Protein 7RNU (pdb70)

Secondary structure (DSSP, 8-state):
---STT-TTB--S--HHHHHHHHTTPPTTEEEEEE-TT--TT-EEEEEEETTEEEEEEEEEETTEEESSSSP-BSSHHHHHHHHTSS-GGGT-TT------EE----/----/---PPPTTT-TTB--S--HHHHHHHHTT--TTEEEEEE-TT--TT-EEEEEEETTEEEEEEEEEETTEEESSSS--BSSHHHHHHHHHHS-GGGT-TT------EE----/------B-/--TTT-TTB--S--HHHHHHHHTTPPTTEEEEEE-TT--TT-EEEEEEETTEEEEEEEEEETTEEESSBSP-BSSHHHHHHHHHHS-GGGT-TT------EE----/-------/-PPPPTTT-TTEEES--HHHHHHHHTTPPTTEEEEEE-TT--TT-EEEEEEETTEEEEEEEEEETTEEESSSSP-BSSHHHHHHHHHHS-GGGT-TT--S---EE----/------

Organism: Homo sapiens (NCBI:txid9606)

Solvent-accessible surface area: 20769 Å² total

Radius of gyration: 23.4 Å; Cα contacts (8 Å, |Δi|>4): 965; chains: 8; bounding box: 62×49×69 Å

Sequence (457 aa):
PPSLQDAEWYWGDISREEVNEKLRDTPDGTFLVRDASSKIQGEYTLTLRKGGNNKLIKVFHRDGHYGFSEPLTFCSVVDLINHYRHESLAQYNAKLDTRLLYPVSKYDSVGGGSPPSLQDAEWYWGDISREEVNNEKLRDTPDGTFLVRDASSSKIQGEYTLTLRKGGNNKLIKVFHRDGHYGFSEPLTFCSVVDLINHYRHESLAQYNAKLDTRLLYYPVSKYKDSSVGDEAPSLQDAEWYWGDISREEVNEKLRDTPDGTFLVRDASSKIQGEYTLTLRKGGNNKLIKVFHRDGHYGFSEPLTFCCSVVDLINHYRHESSLLAQYNAKLDTRLLYPVSKYKDSVGDEGSPPSLQDAEWYWGDISREEVNEKLRDTPDGTFLLVRDASSKIQGEYTLTLRKGGNNKLIKVFHRDGHYGFSEPLTFCCSVVDLLINHYRHESLAQYNAKLDTRLLYPVSKYDSVGDE

InterPro domains:
  IPR000198 Rho GTPase-activating protein domain [PF00620] (125-258)
  IPR000198 Rho GTPase-activating protein domain [PS50238] (109-295)
  IPR000198 Rho GTPase-activating protein domain [SM00324] (122-292)
  IPR000980 SH2 domain [PF00017] (330-405)
  IPR000980 SH2 domain [PF00017] (622-696)
  IPR000980 SH2 domain [PS50001] (330-425)
  IPR000980 SH2 domain [PS50001] (622-716)
  IPR000980 SH2 domain [SM00252] (328-411)
  IPR000980 SH2 domain [SM00252] (620-702)
  IPR001452 SH3 domain [PS50002] (4-80)
  IPR001452 SH3 domain [SM00326] (7-79)
  IPR008936 Rho GTPase activation protein [G3DSA:1.10.555.10] (109-298)
  IPR008936 Rho GTPase activation protein [SSF48350] (113-261)
  IPR032498 PI3K regulatory subunit p85-related , inter-SH2 domain [PF16454] (428-596)
  IPR035020 PI3K p85 subunit, C-terminal SH2 domain [cd09930] (615-717)
  IPR035022 PI3K p85 subunit, N-terminal SH2 domain [cd09942] (322-432)
  IPR035586 Phosphatidylinositol 3-kinase regulatory subunit beta, SH3 domain [cd11909] (7-80)
  IPR036028 SH3-like domain superfamily [SSF50044] (5-82)
  IPR036860 SH2 domain superfamily [G3DSA:3.30.505.10] (321-428)
  IPR036860 SH2 domain superfamily [G3DSA:3.30.505.10] (615-726)

Nearest PDB structures (foldseek):
  7rnu-assembly4_G  TM=9.767E-01  e=5.695E-21  Homo sapiens
  2iuh-assembly1_A  TM=9.715E-01  e=4.457E-18  Homo sapiens
  8ts7-assembly1_B  TM=9.833E-01  e=7.978E-18  Homo sapiens
  8tu6-assembly1_B  TM=9.807E-01  e=1.033E-17  Homo sapiens
  8ilv-assembly1_B  TM=9.701E-01  e=1.973E-17  Homo sapiens

GO terms:
  GO:0043491 phosphatidylinositol 3-kinase/protein kinase B signal transduction (P, IDA)
  GO:0010506 regulation of autophagy (P, IMP)
  GO:0005515 protein binding (F, IPI)
  GO:0019903 protein phosphatase binding (F, IPI)
  GO:0005829 cytosol (C, TAS)
  GO:0043409 negative regulation of MAPK cascade (P, IMP)
  GO:0001784 phosphotyrosine residue binding (F, IPI)
  GO:0030971 receptor tyrosine kinase binding (F, IPI)

Foldseek 3Di:
DDDLVPDFQEDEDDDPVVVCVLCQPHDWLEKHKYADPVPDPPWIWIWTDAPRDTDIATWDADPQFTDRDPPGDHNHPVRHLVVQQPPFCCVVPVRRGDGNPHGSGPD/DPPD/DDDDDALVPPFQEDEPDDPVVVVVLCPPPDFLEKGKYDDPVPDPPKIWIWTDDPNDIDIAIWDDDDCFIDRDPPRDHNHPRRHLVVQQVAACCVVPVSGGDGNDHRDGPD/DDDDDDDD/DALVPPQQEDEDDDPVVVCVLCQPHDFLEKHKYDDPVPDPPKIWIWTADPRDIDIAIWDDDPQFIDSDPPRDHNHPVVRLVVQQPPFCCVVPVVRGGGNDHGDGPD/DDDDDDD/DDDDDLVPDFQEDEDDDVVVVCVLCQPNDWLEWGKYDDPVPDPPKIWIWTDAPNDIDIAIWDDDPQFIDRDPPGDHNHVVVVLVVQQPPFCCVVPVRRGHGNPHGDGPD/DADDDD

B-factor: mean 23.19, std 12.15, range [6.65, 85.08]

Structure (mmCIF, N/CA/C/O backbone):
data_7RNU
#
_entry.id   7RNU
#
_cell.length_a   188.083
_cell.length_b   41.432
_cell.length_c   65.875
_cell.angle_alpha   90.000
_cell.angle_beta   100.294
_cell.angle_gamma   90.000
#
_symmetry.space_group_name_H-M   'C 1 2 1'
#
loop_
_entity.id
_entity.type
_entity.pdbx_description
1 polymer 'Phosphatidylinositol 3-kinase regulatory subunit beta'
2 polymer 'Actin, alpha skeletal muscle'
3 non-polymer 1,2-ETHANEDIOL
4 water water
#
loop_
_atom_site.group_PDB
_atom_site.id
_atom_site.type_symbol
_atom_site.label_atom_id
_atom_site.label_alt_id
_atom_site.label_comp_id
_atom_site.label_asym_id
_atom_site.label_entity_id
_atom_site.label_seq_id
_atom_site.pdbx_PDB_ins_code
_atom_site.Cartn_x
_atom_site.Cartn_y
_atom_site.Cartn_z
_atom_site.occupancy
_atom_site.B_iso_or_equiv
_atom_site.auth_seq_id
_atom_site.auth_comp_id
_atom_site.auth_asym_id
_atom_site.auth_atom_id
_atom_site.pdbx_PDB_model_num
ATOM 1 N N . PRO A 1 8 ? -7.75867 -13.91733 -3.33469 1.000 57.39160 325 PRO A N 1
ATOM 2 C CA . PRO A 1 8 ? -9.07166 -13.44790 -2.88387 1.000 60.11024 325 PRO A CA 1
ATOM 3 C C . PRO A 1 8 ? -9.01283 -12.67921 -1.56131 1.000 48.15197 325 PRO A C 1
ATOM 4 O O . PRO A 1 8 ? -8.35437 -13.12637 -0.62123 1.000 45.47588 325 PRO A O 1
ATOM 8 N N . PRO A 1 9 ? -9.68901 -11.53290 -1.50205 1.000 41.42637 326 PRO A N 1
ATOM 9 C CA . PRO A 1 9 ? -9.69222 -10.73354 -0.26790 1.000 35.76949 326 PRO A CA 1
ATOM 10 C C . PRO A 1 9 ? -10.30621 -11.49804 0.89995 1.000 44.99966 326 PRO A C 1
ATOM 11 O O . PRO A 1 9 ? -11.36862 -12.11188 0.77595 1.000 35.15344 326 PRO A O 1
ATOM 15 N N . SER A 1 10 ? -9.62953 -11.44624 2.04548 1.000 33.08077 327 SER A N 1
ATOM 16 C CA . SER A 1 10 ? -10.04969 -12.17277 3.23469 1.000 21.57712 327 SER A CA 1
ATOM 17 C C . SER A 1 10 ? -11.03887 -11.35403 4.06112 1.000 21.93712 327 SER A C 1
ATOM 18 O O . SER A 1 10 ? -11.13438 -10.13143 3.94234 1.000 21.93943 327 SER A O 1
ATOM 21 N N . LEU A 1 11 ? -11.76484 -12.05466 4.93073 1.000 17.16419 328 LEU A N 1
ATOM 22 C CA . LEU A 1 11 ? -12.71310 -11.37458 5.80294 1.000 17.60124 328 LEU A CA 1
ATOM 23 C C . LEU A 1 11 ? -11.99519 -10.45738 6.78524 1.000 17.59839 328 LEU A C 1
ATOM 24 O O . LEU A 1 11 ? -12.45751 -9.34104 7.05719 1.000 13.46865 328 LEU A O 1
ATOM 29 N N . GLN A 1 12 ? -10.85762 -10.90940 7.32436 1.000 17.17202 329 GLN A N 1
ATOM 30 C CA . GLN A 1 12 ? -10.09090 -10.08026 8.24574 1.000 18.30086 329 GLN A CA 1
ATOM 31 C C . GLN A 1 12 ? -9.73369 -8.73016 7.64032 1.000 16.13903 329 GLN A C 1
ATOM 32 O O . GLN A 1 12 ? -9.63018 -7.73505 8.36559 1.000 17.82558 329 GLN A O 1
ATOM 38 N N . ASP A 1 13 ? -9.52025 -8.67554 6.33046 1.000 15.60829 330 ASP A N 1
ATOM 39 C CA . ASP A 1 13 ? -9.10561 -7.45082 5.66136 1.000 16.68248 330 ASP A CA 1
ATOM 40 C C . ASP A 1 13 ? -10.27266 -6.60295 5.16736 1.000 12.62132 330 ASP A C 1
ATOM 41 O O . ASP A 1 13 ? -10.03927 -5.53172 4.59222 1.000 15.31453 330 ASP A O 1
ATOM 46 N N . ALA A 1 14 ? -11.51150 -7.05410 5.34649 1.000 13.22837 331 ALA A N 1
ATOM 47 C CA . ALA A 1 14 ? -12.65064 -6.27661 4.87589 1.000 13.81768 331 ALA A CA 1
ATOM 48 C C . ALA A 1 14 ? -12.89638 -5.08595 5.79673 1.000 10.44570 331 ALA A C 1
ATOM 49 O O . ALA A 1 14 ? -12.86894 -5.21266 7.03011 1.000 10.27932 331 ALA A O 1
ATOM 51 N N . GLU A 1 15 ? -13.14491 -3.91948 5.19041 1.000 12.23565 332 GLU A N 1
ATOM 52 C CA . GLU A 1 15 ? -13.24209 -2.69201 5.97739 1.000 10.79953 332 GLU A CA 1
ATOM 53 C C . GLU A 1 15 ? -14.44304 -2.71887 6.90601 1.000 11.57180 332 GLU A C 1
ATOM 54 O O . GLU A 1 15 ? -14.42408 -2.07037 7.96053 1.000 10.56333 332 GLU A O 1
ATOM 60 N N . TRP A 1 16 ? -15.46760 -3.47800 6.54976 1.000 10.42328 333 TRP A N 1
ATOM 61 C CA . TRP A 1 16 ? -16.72090 -3.52886 7.29283 1.000 9.89820 333 TRP A CA 1
ATOM 62 C C . TRP A 1 16 ? -16.76816 -4.66263 8.30993 1.000 8.08340 333 TRP A C 1
ATOM 63 O O . TRP A 1 16 ? -17.80239 -4.83447 8.96161 1.000 10.39290 333 TRP A O 1
ATOM 74 N N . TYR A 1 17 ? -15.69541 -5.44404 8.46021 1.000 9.74446 334 TYR A N 1
ATOM 75 C CA . TYR A 1 17 ? -15.66572 -6.54697 9.41329 1.000 9.86482 334 TYR A CA 1
ATOM 76 C C . TYR A 1 17 ? -14.94655 -6.10189 10.68505 1.000 11.90923 334 TYR A C 1
ATOM 77 O O . TYR A 1 17 ? -13.74632 -5.80190 10.65486 1.000 11.82483 334 TYR A O 1
ATOM 86 N N . TRP A 1 18 ? -15.66882 -6.09437 11.80923 1.000 11.50392 335 TRP A N 1
ATOM 87 C CA . TRP A 1 18 ? -15.17115 -5.52625 13.05619 1.000 12.78557 335 TRP A CA 1
ATOM 88 C C . TRP A 1 18 ? -14.83752 -6.57150 14.10990 1.000 15.24078 335 TRP A C 1
ATOM 89 O O . TRP A 1 18 ? -14.37554 -6.20676 15.20153 1.000 18.28232 335 TRP A O 1
ATOM 100 N N . GLY A 1 19 ? -15.05120 -7.84894 13.82221 1.000 14.85964 336 GLY A N 1
ATOM 101 C CA . GLY A 1 19 ? -14.66317 -8.88043 14.77798 1.000 16.93694 336 GLY A CA 1
ATOM 102 C C . GLY A 1 19 ? -15.48326 -8.82026 16.05476 1.000 16.34324 336 GLY A C 1
ATOM 103 O O . GLY A 1 19 ? -16.71765 -8.78259 16.03270 1.000 17.84502 336 GLY A O 1
ATOM 104 N N . ASP A 1 20 ? -14.78451 -8.81327 17.19321 1.000 15.00219 337 ASP A N 1
ATOM 105 C CA . ASP A 1 20 ? -15.43165 -8.93482 18.50072 1.000 20.26680 337 ASP A CA 1
ATOM 106 C C . ASP A 1 20 ? -15.73060 -7.54007 19.03852 1.000 21.47579 337 ASP A C 1
ATOM 107 O O . ASP A 1 20 ? -14.96127 -6.95155 19.79904 1.000 29.47494 337 ASP A O 1
ATOM 112 N N . ILE A 1 21 ? -16.87357 -7.00097 18.62403 1.000 19.33489 338 ILE A N 1
ATOM 113 C CA . ILE A 1 21 ? -17.40627 -5.75821 19.17269 1.000 21.13791 338 ILE A CA 1
ATOM 114 C C . ILE A 1 21 ? -18.81591 -6.00613 19.68961 1.000 17.83947 338 ILE A C 1
ATOM 115 O O . ILE A 1 21 ? -19.52384 -6.89823 19.21351 1.000 19.46021 338 ILE A O 1
ATOM 120 N N . SER A 1 22 ? -19.22325 -5.21366 20.67556 1.000 16.45558 339 SER A N 1
ATOM 121 C CA . SER A 1 22 ? -20.51363 -5.41929 21.31663 1.000 18.56791 339 SER A CA 1
ATOM 122 C C . SER A 1 22 ? -21.63265 -4.71092 20.55703 1.000 15.97792 339 SER A C 1
ATOM 123 O O . SER A 1 22 ? -21.39168 -3.84412 19.71436 1.000 15.99896 339 SER A O 1
ATOM 126 N N . ARG A 1 23 ? -22.87802 -5.07787 20.88631 1.000 15.80103 340 ARG A N 1
ATOM 127 C CA . ARG A 1 23 ? -24.02428 -4.37838 20.30975 1.000 16.45175 340 ARG A CA 1
ATOM 128 C C . ARG A 1 23 ? -23.99924 -2.90017 20.67430 1.000 17.42249 340 ARG A C 1
ATOM 129 O O . ARG A 1 23 ? -24.37248 -2.04960 19.86486 1.000 15.75285 340 ARG A O 1
ATOM 137 N N . GLU A 1 24 ? -23.59486 -2.57730 21.90561 1.000 14.97623 341 GLU A N 1
ATOM 138 C CA . GLU A 1 24 ? -23.49069 -1.17720 22.30373 1.000 14.77149 341 GLU A CA 1
ATOM 139 C C . GLU A 1 24 ? -22.55168 -0.41076 21.37620 1.000 16.70115 341 GLU A C 1
ATOM 140 O O . GLU A 1 24 ? -22.86136 0.71418 20.95867 1.000 14.29814 341 GLU A O 1
ATOM 146 N N . GLU A 1 25 ? -21.39920 -1.00901 21.04591 1.000 16.11159 342 GLU A N 1
ATOM 147 C CA . GLU A 1 25 ? -20.45043 -0.39193 20.11866 1.000 11.92375 342 GLU A CA 1
ATOM 148 C C . GLU A 1 25 ? -21.03314 -0.26486 18.71344 1.000 12.54559 342 GLU A C 1
ATOM 149 O O . GLU A 1 25 ? -20.88254 0.78130 18.07479 1.000 13.70338 342 GLU A O 1
ATOM 155 N N . VAL A 1 26 ? -21.69977 -1.31393 18.22653 1.000 14.10794 343 VAL A N 1
ATOM 156 C CA . VAL A 1 26 ? -22.38065 -1.23974 16.93237 1.000 10.31057 343 VAL A CA 1
ATOM 157 C C . VAL A 1 26 ? -23.40030 -0.10691 16.93498 1.000 15.53949 343 VAL A C 1
ATOM 158 O O . VAL A 1 26 ? -23.47910 0.68552 15.98777 1.000 13.22527 343 VAL A O 1
ATOM 162 N N . ASN A 1 27 ? -24.20978 -0.01908 17.99875 1.000 14.12125 344 ASN A N 1
ATOM 163 C CA . ASN A 1 27 ? -25.26729 0.98912 18.01101 1.000 11.43743 344 ASN A CA 1
ATOM 164 C C . ASN A 1 27 ? -24.68322 2.39945 17.98558 1.000 12.95657 344 ASN A C 1
ATOM 165 O O . ASN A 1 27 ? -25.25402 3.31132 17.37693 1.000 14.51233 344 ASN A O 1
ATOM 170 N N . GLU A 1 28 ? -23.54007 2.59977 18.63440 1.000 15.52002 345 GLU A N 1
ATOM 171 C CA . GLU A 1 28 ? -22.87401 3.89329 18.55470 1.000 17.16701 345 GLU A CA 1
ATOM 172 C C . GLU A 1 28 ? -22.45426 4.21320 17.12360 1.000 17.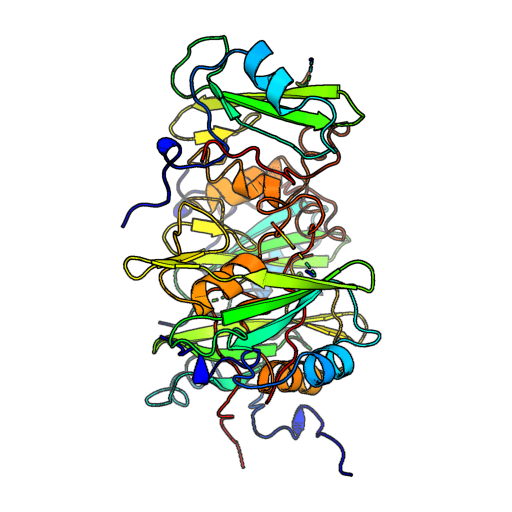36960 345 GLU A C 1
ATOM 173 O O . GLU A 1 28 ? -22.65194 5.33617 16.64731 1.000 17.83176 345 GLU A O 1
ATOM 179 N N . LYS A 1 29 ? -21.90037 3.22890 16.40944 1.000 15.08024 346 LYS A N 1
ATOM 180 C CA . LYS A 1 29 ? -21.45361 3.47166 15.04033 1.000 14.97481 346 LYS A CA 1
ATOM 181 C C . LYS A 1 29 ? -22.61767 3.69625 14.08203 1.000 17.18133 346 LYS A C 1
ATOM 182 O O . LYS A 1 29 ? -22.45503 4.40070 13.07537 1.000 18.99381 346 LYS A O 1
ATOM 188 N N . LEU A 1 30 ? -23.78304 3.10071 14.35419 1.000 13.41637 347 LEU A N 1
ATOM 189 C CA . LEU A 1 30 ? -24.92985 3.24331 13.46187 1.000 12.36060 347 LEU A CA 1
ATOM 190 C C . LEU A 1 30 ? -25.87509 4.37209 13.85258 1.000 14.62057 347 LEU A C 1
ATOM 191 O O . LEU A 1 30 ? -26.84361 4.62653 13.12555 1.000 14.58074 347 LEU A O 1
ATOM 196 N N . ARG A 1 31 ? -25.65011 5.02491 14.99545 1.000 13.49961 348 ARG A N 1
ATOM 197 C CA . ARG A 1 31 ? -26.54399 6.09657 15.41178 1.000 15.89495 348 ARG A CA 1
ATOM 198 C C . ARG A 1 31 ? -26.60160 7.19505 14.35479 1.000 16.04049 348 ARG A C 1
ATOM 199 O O . ARG A 1 31 ? -25.56907 7.67164 13.87749 1.000 17.33898 348 ARG A O 1
ATOM 207 N N . ASP A 1 32 ? -27.81911 7.58256 13.98507 1.000 21.67838 349 ASP A N 1
ATOM 208 C CA . ASP A 1 32 ? -28.07572 8.67652 13.05349 1.000 27.25807 349 ASP A CA 1
ATOM 209 C C . ASP A 1 32 ? -27.58934 8.40626 11.63083 1.000 27.43039 349 ASP A C 1
ATOM 210 O O . ASP A 1 32 ? -27.49146 9.34154 10.83552 1.000 23.97576 349 ASP A O 1
ATOM 215 N N . THR A 1 33 ? -27.29897 7.14069 11.27112 1.000 19.68172 350 THR A N 1
ATOM 216 C CA . THR A 1 33 ? -26.80678 6.84743 9.92770 1.000 19.96479 350 THR A CA 1
ATOM 217 C C . THR A 1 33 ? -27.95351 6.53032 8.97046 1.000 20.17406 350 THR A C 1
ATOM 218 O O . THR A 1 33 ? -29.02932 6.08912 9.38451 1.000 18.42799 350 THR A O 1
ATOM 222 N N . PRO A 1 34 ? -27.74547 6.72830 7.66705 1.000 17.31362 351 PRO A N 1
ATOM 223 C CA . PRO A 1 34 ? -28.80425 6.45284 6.69248 1.000 17.59856 351 PRO A CA 1
ATOM 224 C C . PRO A 1 34 ? -29.00152 4.96502 6.44324 1.000 14.82697 351 PRO A C 1
ATOM 225 O O . PRO A 1 34 ? -28.13166 4.12942 6.71900 1.000 14.59954 351 PRO A O 1
ATOM 229 N N . ASP A 1 35 ? -30.17497 4.65356 5.88553 1.000 16.74497 352 ASP A N 1
ATOM 230 C CA . ASP A 1 35 ? -30.48902 3.29113 5.48613 1.000 15.00018 352 ASP A CA 1
ATOM 231 C C . ASP A 1 35 ? -29.39552 2.75339 4.56792 1.000 14.23692 352 ASP A C 1
ATOM 232 O O . ASP A 1 35 ? -28.89093 3.46227 3.68737 1.000 16.84355 352 ASP A O 1
ATOM 237 N N . GLY A 1 36 ? -29.02226 1.49308 4.78075 1.000 13.97513 353 GLY A N 1
ATOM 238 C CA . GLY A 1 36 ? -27.97640 0.87268 3.99665 1.000 10.97700 353 GLY A CA 1
ATOM 239 C C . GLY A 1 36 ? -26.60007 0.93405 4.62303 1.000 12.53387 353 GLY A C 1
ATOM 240 O O . GLY A 1 36 ? -25.67280 0.31052 4.09692 1.000 11.41805 353 GLY A O 1
ATOM 241 N N . THR A 1 37 ? -26.44147 1.66341 5.72843 1.000 12.30591 354 THR A N 1
ATOM 242 C CA . THR A 1 37 ? -25.21793 1.58121 6.51755 1.000 10.92022 354 THR A CA 1
ATOM 243 C C . THR A 1 37 ? -25.11879 0.19500 7.15146 1.000 10.17569 354 THR A C 1
ATOM 244 O O . THR A 1 37 ? -26.12256 -0.37418 7.58872 1.000 12.31343 354 THR A O 1
ATOM 248 N N . PHE A 1 38 ? -23.91007 -0.37456 7.18696 1.000 8.87543 355 PHE A N 1
ATOM 249 C CA . PHE A 1 38 ? -23.80640 -1.76626 7.60494 1.000 9.50168 355 PHE A CA 1
ATOM 250 C C . PHE A 1 38 ? -22.40629 -2.08695 8.12214 1.000 10.59798 355 PHE A C 1
ATOM 251 O O . PHE A 1 38 ? -21.41099 -1.43627 7.76834 1.000 10.13697 355 PHE A O 1
ATOM 259 N N . LEU A 1 39 ? -22.35185 -3.14255 8.93016 1.000 10.97432 356 LEU A N 1
ATOM 260 C CA . LEU A 1 39 ? -21.09838 -3.76915 9.32615 1.000 11.24594 356 LEU A CA 1
ATOM 261 C C . LEU A 1 39 ? -21.36969 -5.22682 9.67774 1.000 13.71840 356 LEU A C 1
ATOM 262 O O . LEU A 1 39 ? -22.51563 -5.63792 9.87913 1.000 12.25673 356 LEU A O 1
ATOM 267 N N . VAL A 1 40 ? -20.29959 -6.00356 9.76226 1.000 11.07416 357 VAL A N 1
ATOM 268 C CA . VAL A 1 40 ? -20.35388 -7.39923 10.17765 1.000 10.27728 357 VAL A CA 1
ATOM 269 C C . VAL A 1 40 ? -19.47747 -7.56681 11.41094 1.000 12.14222 357 VAL A C 1
ATOM 270 O O . VAL A 1 40 ? -18.36722 -7.02852 11.47753 1.000 11.78458 357 VAL A O 1
ATOM 274 N N . ARG A 1 41 ? -19.99051 -8.28816 12.40407 1.000 12.18204 358 ARG A N 1
ATOM 275 C CA . ARG A 1 41 ? -19.22545 -8.61250 13.59243 1.000 14.58931 358 ARG A CA 1
ATOM 276 C C . ARG A 1 41 ? -19.32164 -10.11399 13.84081 1.000 12.84582 358 ARG A C 1
ATOM 277 O O . ARG A 1 41 ? -20.12937 -10.81431 13.22630 1.000 14.47928 358 ARG A O 1
ATOM 285 N N . ASP A 1 42 ? -18.49821 -10.59979 14.76881 1.000 15.29129 359 ASP A N 1
ATOM 286 C CA . ASP A 1 42 ? -18.61791 -11.98546 15.20199 1.000 17.63243 359 ASP A CA 1
ATOM 287 C C . ASP A 1 42 ? -19.95714 -12.19996 15.89695 1.000 18.07307 359 ASP A C 1
ATOM 288 O O . ASP A 1 42 ? -20.45851 -11.31855 16.60065 1.000 18.53226 359 ASP A O 1
ATOM 293 N N . ALA A 1 43 ? -20.53678 -13.37847 15.68848 1.000 19.03914 360 ALA A N 1
ATOM 294 C CA . ALA A 1 43 ? -21.80129 -13.71610 16.32919 1.000 20.95701 360 ALA A CA 1
ATOM 295 C C . ALA A 1 43 ? -21.60077 -13.91065 17.82739 1.000 26.34739 360 ALA A C 1
ATOM 296 O O . ALA A 1 43 ? -20.53091 -14.31936 18.28635 1.000 27.19276 360 ALA A O 1
ATOM 298 N N . SER A 1 44 ? -22.66149 -13.63795 18.59149 1.000 25.03540 361 SER A N 1
ATOM 299 C CA . SER A 1 44 ? -22.56914 -13.71992 20.04914 1.000 32.03918 361 SER A CA 1
ATOM 300 C C . SER A 1 44 ? -22.19660 -15.12210 20.52454 1.000 31.78444 361 SER A C 1
ATOM 301 O O . SER A 1 44 ? -21.60451 -15.27518 21.59895 1.000 33.28477 361 SER A O 1
ATOM 304 N N . SER A 1 45 ? -22.52413 -16.15355 19.74219 1.000 35.98743 362 SER A N 1
ATOM 305 C CA . SER A 1 45 ? -22.13027 -17.51472 20.09266 1.000 33.73740 362 SER A CA 1
ATOM 306 C C . SER A 1 45 ? -20.62559 -17.65371 20.29134 1.000 49.28666 362 SER A C 1
ATOM 307 O O . SER A 1 45 ? -20.18819 -18.54428 21.02943 1.000 42.31337 362 SER A O 1
ATOM 310 N N . LYS A 1 46 ? -19.82909 -16.79238 19.65616 1.000 42.71115 363 LYS A N 1
ATOM 311 C CA . LYS A 1 46 ? -18.36707 -16.85264 19.72327 1.000 39.45260 363 LYS A CA 1
ATOM 312 C C . LYS A 1 46 ? -17.81841 -18.16974 19.17902 1.000 40.95826 363 LYS A C 1
ATOM 313 O O . LYS A 1 46 ? -16.75379 -18.63630 19.59086 1.000 55.48835 363 LYS A O 1
ATOM 319 N N . ILE A 1 47 ? -18.54313 -18.76004 18.24367 1.000 37.48173 364 ILE A N 1
ATOM 320 C CA . ILE A 1 47 ? -18.12438 -19.96583 17.54418 1.000 42.90503 364 ILE A CA 1
ATOM 321 C C . ILE A 1 47 ? -17.44361 -19.54776 16.24967 1.000 50.17393 364 ILE A C 1
ATOM 322 O O . ILE A 1 47 ? -17.91725 -18.64410 15.55088 1.000 52.96913 364 ILE A O 1
ATOM 327 N N . GLN A 1 48 ? -16.32308 -20.19432 15.93161 1.000 41.17868 365 GLN A N 1
ATOM 328 C CA . GLN A 1 48 ? -15.57963 -19.85786 14.72325 1.000 48.08694 365 GLN A CA 1
ATOM 329 C C . GLN A 1 48 ? -16.46392 -20.02031 13.49318 1.000 45.81241 365 GLN A C 1
ATOM 330 O O . GLN A 1 48 ? -17.20148 -21.00260 13.36593 1.000 37.52102 365 GLN A O 1
ATOM 336 N N . GLY A 1 49 ? -16.39942 -19.04164 12.59258 1.000 36.76388 366 GLY A N 1
ATOM 337 C CA . GLY A 1 49 ? -17.19169 -19.07213 11.38277 1.000 29.80540 366 GLY A CA 1
ATOM 338 C C . GLY A 1 49 ? -18.60678 -18.55243 11.51340 1.000 23.64427 366 GLY A C 1
ATOM 339 O O . GLY A 1 49 ? -19.35669 -18.60865 10.52673 1.000 27.13845 366 GLY A O 1
ATOM 340 N N . GLU A 1 50 ? -18.99300 -18.03873 12.68201 1.000 25.28537 367 GLU A N 1
ATOM 341 C CA . GLU A 1 50 ? -20.33821 -17.53067 12.93797 1.000 33.34744 367 GLU A CA 1
ATOM 342 C C . GLU A 1 50 ? -20.29017 -16.00790 13.00769 1.000 18.90929 367 GLU A C 1
ATOM 343 O O . GLU A 1 50 ? -19.59374 -15.44260 13.85737 1.000 20.63129 367 GLU A O 1
ATOM 349 N N . TYR A 1 51 ? -21.04069 -15.35297 12.12582 1.000 21.24893 368 TYR A N 1
ATOM 350 C CA . TYR A 1 51 ? -20.99184 -13.90669 11.99559 1.000 19.03739 368 TYR A CA 1
ATOM 351 C C . TYR A 1 51 ? -22.40308 -13.34823 11.94536 1.000 16.36741 368 TYR A C 1
ATOM 352 O O . TYR A 1 51 ? -23.36076 -14.05177 11.61087 1.000 20.79698 368 TYR A O 1
ATOM 361 N N . THR A 1 52 ? -22.50840 -12.05221 12.24064 1.000 15.43488 369 THR A N 1
ATOM 362 C CA . THR A 1 52 ? -23.78246 -11.34731 12.27798 1.000 13.42380 369 THR A CA 1
ATOM 363 C C . THR A 1 52 ? -23.65359 -10.05875 11.48435 1.000 13.99525 369 THR A C 1
ATOM 364 O O . THR A 1 52 ? -22.76559 -9.24561 11.76024 1.000 14.20846 369 THR A O 1
ATOM 368 N N . LEU A 1 53 ? -24.52489 -9.88399 10.49497 1.000 13.57108 370 LEU A N 1
ATOM 369 C CA . LEU A 1 53 ? -24.62139 -8.63065 9.77161 1.000 11.15453 370 LEU A CA 1
ATOM 370 C C . LEU A 1 53 ? -25.56998 -7.70202 10.51927 1.000 10.65714 370 LEU A C 1
ATOM 371 O O . LEU A 1 53 ? -26.66065 -8.11632 10.92951 1.000 15.67069 370 LEU A O 1
ATOM 376 N N . THR A 1 54 ? -25.15775 -6.45504 10.70280 1.000 11.45097 371 THR A N 1
ATOM 377 C CA . THR A 1 54 ? -26.04346 -5.41925 11.23020 1.000 11.03903 371 THR A CA 1
ATOM 378 C C . THR A 1 54 ? -26.27310 -4.39943 10.12569 1.000 13.61973 371 THR A C 1
ATOM 379 O O . THR A 1 54 ? -25.30868 -3.84928 9.58031 1.000 13.39503 371 THR A O 1
ATOM 383 N N . LEU A 1 55 ? -27.54422 -4.16330 9.79296 1.000 12.40327 372 LEU A N 1
ATOM 384 C CA . LEU A 1 55 ? -27.94278 -3.29937 8.68897 1.000 13.82144 372 LEU A CA 1
ATOM 385 C C . LEU A 1 55 ? -28.86738 -2.20723 9.20546 1.000 12.56402 372 LEU A C 1
ATOM 386 O O . LEU A 1 55 ? -29.85081 -2.49180 9.89823 1.000 15.32620 372 LEU A O 1
ATOM 391 N N . ARG A 1 56 ? -28.55307 -0.96943 8.86083 1.000 11.73935 373 ARG A N 1
ATOM 392 C CA . ARG A 1 56 ? -29.40827 0.16099 9.18328 1.000 14.05936 373 ARG A CA 1
ATOM 393 C C . ARG A 1 56 ? -30.60324 0.20881 8.23414 1.000 16.20652 373 ARG A C 1
ATOM 394 O O . ARG A 1 56 ? -30.43588 0.21475 7.00854 1.000 14.72124 373 ARG A O 1
ATOM 402 N N . LYS A 1 57 ? -31.80969 0.24017 8.79994 1.000 14.07724 374 LYS A N 1
ATOM 403 C CA . LYS A 1 57 ? -33.02783 0.34161 7.99708 1.000 17.13070 374 LYS A CA 1
ATOM 404 C C . LYS A 1 57 ? -34.10774 0.99230 8.84986 1.000 20.87567 374 LYS A C 1
ATOM 405 O O . LYS A 1 57 ? -34.39098 0.52329 9.95793 1.000 20.23178 374 LYS A O 1
ATOM 411 N N . GLY A 1 58 ? -34.68424 2.08438 8.34843 1.000 20.38544 375 GLY A N 1
ATOM 412 C CA . GLY A 1 58 ? -35.77099 2.75705 9.05109 1.000 21.81112 375 GLY A CA 1
ATOM 413 C C . GLY A 1 58 ? -35.40880 3.30616 10.41197 1.000 29.74089 375 GLY A C 1
ATOM 414 O O . GLY A 1 58 ? -36.27201 3.37036 11.29199 1.000 30.26414 375 GLY A O 1
ATOM 415 N N . GLY A 1 59 ? -34.15668 3.71242 10.61178 1.000 25.80649 376 GLY A N 1
ATOM 416 C CA . GLY A 1 59 ? -33.70977 4.17186 11.90897 1.000 24.68263 376 GLY A CA 1
ATOM 417 C C . GLY A 1 59 ? -33.47296 3.07745 12.92108 1.000 25.63934 376 GLY A C 1
ATOM 418 O O . GLY A 1 59 ? -33.26054 3.37798 14.10094 1.000 25.42213 376 GLY A O 1
ATOM 419 N N . ASN A 1 60 ? -33.52182 1.81870 12.50546 1.000 22.45423 377 ASN A N 1
ATOM 420 C CA . ASN A 1 60 ? -33.27110 0.68520 13.37676 1.000 25.09412 377 ASN A CA 1
ATOM 421 C C . ASN A 1 60 ? -32.06985 -0.09383 12.86369 1.000 17.99379 377 ASN A C 1
ATOM 422 O O . ASN A 1 60 ? -31.67587 0.02548 11.69938 1.000 16.11752 377 ASN A O 1
ATOM 427 N N . ASN A 1 61 ? -31.49482 -0.90102 13.74819 1.000 14.63012 378 ASN A N 1
ATOM 428 C CA . ASN A 1 61 ? -30.33298 -1.73029 13.44119 1.000 13.18271 378 ASN A CA 1
ATOM 429 C C . ASN A 1 61 ? -30.79976 -3.17983 13.36916 1.000 17.77088 378 ASN A C 1
ATOM 430 O O . ASN A 1 61 ? -31.01013 -3.82685 14.39915 1.000 24.26017 378 ASN A O 1
ATOM 435 N N . LYS A 1 62 ? -30.96824 -3.68140 12.14954 1.000 16.58824 379 LYS A N 1
ATOM 436 C CA . LYS A 1 62 ? -31.48049 -5.02546 11.91982 1.000 16.68960 379 LYS A CA 1
ATOM 437 C C . LYS A 1 62 ? -30.34013 -6.02841 11.97892 1.000 19.68308 379 LYS A C 1
ATOM 438 O O . LYS A 1 62 ? -29.30011 -5.83379 11.34146 1.000 17.55471 379 LYS A O 1
ATOM 444 N N . LEU A 1 63 ? -30.55340 -7.11619 12.70587 1.000 14.39204 380 LEU A N 1
ATOM 445 C CA . LEU A 1 63 ? -29.55331 -8.15934 12.87235 1.000 17.00236 380 LEU A CA 1
ATOM 446 C C . LEU A 1 63 ? -29.90311 -9.32868 11.96431 1.000 21.49442 380 LEU A C 1
ATOM 447 O O . LEU A 1 63 ? -31.03675 -9.82347 11.98633 1.000 18.45922 380 LEU A O 1
ATOM 452 N N . ILE A 1 64 ? -28.93170 -9.76590 11.16978 1.000 16.16126 381 ILE A N 1
ATOM 453 C CA . ILE A 1 64 ? -29.12679 -10.84411 10.21148 1.000 15.38249 381 ILE A CA 1
ATOM 454 C C . ILE A 1 64 ? -28.03206 -11.87149 10.43564 1.000 18.08875 381 ILE A C 1
ATOM 455 O O . ILE A 1 64 ? -26.84510 -11.56482 10.27134 1.000 17.41009 381 ILE A O 1
ATOM 460 N N . LYS A 1 65 ? -28.42727 -13.08499 10.80869 1.000 17.87574 382 LYS A N 1
ATOM 461 C CA . LYS A 1 65 ? -27.46842 -14.15614 11.02274 1.000 15.23157 382 LYS A CA 1
ATOM 462 C C . LYS A 1 65 ? -26.90113 -14.62284 9.68741 1.000 18.16864 382 LYS A C 1
ATOM 463 O O . LYS A 1 65 ? -27.64281 -14.82721 8.72347 1.000 19.69298 382 LYS A O 1
ATOM 469 N N . VAL A 1 66 ? -25.58736 -14.79038 9.63034 1.000 18.07557 383 VAL A N 1
ATOM 470 C CA . VAL A 1 66 ? -24.93694 -15.39716 8.47320 1.000 17.19622 383 VAL A CA 1
ATOM 471 C C . VAL A 1 66 ? -24.76349 -16.87687 8.78656 1.000 18.95753 383 VAL A C 1
ATOM 472 O O . VAL A 1 66 ? -23.97901 -17.25242 9.66584 1.000 22.35735 383 VAL A O 1
ATOM 476 N N . PHE A 1 67 ? -25.52747 -17.71138 8.08768 1.000 23.05827 384 PHE A N 1
ATOM 477 C CA . PHE A 1 67 ? -25.41492 -19.15087 8.24354 1.000 25.85125 384 PHE A CA 1
ATOM 478 C C . PHE A 1 67 ? -24.20247 -19.67153 7.48304 1.000 28.23844 384 PHE A C 1
ATOM 479 O O . PHE A 1 67 ? -23.78794 -19.10772 6.46643 1.000 26.07586 384 PHE A O 1
ATOM 487 N N . HIS A 1 68 ? -23.63366 -20.75920 7.99249 1.000 24.96226 385 HIS A N 1
ATOM 488 C CA . HIS A 1 68 ? -22.42079 -21.35303 7.43793 1.000 34.72981 385 HIS A CA 1
ATOM 489 C C . HIS A 1 68 ? -22.56197 -22.86627 7.53285 1.000 42.40085 385 HIS A C 1
ATOM 490 O O . HIS A 1 68 ? -22.62518 -23.41807 8.63536 1.000 39.46050 385 HIS A O 1
ATOM 497 N N . ARG A 1 69 ? -22.62358 -23.53224 6.38202 1.000 30.22439 386 ARG A N 1
ATOM 498 C CA . ARG A 1 69 ? -22.73636 -24.98192 6.34123 1.000 43.06251 386 ARG A CA 1
ATOM 499 C C . ARG A 1 69 ? -22.15953 -25.47856 5.02358 1.000 36.00824 386 ARG A C 1
ATOM 500 O O . ARG A 1 69 ? -22.42228 -24.89663 3.96812 1.000 33.38538 386 ARG A O 1
ATOM 508 N N . ASP A 1 70 ? -21.37066 -26.55012 5.09989 1.000 39.19009 387 ASP A N 1
ATOM 509 C CA . ASP A 1 70 ? -20.83310 -27.22036 3.91425 1.000 46.22862 387 ASP A CA 1
ATOM 510 C C . ASP A 1 70 ?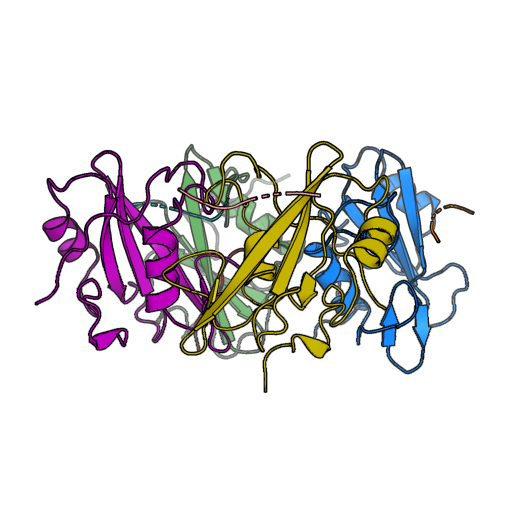 -19.96691 -26.28165 3.07742 1.000 44.63843 387 ASP A C 1
ATOM 511 O O . ASP A 1 70 ? -20.00430 -26.30593 1.84550 1.000 38.13970 387 ASP A O 1
ATOM 513 N N . GLY A 1 71 ? -19.18476 -25.44290 3.75601 1.000 32.35802 388 GLY A N 1
ATOM 514 C CA . GLY A 1 71 ? -18.31798 -24.49545 3.08422 1.000 35.66667 388 GLY A CA 1
ATOM 515 C C . GLY A 1 71 ? -19.02017 -23.34587 2.39966 1.000 36.28219 388 GLY A C 1
ATOM 516 O O . GLY A 1 71 ? -18.37480 -22.61001 1.64633 1.000 31.44346 388 GLY A O 1
ATOM 517 N N . HIS A 1 72 ? -20.32095 -23.16463 2.63116 1.000 26.23803 389 HIS A N 1
ATOM 518 C CA . HIS A 1 72 ? -21.08258 -22.08653 2.02340 1.000 23.30328 389 HIS A CA 1
ATOM 519 C C . HIS A 1 72 ? -21.69558 -21.19231 3.09238 1.000 28.78782 389 HIS A C 1
ATOM 520 O O . HIS A 1 72 ? -21.83071 -21.58005 4.25728 1.000 30.24573 389 HIS A O 1
ATOM 527 N N . TYR A 1 73 ? -22.07242 -19.98777 2.66808 1.000 25.10919 390 TYR A N 1
ATOM 528 C CA . TYR A 1 73 ? -22.63637 -18.97438 3.54625 1.000 24.76155 390 TYR A CA 1
ATOM 529 C C . TYR A 1 73 ? -23.89417 -18.38952 2.91986 1.000 23.33959 390 TYR A C 1
ATOM 530 O O . TYR A 1 73 ? -24.06854 -18.39112 1.69891 1.000 20.88809 390 TYR A O 1
ATOM 539 N N . GLY A 1 74 ? -24.76381 -17.85830 3.77084 1.000 20.40657 391 GLY A N 1
ATOM 540 C CA . GLY A 1 74 ? -25.96096 -17.19490 3.29505 1.000 18.76193 391 GLY A CA 1
ATOM 541 C C . GLY A 1 74 ? -26.84502 -16.80719 4.45849 1.000 19.10611 391 GLY A C 1
ATOM 542 O O . GLY A 1 74 ? -26.57883 -17.14115 5.61483 1.000 23.61070 391 GLY A O 1
ATOM 543 N N . PHE A 1 75 ? -27.90805 -16.07715 4.12397 1.000 21.89447 392 PHE A N 1
ATOM 544 C CA . PHE A 1 75 ? -28.90161 -15.65364 5.10343 1.000 23.92141 392 PHE A CA 1
ATOM 545 C C . PHE A 1 75 ? -29.98810 -16.69745 5.33087 1.000 39.00047 392 PHE A C 1
ATOM 546 O O . PHE A 1 75 ? -30.63440 -16.68437 6.38700 1.000 29.57705 392 PHE A O 1
ATOM 554 N N . SER A 1 76 ? -30.21356 -17.58448 4.36383 1.000 33.97632 393 SER A N 1
ATOM 555 C CA . SER A 1 76 ? -31.19292 -18.65361 4.50059 1.000 30.47316 393 SER A CA 1
ATOM 556 C C . SER A 1 76 ? -30.90482 -19.70319 3.43965 1.000 37.06553 393 SER A C 1
ATOM 557 O O . SER A 1 76 ? -30.20561 -19.44116 2.45732 1.000 32.78799 393 SER A O 1
ATOM 560 N N . GLU A 1 77 ? -31.45341 -20.89552 3.65775 1.000 43.41592 394 GLU A N 1
ATOM 561 C CA . GLU A 1 77 ? -31.28893 -21.98427 2.70683 1.000 35.73714 394 GLU A CA 1
ATOM 562 C C . GLU A 1 77 ? -31.99569 -21.64746 1.39581 1.000 38.82418 394 GLU A C 1
ATOM 563 O O . GLU A 1 77 ? -33.10357 -21.10255 1.40870 1.000 47.31500 394 GLU A O 1
ATOM 569 N N . PRO A 1 78 ? -31.38147 -21.95654 0.24350 1.000 41.79696 395 PRO A N 1
ATOM 570 C CA . PRO A 1 78 ? -30.06528 -22.59845 0.16432 1.000 49.13679 395 PRO A CA 1
ATOM 571 C C . PRO A 1 78 ? -28.92686 -21.59262 0.32730 1.000 30.97431 395 PRO A C 1
ATOM 572 O O . PRO A 1 78 ? -29.07321 -20.42978 -0.05697 1.000 28.93283 395 PRO A O 1
ATOM 576 N N . LEU A 1 79 ? -27.81536 -22.04518 0.90038 1.000 28.65455 396 LEU A N 1
ATOM 577 C CA . LEU A 1 79 ? -26.62819 -21.21907 1.07339 1.000 29.15420 396 LEU A CA 1
ATOM 578 C C . LEU A 1 79 ? -25.77720 -21.32826 -0.18478 1.000 33.93317 396 LEU A C 1
ATOM 579 O O . LEU A 1 79 ? -25.32895 -22.42346 -0.53921 1.000 35.79234 396 LEU A O 1
ATOM 584 N N . THR A 1 80 ? -25.54521 -20.19728 -0.85159 1.000 32.51705 397 THR A N 1
ATOM 585 C CA . THR A 1 80 ? -24.94755 -20.20968 -2.18115 1.000 34.70435 397 THR A CA 1
ATOM 586 C C . THR A 1 80 ? -23.61834 -19.47220 -2.29893 1.000 27.99516 397 THR A C 1
ATOM 587 O O . THR A 1 80 ? -23.01328 -19.50006 -3.37581 1.000 30.37516 397 THR A O 1
ATOM 591 N N . PHE A 1 81 ? -23.13877 -18.81945 -1.24796 1.000 23.17329 398 PHE A N 1
ATOM 592 C CA . PHE A 1 81 ? -21.93510 -18.00981 -1.35525 1.000 16.19063 398 PHE A CA 1
ATOM 593 C C . PHE A 1 81 ? -20.73148 -18.73818 -0.77593 1.000 18.71564 398 PHE A C 1
ATOM 594 O O . PHE A 1 81 ? -20.84442 -19.46531 0.21282 1.000 22.61638 398 PHE A O 1
ATOM 602 N N . CYS A 1 82 ? -19.57238 -18.52984 -1.39633 1.000 19.52594 399 CYS A N 1
ATOM 603 C CA . CYS A 1 82 ? -18.35949 -19.21837 -0.98734 1.000 18.45325 399 CYS A CA 1
ATOM 604 C C . CYS A 1 82 ? -17.61425 -18.51916 0.13836 1.000 18.35252 399 CYS A C 1
ATOM 605 O O . CYS A 1 82 ? -16.71099 -19.11861 0.72168 1.000 19.67090 399 CYS A O 1
ATOM 608 N N . SER A 1 83 ? -17.98063 -17.28316 0.46709 1.000 18.28657 400 SER A N 1
ATOM 609 C CA . SER A 1 83 ? -17.32214 -16.55222 1.54006 1.000 17.63532 400 SER A CA 1
ATOM 610 C C . SER A 1 83 ? -18.28271 -15.48702 2.04608 1.000 13.05848 400 SER A C 1
ATOM 611 O O . SER A 1 83 ? -19.22226 -15.09250 1.35744 1.000 15.97757 400 SER A O 1
ATOM 614 N N . VAL A 1 84 ? -18.00156 -15.00366 3.25668 1.000 16.99893 401 VAL A N 1
ATOM 615 C CA . VAL A 1 84 ? -18.73404 -13.86043 3.79010 1.000 16.52229 401 VAL A CA 1
ATOM 616 C C . VAL A 1 84 ? -18.52579 -12.63396 2.90747 1.000 12.62298 401 VAL A C 1
ATOM 617 O O . VAL A 1 84 ? -19.46285 -11.87474 2.65129 1.000 14.31557 401 VAL A O 1
ATOM 621 N N . VAL A 1 85 ? -17.28998 -12.42324 2.42777 1.000 14.97581 402 VAL A N 1
ATOM 622 C CA . VAL A 1 85 ? -17.00206 -11.29213 1.53996 1.000 11.86692 402 VAL A CA 1
ATOM 623 C C . VAL A 1 85 ? -17.85258 -11.34384 0.27379 1.000 11.67058 402 VAL A C 1
ATOM 624 O O . VAL A 1 85 ? -18.40009 -10.32588 -0.15494 1.000 13.91122 402 VAL A O 1
ATOM 628 N N . ASP A 1 86 ? -17.98013 -12.52752 -0.34207 1.000 15.74880 403 ASP A N 1
ATOM 629 C CA . ASP A 1 86 ? -18.79268 -12.65153 -1.55161 1.000 17.33200 403 ASP A CA 1
ATOM 630 C C . ASP A 1 86 ? -20.26099 -12.37237 -1.25694 1.000 11.71235 403 ASP A C 1
ATOM 631 O O . ASP A 1 86 ? -20.96203 -11.76423 -2.07889 1.000 15.73816 403 ASP A O 1
ATOM 636 N N . LEU A 1 87 ? -20.74245 -12.83192 -0.09465 1.000 14.22612 404 LEU A N 1
ATOM 637 C CA . LEU A 1 87 ? -22.12038 -12.57078 0.30821 1.000 18.61866 404 LEU A CA 1
ATOM 638 C C . LEU A 1 87 ? -22.36443 -11.07493 0.44528 1.000 14.76421 404 LEU A C 1
ATOM 639 O O . LEU A 1 87 ? -23.31954 -10.53252 -0.11396 1.000 14.01789 404 LEU A O 1
ATOM 644 N N . ILE A 1 88 ? -21.48590 -10.38277 1.17331 1.000 13.38545 405 ILE A N 1
ATOM 645 C CA . ILE A 1 88 ? -21.65438 -8.94250 1.35254 1.000 13.13493 405 ILE A CA 1
ATOM 646 C C . ILE A 1 88 ? -21.56831 -8.20956 0.01900 1.000 11.91880 405 ILE A C 1
ATOM 647 O O . ILE A 1 88 ? -22.37059 -7.31124 -0.26453 1.000 12.01098 405 ILE A O 1
ATOM 652 N N . ASN A 1 89 ? -20.58229 -8.55852 -0.81492 1.000 13.63103 406 ASN A N 1
ATOM 653 C CA . ASN A 1 89 ? -20.42842 -7.82008 -2.06730 1.000 15.52018 406 ASN A CA 1
ATOM 654 C C . ASN A 1 89 ? -21.62197 -8.02412 -2.98877 1.000 13.05453 406 ASN A C 1
ATOM 655 O O . ASN A 1 89 ? -21.97534 -7.11928 -3.75868 1.000 15.00183 406 ASN A O 1
ATOM 660 N N . HIS A 1 90 ? -22.24837 -9.19778 -2.92435 1.000 15.39087 407 HIS A N 1
ATOM 661 C CA . HIS A 1 90 ? -23.46663 -9.41540 -3.69306 1.000 14.34172 407 HIS A CA 1
ATOM 662 C C . HIS A 1 90 ? -24.55636 -8.43788 -3.27243 1.000 11.20006 407 HIS A C 1
ATOM 663 O O . HIS A 1 90 ? -25.20692 -7.81062 -4.11816 1.000 16.08277 407 HIS A O 1
ATOM 670 N N . TYR A 1 91 ? -24.77307 -8.29421 -1.95715 1.000 10.68506 408 TYR A N 1
ATOM 671 C CA . TYR A 1 91 ? -25.84596 -7.41963 -1.49422 1.000 14.65739 408 TYR A CA 1
ATOM 672 C C . TYR A 1 91 ? -25.47769 -5.93812 -1.48757 1.000 12.40868 408 TYR A C 1
ATOM 673 O O . TYR A 1 91 ? -26.34469 -5.10207 -1.20806 1.000 13.51799 408 TYR A O 1
ATOM 682 N N . ARG A 1 92 ? -24.23146 -5.57968 -1.81973 1.000 10.62815 409 ARG A N 1
ATOM 683 C CA . ARG A 1 92 ? -23.97335 -4.19897 -2.20139 1.000 10.61716 409 ARG A CA 1
ATOM 684 C C . ARG A 1 92 ? -24.75097 -3.81112 -3.45571 1.000 12.14921 409 ARG A C 1
ATOM 685 O O . ARG A 1 92 ? -24.94483 -2.61664 -3.71162 1.000 14.48111 409 ARG A O 1
ATOM 693 N N . HIS A 1 93 ? -25.19506 -4.79619 -4.24830 1.000 11.05005 410 HIS A N 1
ATOM 694 C CA . HIS A 1 93 ? -25.77429 -4.52812 -5.55777 1.000 15.07555 410 HIS A CA 1
ATOM 695 C C . HIS A 1 93 ? -27.12235 -5.19468 -5.75310 1.000 15.62599 410 HIS A C 1
ATOM 696 O O . HIS A 1 93 ? -27.63548 -5.21124 -6.87633 1.000 18.49433 410 HIS A O 1
ATOM 703 N N . GLU A 1 94 ? -27.70022 -5.74101 -4.69292 1.000 13.79098 411 GLU A N 1
ATOM 704 C CA . GLU A 1 94 ? -29.03961 -6.31047 -4.72450 1.000 12.39353 411 GLU A CA 1
ATOM 705 C C . GLU A 1 94 ? -29.66489 -6.04001 -3.36928 1.000 12.18799 411 GLU A C 1
ATOM 706 O O . GLU A 1 94 ? -28.99165 -6.14934 -2.34222 1.000 14.64357 411 GLU A O 1
ATOM 712 N N . SER A 1 95 ? -30.93753 -5.66306 -3.37737 1.000 12.24557 412 SER A N 1
ATOM 713 C CA . SER A 1 95 ? -31.65654 -5.43485 -2.13313 1.000 13.54976 412 SER A CA 1
ATOM 714 C C . SER A 1 95 ? -31.81279 -6.72545 -1.33113 1.000 14.80878 412 SER A C 1
ATOM 715 O O . SER A 1 95 ? -31.93582 -7.82468 -1.87716 1.000 15.86185 412 SER A O 1
ATOM 718 N N . LEU A 1 96 ? -31.83607 -6.57934 -0.00392 1.000 14.78053 413 LEU A N 1
ATOM 719 C CA . LEU A 1 96 ? -32.14490 -7.70973 0.85994 1.000 14.46620 413 LEU A CA 1
ATOM 720 C C . LEU A 1 96 ? -33.63700 -7.99565 0.94766 1.000 16.75947 413 LEU A C 1
ATOM 721 O O . LEU A 1 96 ? -34.02416 -8.88784 1.70447 1.000 18.31548 413 LEU A O 1
ATOM 726 N N . ALA A 1 97 ? -34.46689 -7.28741 0.17491 1.000 18.62703 414 ALA A N 1
ATOM 727 C CA . ALA A 1 97 ? -35.90813 -7.52585 0.20288 1.000 18.84977 414 ALA A CA 1
ATOM 728 C C . ALA A 1 97 ? -36.25805 -8.96313 -0.15950 1.000 23.41769 414 ALA A C 1
ATOM 729 O O . ALA A 1 97 ? -37.27397 -9.48914 0.30766 1.000 30.66026 414 ALA A O 1
ATOM 731 N N . GLN A 1 98 ? -35.43969 -9.60998 -0.98956 1.000 30.63479 415 GLN A N 1
ATOM 732 C CA . GLN A 1 98 ? -35.66704 -11.01688 -1.29445 1.000 39.53744 415 GLN A CA 1
ATOM 733 C C . GLN A 1 98 ? -35.60444 -11.86529 -0.03141 1.000 45.05929 415 GLN A C 1
ATOM 734 O O . GLN A 1 98 ? -36.40698 -12.78927 0.14549 1.000 46.61589 415 GLN A O 1
ATOM 736 N N . TYR A 1 99 ? -34.66596 -11.55632 0.86918 1.000 34.90837 416 TYR A N 1
ATOM 737 C CA . TYR A 1 99 ? -34.58772 -12.29437 2.12545 1.000 28.49713 416 TYR A CA 1
ATOM 738 C C . TYR A 1 99 ? -35.74437 -11.93988 3.05182 1.000 20.66737 416 TYR A C 1
ATOM 739 O O . TYR A 1 99 ? -36.30847 -12.82067 3.71135 1.000 28.52929 416 TYR A O 1
ATOM 748 N N . ASN A 1 100 ? -36.11399 -10.66061 3.11805 1.000 22.99200 417 ASN A N 1
ATOM 749 C CA . ASN A 1 100 ? -37.21021 -10.22653 3.97702 1.000 19.30203 417 ASN A CA 1
ATOM 750 C C . ASN A 1 100 ? -37.71839 -8.88443 3.47574 1.000 29.97871 417 ASN A C 1
ATOM 751 O O . ASN A 1 100 ? -36.92933 -7.95732 3.27332 1.000 23.40555 417 ASN A O 1
ATOM 756 N N . ALA A 1 101 ? -39.03781 -8.77925 3.29159 1.000 25.50365 418 ALA A N 1
ATOM 757 C CA . ALA A 1 101 ? -39.62238 -7.58523 2.69358 1.000 28.25666 418 ALA A CA 1
ATOM 758 C C . ALA A 1 101 ? -39.40929 -6.33616 3.53518 1.000 27.96203 418 ALA A C 1
ATOM 759 O O . ALA A 1 101 ? -39.54535 -5.22397 3.01331 1.000 32.29624 418 ALA A O 1
ATOM 761 N N . LYS A 1 102 ? -39.10153 -6.48829 4.82066 1.000 26.67209 419 LYS A N 1
ATOM 762 C CA . LYS A 1 102 ? -38.82514 -5.34795 5.68286 1.000 28.93449 419 LYS A CA 1
ATOM 763 C C . LYS A 1 102 ? -37.38306 -4.87213 5.57933 1.000 35.75107 419 LYS A C 1
ATOM 764 O O . LYS A 1 102 ? -37.01068 -3.91715 6.26865 1.000 39.66970 419 LYS A O 1
ATOM 766 N N . LEU A 1 103 ? -36.56954 -5.51329 4.74088 1.000 22.38606 420 LEU A N 1
ATOM 767 C CA . LEU A 1 103 ? -35.16551 -5.14598 4.58222 1.000 20.01304 420 LEU A CA 1
ATOM 768 C C . LEU A 1 103 ? -34.90408 -4.66482 3.16027 1.000 23.33354 420 LEU A C 1
ATOM 769 O O . LEU A 1 103 ? -33.93427 -5.09583 2.52170 1.000 20.48749 420 LEU A O 1
ATOM 774 N N . ASP A 1 104 ? -35.75251 -3.77199 2.65146 1.000 22.16251 421 ASP A N 1
ATOM 775 C CA . ASP A 1 104 ? -35.64244 -3.33166 1.26033 1.000 19.96404 421 ASP A CA 1
ATOM 776 C C . ASP A 1 104 ? -34.61706 -2.20804 1.15164 1.000 16.60579 421 ASP A C 1
ATOM 777 O O . ASP A 1 104 ? -34.94367 -1.02592 1.00662 1.000 21.11887 421 ASP A O 1
ATOM 782 N N . THR A 1 105 ? -33.34821 -2.60383 1.20965 1.000 18.72431 422 THR A N 1
ATOM 783 C CA . THR A 1 105 ? -32.22022 -1.73261 0.90249 1.000 19.68709 422 THR A CA 1
ATOM 784 C C . THR A 1 105 ? -31.04530 -2.61135 0.50399 1.000 12.51703 422 THR A C 1
ATOM 785 O O . THR A 1 105 ? -30.95146 -3.77432 0.91588 1.000 14.73712 422 THR A O 1
ATOM 789 N N . ARG A 1 106 ? -30.15422 -2.04100 -0.30366 1.000 16.04272 423 ARG A N 1
ATOM 790 C CA . ARG A 1 106 ? -28.85188 -2.63856 -0.54597 1.000 13.99971 423 ARG A CA 1
ATOM 791 C C . ARG A 1 106 ? -27.90391 -2.28894 0.59607 1.000 15.08518 423 ARG A C 1
ATOM 792 O O . ARG A 1 106 ? -28.18915 -1.43189 1.43873 1.000 15.50266 423 ARG A O 1
ATOM 800 N N . LEU A 1 107 ? -26.75894 -2.96624 0.61294 1.000 12.44875 424 LEU A N 1
ATOM 801 C CA . LEU A 1 107 ? -25.65671 -2.64414 1.51833 1.000 11.53361 424 LEU A CA 1
ATOM 802 C C . LEU A 1 107 ? -24.85448 -1.50988 0.89224 1.000 16.61768 424 LEU A C 1
ATOM 803 O O . LEU A 1 107 ? -23.99887 -1.73372 0.03357 1.000 23.52062 424 LEU A O 1
ATOM 808 N N . LEU A 1 108 ? -25.13403 -0.27919 1.30725 1.000 13.35197 425 LEU A N 1
ATOM 809 C CA . LEU A 1 108 ? -24.67394 0.91424 0.60284 1.000 10.73188 425 LEU A CA 1
ATOM 810 C C . LEU A 1 108 ? -23.45925 1.58054 1.22826 1.000 11.73820 425 LEU A C 1
ATOM 811 O O . LEU A 1 108 ? -22.62824 2.14003 0.50667 1.000 13.56946 425 LEU A O 1
ATOM 816 N N . TYR A 1 109 ? -23.36566 1.60566 2.55400 1.000 11.53814 426 TYR A N 1
ATOM 817 C CA . TYR A 1 109 ? -22.38073 2.44400 3.23653 1.000 13.47615 426 TYR A CA 1
ATOM 818 C C . TYR A 1 109 ? -21.70935 1.61708 4.31777 1.000 12.51583 426 TYR A C 1
ATOM 819 O O . TYR A 1 109 ? -22.20986 1.52964 5.45071 1.000 11.12105 426 TYR A O 1
ATOM 828 N N . PRO A 1 110 ? -20.57451 1.00453 4.01540 1.000 11.23187 427 PRO A N 1
ATOM 829 C CA . PRO A 1 110 ? -19.85970 0.25081 5.05088 1.000 11.83631 427 PRO A CA 1
ATOM 830 C C . PRO A 1 110 ? -19.38273 1.18775 6.14299 1.000 9.31275 427 PRO A C 1
ATOM 831 O O . PRO A 1 110 ? -18.93880 2.30572 5.87245 1.000 12.73362 427 PRO A O 1
ATOM 835 N N . VAL A 1 111 ? -19.47027 0.71478 7.38529 1.000 10.36833 428 VAL A N 1
ATOM 836 C CA . VAL A 1 111 ? -18.79887 1.36148 8.50831 1.000 11.82373 428 VAL A CA 1
ATOM 837 C C . VAL A 1 111 ? -17.36213 0.85647 8.49415 1.000 10.53425 428 VAL A C 1
ATOM 838 O O . VAL A 1 111 ? -17.10594 -0.31103 8.79308 1.000 10.87453 428 VAL A O 1
ATOM 842 N N . SER A 1 112 ? -16.42567 1.71452 8.08489 1.000 12.28096 429 SER A N 1
ATOM 843 C CA . SER A 1 112 ? -15.06342 1.26761 7.82059 1.000 10.39842 429 SER A CA 1
ATOM 844 C C . SER A 1 112 ? -14.16585 1.39217 9.04431 1.000 12.79231 429 SER A C 1
ATOM 845 O O . SER A 1 112 ? -14.15452 2.41925 9.72683 1.000 14.78436 429 SER A O 1
ATOM 848 N N . LYS A 1 113 ? -13.36169 0.35836 9.27404 1.000 9.82226 430 LYS A N 1
ATOM 849 C CA . LYS A 1 113 ? -12.31612 0.38028 10.29178 1.000 11.33475 430 LYS A CA 1
ATOM 850 C C . LYS A 1 113 ? -11.00012 0.96999 9.78678 1.000 14.37059 430 LYS A C 1
ATOM 851 O O . LYS A 1 113 ? -10.02820 1.04039 10.55356 1.000 17.49517 430 LYS A O 1
ATOM 857 N N . TYR A 1 114 ? -10.94262 1.38991 8.52650 1.000 15.87910 431 TYR A N 1
ATOM 858 C CA . TYR A 1 114 ? -9.72132 1.91970 7.92668 1.000 14.24740 431 TYR A CA 1
ATOM 859 C C . TYR A 1 114 ? -9.86671 3.39683 7.56419 1.000 17.75208 431 TYR A C 1
ATOM 860 O O . TYR A 1 114 ? -9.00542 3.96282 6.88414 1.000 25.29939 431 TYR A O 1
ATOM 870 N N . ASP B 2 2 ? -34.30531 -12.14841 19.12828 1.000 58.69230 51 ASP B N 1
ATOM 871 C CA . ASP B 2 2 ? -34.49448 -10.77286 19.57039 1.000 48.56470 51 ASP B CA 1
ATOM 872 C C . ASP B 2 2 ? -34.66859 -9.84501 18.37366 1.000 58.93508 51 ASP B C 1
ATOM 873 O O . ASP B 2 2 ? -35.65764 -9.94031 17.64457 1.000 66.54395 51 ASP B O 1
ATOM 878 N N . SER B 2 3 ? -33.70342 -8.94921 18.17502 1.000 46.84989 52 SER B N 1
ATOM 879 C CA . SER B 2 3 ? -33.72303 -8.03106 17.03898 1.000 51.55314 52 SER B CA 1
ATOM 880 C C . SER B 2 3 ? -33.20855 -8.69286 15.75987 1.000 23.21159 52 SER B C 1
ATOM 881 O O . SER B 2 3 ? -32.92429 -8.01027 14.76368 1.000 28.68218 52 SER B O 1
ATOM 900 N N . VAL B 2 5 ? -33.69267 -10.63165 12.34881 1.000 23.83466 54 VAL B N 1
ATOM 901 C CA . VAL B 2 5 ? -34.68890 -10.69497 11.28892 1.000 23.93761 54 VAL B CA 1
ATOM 902 C C . VAL B 2 5 ? -34.68728 -12.07049 10.62903 1.000 34.86035 54 VAL B C 1
ATOM 903 O O . VAL B 2 5 ? -33.65581 -12.53687 10.14942 1.000 32.20691 54 VAL B O 1
ATOM 907 N N . GLY B 2 6 ? -35.84763 -12.71452 10.59400 1.000 32.47301 55 GLY B N 1
ATOM 908 C CA . GLY B 2 6 ? -35.96538 -14.02117 9.97039 1.000 41.86653 55 GLY B CA 1
ATOM 909 C C . GLY B 2 6 ? -36.12894 -13.96897 8.46119 1.000 44.08805 55 GLY B C 1
ATOM 910 O O . GLY B 2 6 ? -36.68980 -13.01628 7.91448 1.000 41.83243 55 GLY B O 1
ATOM 911 N N . GLY C 1 5 ? -4.66212 20.67413 11.82559 1.000 39.90476 322 GLY C N 1
ATOM 912 C CA . GLY C 1 5 ? -5.02180 19.31303 11.46868 1.000 44.10974 322 GLY C CA 1
ATOM 913 C C . GLY C 1 5 ? -4.64851 18.91801 10.04876 1.000 49.61220 322 GLY C C 1
ATOM 914 O O . GLY C 1 5 ? -4.95139 17.80916 9.60528 1.000 49.04956 322 GLY C O 1
ATOM 915 N N . GLY C 1 6 ? -3.98622 19.82652 9.33534 1.000 30.22557 323 GLY C N 1
ATOM 916 C CA . GLY C 1 6 ? -3.59117 19.57542 7.96067 1.000 20.16409 323 GLY C CA 1
ATOM 917 C C . GLY C 1 6 ? -4.72038 19.75934 6.96585 1.000 19.81625 323 GLY C C 1
ATOM 918 O O . GLY C 1 6 ? -5.89485 19.57450 7.30537 1.000 23.05693 323 GLY C O 1
ATOM 919 N N . SER C 1 7 ? -4.37253 20.12833 5.73325 1.000 16.35008 324 SER C N 1
ATOM 920 C CA . SER C 1 7 ? -5.31629 20.23244 4.64089 1.000 19.72008 324 SER C CA 1
ATOM 921 C C . SER C 1 7 ? -4.86268 19.35911 3.47933 1.000 18.23522 324 SER C C 1
ATOM 922 O O . SER C 1 7 ? -3.66488 19.29473 3.18053 1.000 19.50625 324 SER C O 1
ATOM 925 N N . PRO C 1 8 ? -5.78716 18.68428 2.80638 1.000 18.79880 325 PRO C N 1
ATOM 926 C CA . PRO C 1 8 ? -5.40754 17.83214 1.67948 1.000 19.19443 325 PRO C CA 1
ATOM 927 C C . PRO C 1 8 ? -4.88368 18.66893 0.52851 1.000 15.81491 325 PRO C C 1
ATOM 928 O O . PRO C 1 8 ? -5.18088 19.86842 0.42702 1.000 17.48557 325 PRO C O 1
ATOM 932 N N . PRO C 1 9 ? -4.09926 18.06798 -0.35497 1.000 14.52929 326 PRO C N 1
ATOM 933 C CA . PRO C 1 9 ? -3.49007 18.81722 -1.45347 1.000 13.67090 326 PRO C CA 1
ATOM 934 C C . PRO C 1 9 ? -4.46549 19.08007 -2.58939 1.000 15.04705 326 PRO C C 1
ATOM 935 O O . PRO C 1 9 ? -5.51508 18.45218 -2.71746 1.000 16.73875 326 PRO C O 1
ATOM 939 N N . SER C 1 10 ? -4.08850 20.04500 -3.41439 1.000 15.69165 327 SER C N 1
ATOM 940 C CA . SER C 1 10 ? -4.71105 20.17061 -4.72154 1.000 13.68222 327 SER C CA 1
ATOM 941 C C . SER C 1 10 ? -4.36082 18.94729 -5.56460 1.000 16.20439 327 SER C C 1
ATOM 942 O O . SER C 1 10 ? -3.42513 18.20305 -5.26286 1.000 15.57508 327 SER C O 1
ATOM 945 N N . LEU C 1 11 ? -5.11740 18.74391 -6.64866 1.000 17.00887 328 LEU C N 1
ATOM 946 C CA . LEU C 1 11 ? -4.80855 17.62555 -7.53075 1.000 13.48826 328 LEU C CA 1
ATOM 947 C C . LEU C 1 11 ? -3.39204 17.73277 -8.07382 1.000 13.99299 328 LEU C C 1
ATOM 948 O O . LEU C 1 11 ? -2.65816 16.73509 -8.11213 1.000 13.40325 328 LEU C O 1
ATOM 953 N N . GLN C 1 12 ? -2.98720 18.93757 -8.49763 1.000 16.33317 329 GLN C N 1
ATOM 954 C CA . GLN C 1 12 ? -1.64171 19.12365 -9.03508 1.000 16.68943 329 GLN C CA 1
ATOM 955 C C . GLN C 1 12 ? -0.57345 18.68183 -8.04034 1.000 14.57510 329 GLN C C 1
ATOM 956 O O . GLN C 1 12 ? 0.45553 18.12359 -8.43356 1.000 16.77032 329 GLN C O 1
ATOM 962 N N . ASP C 1 13 ? -0.80555 18.90440 -6.75011 1.000 14.37015 330 ASP C N 1
ATOM 963 C CA . ASP C 1 13 ? 0.18066 18.54586 -5.73708 1.000 16.21748 330 ASP C CA 1
ATOM 964 C C . ASP C 1 13 ? 0.04131 17.11447 -5.22489 1.000 15.97601 330 ASP C C 1
ATOM 965 O O . ASP C 1 13 ? 0.97716 16.61124 -4.59293 1.000 15.14175 330 ASP C O 1
ATOM 970 N N . ALA C 1 14 ? -1.08933 16.45017 -5.46486 1.000 13.81496 331 ALA C N 1
ATOM 971 C CA . ALA C 1 14 ? -1.25857 15.06897 -5.01547 1.000 13.87308 331 ALA C CA 1
ATOM 972 C C . ALA C 1 14 ? -0.14147 14.18671 -5.57698 1.000 10.82310 331 ALA C C 1
ATOM 973 O O . ALA C 1 14 ? 0.17289 14.24731 -6.77287 1.000 12.88265 331 ALA C O 1
ATOM 975 N N . GLU C 1 15 ? 0.46861 13.36798 -4.70682 1.000 12.22705 332 GLU C N 1
ATOM 976 C CA . GLU C 1 15 ? 1.66971 12.61837 -5.09232 1.000 10.69163 332 GLU C CA 1
ATOM 977 C C . GLU C 1 15 ? 1.36892 11.59438 -6.17638 1.000 12.00362 332 GLU C C 1
ATOM 978 O O . GLU C 1 15 ? 2.26285 11.21735 -6.94422 1.000 11.87276 332 GLU C O 1
ATOM 984 N N . TRP C 1 16 ? 0.11899 11.13435 -6.24669 1.000 10.87621 333 TRP C N 1
ATOM 985 C CA . TRP C 1 16 ? -0.31517 10.08409 -7.15733 1.000 11.23013 333 TRP C CA 1
ATOM 986 C C . TRP C 1 16 ? -0.92286 10.61444 -8.45592 1.000 11.49533 333 TRP C C 1
ATOM 987 O O . TRP C 1 16 ? -1.40689 9.81824 -9.26650 1.000 10.99268 333 TRP C O 1
ATOM 998 N N . TYR C 1 17 ? -0.92103 11.93006 -8.66824 1.000 11.71002 334 TYR C N 1
ATOM 999 C CA . TYR C 1 17 ? -1.41641 12.51216 -9.90896 1.000 9.36663 334 TYR C CA 1
ATOM 1000 C C . TYR C 1 17 ? -0.22886 12.79514 -10.81570 1.000 11.07636 334 TYR C C 1
ATOM 1001 O O . TYR C 1 17 ? 0.64218 13.60648 -10.47663 1.000 12.95592 334 TYR C O 1
ATOM 1010 N N . TRP C 1 18 ? -0.19101 12.12217 -11.96148 1.000 12.11162 335 TRP C N 1
ATOM 1011 C CA . TRP C 1 18 ? 0.94712 12.17156 -12.86402 1.000 12.57383 335 TRP C CA 1
ATOM 1012 C C . TRP C 1 18 ? 0.67655 12.97828 -14.12746 1.000 15.20728 335 TRP C C 1
ATOM 1013 O O . TRP C 1 18 ? 1.55304 13.05018 -14.99181 1.000 17.71742 335 TRP C O 1
ATOM 1024 N N . GLY C 1 19 ? -0.50254 13.57626 -14.26087 1.000 15.72044 336 GLY C N 1
ATOM 1025 C CA . GLY C 1 19 ? -0.75908 14.45534 -15.40587 1.000 15.65310 336 GLY C CA 1
ATOM 1026 C C . GLY C 1 19 ? -0.75376 13.73575 -16.74258 1.000 14.96145 336 GLY C C 1
ATOM 1027 O O . GLY C 1 19 ? -1.39355 12.69631 -16.92381 1.000 17.45981 336 GLY C O 1
ATOM 1028 N N . ASP C 1 20 ? -0.01395 14.30303 -17.69783 1.000 16.17774 337 ASP C N 1
ATOM 1029 C CA . ASP C 1 20 ? -0.03008 13.85382 -19.08999 1.000 21.44629 337 ASP C CA 1
ATOM 1030 C C . ASP C 1 20 ? 1.04016 12.78490 -19.30191 1.000 26.28645 337 ASP C C 1
ATOM 1031 O O . ASP C 1 20 ? 2.06116 12.99256 -19.95786 1.000 36.53628 337 ASP C O 1
ATOM 1036 N N . ILE C 1 21 ? 0.79906 11.62452 -18.70485 1.000 16.12820 338 ILE C N 1
ATOM 1037 C CA . ILE C 1 21 ? 1.53219 10.41617 -19.04769 1.000 18.14903 338 ILE C CA 1
ATOM 1038 C C . ILE C 1 21 ? 0.58771 9.46223 -19.76643 1.000 17.56557 338 ILE C C 1
ATOM 1039 O O . ILE C 1 21 ? -0.63841 9.53748 -19.63677 1.000 16.57022 338 ILE C O 1
ATOM 1044 N N . SER C 1 22 ? 1.17143 8.56249 -20.54812 1.000 18.14636 339 SER C N 1
ATOM 1045 C CA . SER C 1 22 ? 0.37712 7.67872 -21.38620 1.000 18.35036 339 SER C CA 1
ATOM 1046 C C . SER C 1 22 ? -0.03326 6.42193 -20.62243 1.000 21.52796 339 SER C C 1
ATOM 1047 O O . SER C 1 22 ? 0.50555 6.10489 -19.55947 1.000 16.42968 339 SER C O 1
ATOM 1050 N N . ARG C 1 23 ? -1.01780 5.71217 -21.18385 1.000 18.64487 340 ARG C N 1
ATOM 1051 C CA . ARG C 1 23 ? -1.43325 4.43144 -20.61548 1.000 14.65203 340 ARG C CA 1
ATOM 1052 C C . ARG C 1 23 ? -0.26299 3.45800 -20.57945 1.000 20.04450 340 ARG C C 1
ATOM 1053 O O . ARG C 1 23 ? -0.08971 2.69696 -19.61440 1.000 18.26145 340 ARG C O 1
ATOM 1061 N N . GLU C 1 24 ? 0.57320 3.49414 -21.61453 1.000 22.31282 341 GLU C N 1
ATOM 1062 C CA . GLU C 1 24 ? 1.75520 2.64699 -21.65344 1.000 21.97996 341 GLU C CA 1
ATOM 1063 C C . GLU C 1 24 ? 2.73589 3.01846 -20.54418 1.000 23.45365 341 GLU C C 1
ATOM 1064 O O . GLU C 1 24 ? 3.32968 2.14002 -19.90423 1.000 21.00161 341 GLU C O 1
ATOM 1070 N N . GLU C 1 25 ? 2.91851 4.31882 -20.29831 1.000 19.62159 342 GLU C N 1
ATOM 1071 C CA . GLU C 1 25 ? 3.78160 4.74339 -19.19970 1.000 19.51410 342 GLU C CA 1
ATOM 1072 C C . GLU C 1 25 ? 3.21531 4.33521 -17.84160 1.000 19.53283 342 GLU C C 1
ATOM 1073 O O . GLU C 1 25 ? 3.98335 4.01139 -16.92496 1.000 20.19926 342 GLU C O 1
ATOM 1079 N N . VAL C 1 26 ? 1.88453 4.33402 -17.68823 1.000 15.38065 343 VAL C N 1
ATOM 1080 C CA . VAL C 1 26 ? 1.29495 3.85898 -16.43661 1.000 14.75814 343 VAL C CA 1
ATOM 1081 C C . VAL C 1 26 ? 1.59778 2.38364 -16.23141 1.000 17.58256 343 VAL C C 1
ATOM 1082 O O . VAL C 1 26 ? 1.91431 1.94821 -15.12041 1.000 16.45681 343 VAL C O 1
ATOM 1086 N N . ASN C 1 27 ? 1.49214 1.58622 -17.29510 1.000 16.95047 344 ASN C N 1
ATOM 1087 C CA A ASN C 1 27 ? 1.73376 0.15342 -17.15897 0.476 20.51610 344 ASN C CA 1
ATOM 1088 C CA B ASN C 1 27 ? 1.73082 0.15374 -17.15692 0.524 20.51111 344 ASN C CA 1
ATOM 1089 C C . ASN C 1 27 ? 3.15611 -0.14130 -16.70398 1.000 23.74929 344 ASN C C 1
ATOM 1090 O O . ASN C 1 27 ? 3.38170 -1.10564 -15.96498 1.000 21.37545 344 ASN C O 1
ATOM 1099 N N . GLU C 1 28 ? 4.12639 0.67686 -17.12271 1.000 18.14942 345 GLU C N 1
ATOM 1100 C CA . GLU C 1 28 ? 5.49288 0.49793 -16.64608 1.000 21.35449 345 GLU C CA 1
ATOM 1101 C C . GLU C 1 28 ? 5.57738 0.69654 -15.13879 1.000 26.05249 345 GLU C C 1
ATOM 1102 O O . GLU C 1 28 ? 6.31285 -0.01950 -14.45110 1.000 25.74044 345 GLU C O 1
ATOM 1108 N N . LYS C 1 29 ? 4.82345 1.65903 -14.60232 1.000 18.81094 346 LYS C N 1
ATOM 1109 C CA . LYS C 1 29 ? 4.87226 1.91134 -13.16707 1.000 18.29842 346 LYS C CA 1
ATOM 1110 C C . LYS C 1 29 ? 4.09521 0.87630 -12.36995 1.000 23.16275 346 LYS C C 1
ATOM 1111 O O . LYS C 1 29 ? 4.40212 0.65110 -11.18905 1.000 22.89056 346 LYS C O 1
ATOM 1117 N N . LEU C 1 30 ? 3.09316 0.24477 -12.97842 1.000 14.98358 347 LEU C N 1
ATOM 1118 C CA . LEU C 1 30 ? 2.27630 -0.70445 -12.24294 1.000 14.92614 347 LEU C CA 1
ATOM 1119 C C . LEU C 1 30 ? 2.76335 -2.13736 -12.36678 1.000 19.38854 347 LEU C C 1
ATOM 1120 O O . LEU C 1 30 ? 2.24598 -3.00910 -11.66429 1.000 19.20929 347 LEU C O 1
ATOM 1125 N N . ARG C 1 31 ? 3.72919 -2.40251 -13.24543 1.000 19.59601 348 ARG C N 1
ATOM 1126 C CA . ARG C 1 31 ? 4.36533 -3.71060 -13.27031 1.000 19.81671 348 ARG C CA 1
ATOM 1127 C C . ARG C 1 31 ? 4.96997 -4.02090 -11.90475 1.000 20.23750 348 ARG C C 1
ATOM 1128 O O . ARG C 1 31 ? 5.58877 -3.16069 -11.26432 1.000 26.40164 348 ARG C O 1
ATOM 1136 N N . ASP C 1 32 ? 4.77626 -5.25438 -11.45195 1.000 23.10932 349 ASP C N 1
ATOM 1137 C CA . ASP C 1 32 ? 5.38922 -5.73733 -10.20941 1.000 26.42788 349 ASP C CA 1
ATOM 1138 C C . ASP C 1 32 ? 4.87324 -5.00107 -8.97572 1.000 24.02790 349 ASP C C 1
ATOM 1139 O O . ASP C 1 32 ? 5.58595 -4.89049 -7.96741 1.000 21.63877 349 ASP C O 1
ATOM 1144 N N . THR C 1 33 ? 3.62562 -4.49063 -9.03847 1.000 21.43652 350 THR C N 1
ATOM 1145 C CA . THR C 1 33 ? 3.03248 -3.86325 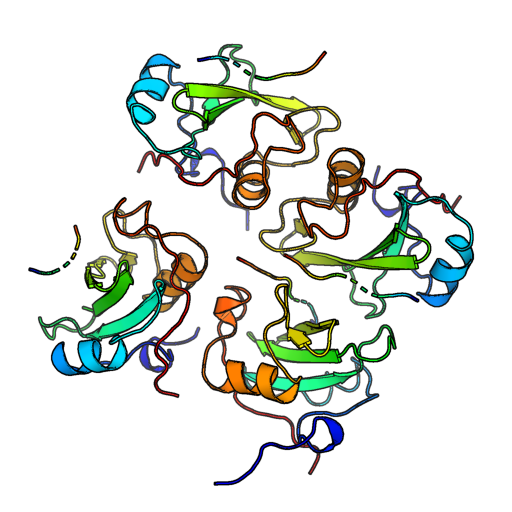-7.86517 1.000 21.22052 350 THR C CA 1
ATOM 1146 C C . THR C 1 33 ? 1.83953 -4.68223 -7.36326 1.000 20.26212 350 THR C C 1
ATOM 1147 O O . THR C 1 33 ? 1.20364 -5.40358 -8.13271 1.000 22.04272 350 THR C O 1
ATOM 1151 N N . PRO C 1 34 ? 1.51888 -4.60843 -6.07748 1.000 19.74530 351 PRO C N 1
ATOM 1152 C CA . PRO C 1 34 ? 0.43411 -5.43032 -5.53674 1.000 20.02721 351 PRO C CA 1
ATOM 1153 C C . PRO C 1 34 ? -0.94078 -4.84563 -5.84320 1.000 18.88251 351 PRO C C 1
ATOM 1154 O O . PRO C 1 34 ? -1.08884 -3.69742 -6.26320 1.000 14.89852 351 PRO C O 1
ATOM 1158 N N . ASP C 1 35 ? -1.95749 -5.67871 -5.63971 1.000 17.07851 352 ASP C N 1
ATOM 1159 C CA . ASP C 1 35 ? -3.33338 -5.21806 -5.77120 1.000 17.62639 352 ASP C CA 1
ATOM 1160 C C . ASP C 1 35 ? -3.57722 -4.01337 -4.86589 1.000 13.41480 352 ASP C C 1
ATOM 1161 O O . ASP C 1 35 ? -3.09201 -3.95258 -3.73006 1.000 17.99565 352 ASP C O 1
ATOM 1166 N N . GLY C 1 36 ? -4.31182 -3.02792 -5.38053 1.000 15.43295 353 GLY C N 1
ATOM 1167 C CA . GLY C 1 36 ? -4.52303 -1.79768 -4.64444 1.000 13.56420 353 GLY C CA 1
ATOM 1168 C C . GLY C 1 36 ? -3.52104 -0.69757 -4.92824 1.000 10.52868 353 GLY C C 1
ATOM 1169 O O . GLY C 1 36 ? -3.67042 0.41168 -4.39595 1.000 11.71404 353 GLY C O 1
ATOM 1170 N N . THR C 1 37 ? -2.50245 -0.96660 -5.73902 1.000 10.13743 354 THR C N 1
ATOM 1171 C CA . THR C 1 37 ? -1.60816 0.08162 -6.19510 1.000 9.21772 354 THR C CA 1
ATOM 1172 C C . THR C 1 37 ? -2.34043 0.92759 -7.22384 1.000 8.43464 354 THR C C 1
ATOM 1173 O O . THR C 1 37 ? -3.09850 0.39856 -8.04270 1.000 10.70155 354 THR C O 1
ATOM 1177 N N . PHE C 1 38 ? -2.11923 2.24170 -7.19004 1.000 8.86809 355 PHE C N 1
ATOM 1178 C CA . PHE C 1 38 ? -2.92320 3.10996 -8.05302 1.000 11.37424 355 PHE C CA 1
ATOM 1179 C C . PHE C 1 38 ? -2.21305 4.42787 -8.35864 1.000 9.48658 355 PHE C C 1
ATOM 1180 O O . PHE C 1 38 ? -1.29172 4.85217 -7.64633 1.000 10.17792 355 PHE C O 1
ATOM 1188 N N . LEU C 1 39 ? -2.65799 5.07074 -9.43985 1.000 11.43563 356 LEU C N 1
ATOM 1189 C CA . LEU C 1 39 ? -2.30295 6.45893 -9.71492 1.000 8.59174 356 LEU C CA 1
ATOM 1190 C C . LEU C 1 39 ? -3.38296 7.05155 -10.60800 1.000 10.34633 356 LEU C C 1
ATOM 1191 O O . LEU C 1 39 ? -4.20598 6.33013 -11.16766 1.000 11.32544 356 LEU C O 1
ATOM 1196 N N . VAL C 1 40 ? -3.36939 8.37307 -10.73824 1.000 9.44042 357 VAL C N 1
ATOM 1197 C CA . VAL C 1 40 ? -4.30155 9.09111 -11.60876 1.000 10.20613 357 VAL C CA 1
ATOM 1198 C C . VAL C 1 40 ? -3.51277 9.82172 -12.68609 1.000 11.74458 357 VAL C C 1
ATOM 1199 O O . VAL C 1 40 ? -2.44651 10.38103 -12.41720 1.000 12.26407 357 VAL C O 1
ATOM 1203 N N . ARG C 1 41 ? -4.04539 9.81800 -13.91022 1.000 10.56747 358 ARG C N 1
ATOM 1204 C CA . ARG C 1 41 ? -3.45714 10.56024 -15.01659 1.000 12.07215 358 ARG C CA 1
ATOM 1205 C C . ARG C 1 41 ? -4.56919 11.28062 -15.76771 1.000 10.57639 358 ARG C C 1
ATOM 1206 O O . ARG C 1 41 ? -5.75864 11.06414 -15.52561 1.000 13.03585 358 ARG C O 1
ATOM 1214 N N . ASP C 1 42 ? -4.16882 12.13782 -16.70102 1.000 11.47846 359 ASP C N 1
ATOM 1215 C CA . ASP C 1 42 ? -5.14602 12.75658 -17.58796 1.000 15.77447 359 ASP C CA 1
ATOM 1216 C C . ASP C 1 42 ? -5.75343 11.69716 -18.51067 1.000 13.08947 359 ASP C C 1
ATOM 1217 O O . ASP C 1 42 ? -5.09379 10.72925 -18.90212 1.000 13.61152 359 ASP C O 1
ATOM 1222 N N . ALA C 1 43 ? -7.01911 11.89634 -18.87719 1.000 14.87053 360 ALA C N 1
ATOM 1223 C CA . ALA C 1 43 ? -7.69137 10.94366 -19.75960 1.000 15.38599 360 ALA C CA 1
ATOM 1224 C C . ALA C 1 43 ? -7.06841 10.93115 -21.15856 1.000 14.63514 360 ALA C C 1
ATOM 1225 O O . ALA C 1 43 ? -6.55657 11.94422 -21.65276 1.000 14.04502 360 ALA C O 1
ATOM 1227 N N . SER C 1 44 ? -7.13385 9.75998 -21.81160 1.000 13.54914 361 SER C N 1
ATOM 1228 C CA A SER C 1 44 ? -6.58483 9.60434 -23.16072 0.572 11.67013 361 SER C CA 1
ATOM 1229 C CA B SER C 1 44 ? -6.54847 9.65765 -23.14551 0.428 11.81001 361 SER C CA 1
ATOM 1230 C C . SER C 1 44 ? -7.30270 10.49261 -24.16960 1.000 14.48764 361 SER C C 1
ATOM 1231 O O . SER C 1 44 ? -6.72165 10.84934 -25.20031 1.000 19.19939 361 SER C O 1
ATOM 1236 N N . SER C 1 45 ? -8.56358 10.82937 -23.89947 1.000 14.40784 362 SER C N 1
ATOM 1237 C CA . SER C 1 45 ? -9.33296 11.69853 -24.78868 1.000 13.23018 362 SER C CA 1
ATOM 1238 C C . SER C 1 45 ? -8.76150 13.10364 -24.85228 1.000 19.66731 362 SER C C 1
ATOM 1239 O O . SER C 1 45 ? -9.08311 13.84745 -25.78570 1.000 18.21561 362 SER C O 1
ATOM 1242 N N . LYS C 1 46 ? -7.95181 13.49633 -23.86625 1.000 16.03891 363 LYS C N 1
ATOM 1243 C CA . LYS C 1 46 ? -7.43401 14.86007 -23.75406 1.000 22.47066 363 LYS C CA 1
ATOM 1244 C C . LYS C 1 46 ? -8.53971 15.90775 -23.58583 1.000 21.59354 363 LYS C C 1
ATOM 1245 O O . LYS C 1 46 ? -8.33985 17.08247 -23.91473 1.000 29.29862 363 LYS C O 1
ATOM 1251 N N . ILE C 1 47 ? -9.71313 15.50596 -23.09874 1.000 20.41482 364 ILE C N 1
ATOM 1252 C CA . ILE C 1 47 ? -10.76788 16.45133 -22.74741 1.000 22.66417 364 ILE C CA 1
ATOM 1253 C C . ILE C 1 47 ? -10.41752 17.09185 -21.41200 1.000 30.25112 364 ILE C C 1
ATOM 1254 O O . ILE C 1 47 ? -10.12781 16.39519 -20.42994 1.000 21.82336 364 ILE C O 1
ATOM 1259 N N . GLN C 1 48 ? -10.45290 18.42079 -21.37325 1.000 24.51700 365 GLN C N 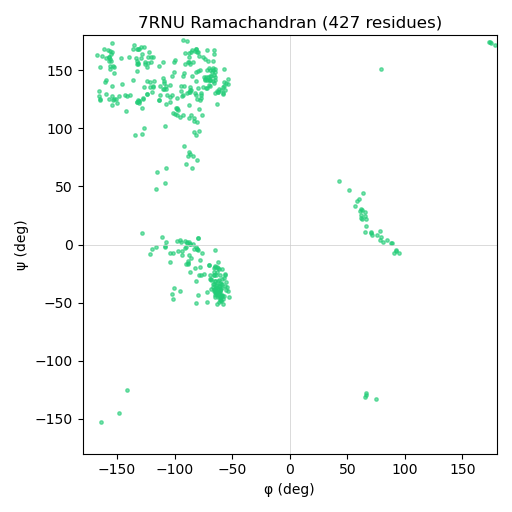1
ATOM 1260 C CA . GLN C 1 48 ? -10.07402 19.15240 -20.17389 1.000 24.91475 365 GLN C CA 1
ATOM 1261 C C . GLN C 1 48 ? -10.99862 18.80057 -19.01868 1.000 20.62605 365 GLN C C 1
ATOM 1262 O O . GLN C 1 48 ? -12.22470 18.81550 -19.15745 1.000 23.92914 365 GLN C O 1
ATOM 1264 N N . GLY C 1 49 ? -10.40271 18.48477 -17.86288 1.000 26.17785 366 GLY C N 1
ATOM 1265 C CA . GLY C 1 49 ? -11.16303 18.18730 -16.66703 1.000 23.07846 366 GLY C CA 1
ATOM 1266 C C . GLY C 1 49 ? -11.57180 16.74015 -16.49167 1.000 24.10194 366 GLY C C 1
ATOM 1267 O O . GLY C 1 49 ? -12.27101 16.42227 -15.51963 1.000 26.18968 366 GLY C O 1
ATOM 1268 N N . GLU C 1 50 ? -11.19584 15.85927 -17.41353 1.000 23.12991 367 GLU C N 1
ATOM 1269 C CA . GLU C 1 50 ? -11.47228 14.43630 -17.29572 1.000 19.45317 367 GLU C CA 1
ATOM 1270 C C . GLU C 1 50 ? -10.17195 13.70443 -16.98256 1.000 15.24962 367 GLU C C 1
ATOM 1271 O O . GLU C 1 50 ? -9.11815 13.99667 -17.55255 1.000 15.95303 367 GLU C O 1
ATOM 1277 N N . TYR C 1 51 ? -10.24875 12.77482 -16.04620 1.000 13.85622 368 TYR C N 1
ATOM 1278 C CA . TYR C 1 51 ? -9.07733 12.06661 -15.55457 1.000 13.27070 368 TYR C CA 1
ATOM 1279 C C . TYR C 1 51 ? -9.37704 10.57800 -15.53721 1.000 11.25496 368 TYR C C 1
ATOM 1280 O O . TYR C 1 51 ? -10.52462 10.14979 -15.67161 1.000 12.81471 368 TYR C O 1
ATOM 1289 N N . THR C 1 52 ? -8.32450 9.78235 -15.34044 1.000 11.25694 369 THR C N 1
ATOM 1290 C CA . THR C 1 52 ? -8.43659 8.33011 -15.34246 1.000 9.23461 369 THR C CA 1
ATOM 1291 C C . THR C 1 52 ? -7.69652 7.79496 -14.12538 1.000 9.58765 369 THR C C 1
ATOM 1292 O O . THR C 1 52 ? -6.50774 8.08775 -13.94471 1.000 10.09267 369 THR C O 1
ATOM 1296 N N . LEU C 1 53 ? -8.41321 7.04789 -13.28398 1.000 8.99615 370 LEU C N 1
ATOM 1297 C CA . LEU C 1 53 ? -7.79630 6.28049 -12.20191 1.000 9.61311 370 LEU C CA 1
ATOM 1298 C C . LEU C 1 53 ? -7.40082 4.91067 -12.74073 1.000 10.92751 370 LEU C C 1
ATOM 1299 O O . LEU C 1 53 ? -8.20557 4.23873 -13.38842 1.000 10.58364 370 LEU C O 1
ATOM 1304 N N . THR C 1 54 ? -6.16636 4.49458 -12.48023 1.000 8.81846 371 THR C N 1
ATOM 1305 C CA . THR C 1 54 ? -5.71152 3.15410 -12.82822 1.000 7.85461 371 THR C CA 1
ATOM 1306 C C . THR C 1 54 ? -5.29276 2.45766 -11.54941 1.000 9.93488 371 THR C C 1
ATOM 1307 O O . THR C 1 54 ? -4.55141 3.03578 -10.74943 1.000 11.25502 371 THR C O 1
ATOM 1311 N N . LEU C 1 55 ? -5.76726 1.23259 -11.35387 1.000 9.63900 372 LEU C N 1
ATOM 1312 C CA . LEU C 1 55 ? -5.39677 0.47299 -10.16083 1.000 9.10266 372 LEU C CA 1
ATOM 1313 C C . LEU C 1 55 ? -5.14678 -0.98487 -10.52051 1.000 13.01668 372 LEU C C 1
ATOM 1314 O O . LEU C 1 55 ? -5.57987 -1.47489 -11.56475 1.000 13.19925 372 LEU C O 1
ATOM 1319 N N . ARG C 1 56 ? -4.44663 -1.68258 -9.63260 1.000 12.24010 373 ARG C N 1
ATOM 1320 C CA . ARG C 1 56 ? -4.13577 -3.09513 -9.81341 1.000 11.80819 373 ARG C CA 1
ATOM 1321 C C . ARG C 1 56 ? -5.17498 -3.94340 -9.10560 1.000 16.00126 373 ARG C C 1
ATOM 1322 O O . ARG C 1 56 ? -5.48092 -3.71044 -7.93193 1.000 16.33409 373 ARG C O 1
ATOM 1330 N N . LYS C 1 57 ? -5.69396 -4.94511 -9.80399 1.000 15.49818 374 LYS C N 1
ATOM 1331 C CA . LYS C 1 57 ? -6.60818 -5.90727 -9.20321 1.000 17.35360 374 LYS C CA 1
ATOM 1332 C C . LYS C 1 57 ? -6.46441 -7.20385 -9.97790 1.000 23.93736 374 LYS C C 1
ATOM 1333 O O . LYS C 1 57 ? -6.59453 -7.20730 -11.20588 1.000 18.75121 374 LYS C O 1
ATOM 1339 N N . GLY C 1 58 ? -6.17964 -8.28876 -9.26297 1.000 23.46628 375 GLY C N 1
ATOM 1340 C CA . GLY C 1 58 ? -5.99876 -9.57597 -9.90321 1.000 21.74299 375 GLY C CA 1
ATOM 1341 C C . GLY C 1 58 ? -4.79968 -9.64531 -10.82015 1.000 20.84982 375 GLY C C 1
ATOM 1342 O O . GLY C 1 58 ? -4.79109 -10.45197 -11.75716 1.000 28.11377 375 GLY C O 1
ATOM 1343 N N . GLY C 1 59 ? -3.79158 -8.80576 -10.59110 1.000 21.37416 376 GLY C N 1
ATOM 1344 C CA . GLY C 1 59 ? -2.61327 -8.78887 -11.43055 1.000 23.80573 376 GLY C CA 1
ATOM 1345 C C . GLY C 1 59 ? -2.78941 -8.07336 -12.74838 1.000 24.61374 376 GLY C C 1
ATOM 1346 O O . GLY C 1 59 ? -1.92535 -8.18923 -13.62184 1.000 26.18015 376 GLY C O 1
ATOM 1347 N N . ASN C 1 60 ? -3.87956 -7.33760 -12.91685 1.000 16.65579 377 ASN C N 1
ATOM 1348 C CA . ASN C 1 60 ? -4.17036 -6.61810 -14.14737 1.000 18.00425 377 ASN C CA 1
ATOM 1349 C C . ASN C 1 60 ? -4.49006 -5.17323 -13.79209 1.000 16.31339 377 ASN C C 1
ATOM 1350 O O . ASN C 1 60 ? -4.82007 -4.85555 -12.64909 1.000 16.52127 377 ASN C O 1
ATOM 1355 N N . ASN C 1 61 ? -4.39186 -4.29000 -14.77766 1.000 13.72023 378 ASN C N 1
ATOM 1356 C CA . ASN C 1 61 ? -4.68888 -2.88231 -14.56147 1.000 9.97122 378 ASN C CA 1
ATOM 1357 C C . ASN C 1 61 ? -6.15039 -2.59996 -14.88736 1.000 10.41491 378 ASN C C 1
ATOM 1358 O O . ASN C 1 61 ? -6.64230 -2.97408 -15.96021 1.000 11.74675 378 ASN C O 1
ATOM 1363 N N . LYS C 1 62 ? -6.84051 -1.95781 -13.95227 1.000 9.89663 379 LYS C N 1
ATOM 1364 C CA . LYS C 1 62 ? -8.24076 -1.58530 -14.09733 1.000 9.09103 379 LYS C CA 1
ATOM 1365 C C . LYS C 1 62 ? -8.32202 -0.07250 -14.16693 1.000 9.16679 379 LYS C C 1
ATOM 1366 O O . LYS C 1 62 ? -7.73903 0.62259 -13.32559 1.000 11.82100 379 LYS C O 1
ATOM 1372 N N . LEU C 1 63 ? -9.00909 0.43609 -15.18246 1.000 10.48757 380 LEU C N 1
ATOM 1373 C CA . LEU C 1 63 ? -9.07241 1.86383 -15.45929 1.000 9.36340 380 LEU C CA 1
ATOM 1374 C C . LEU C 1 63 ? -10.48852 2.35873 -15.21488 1.000 9.57066 380 LEU C C 1
ATOM 1375 O O . LEU C 1 63 ? -11.46110 1.69023 -15.58372 1.000 9.69274 380 LEU C O 1
ATOM 1380 N N . ILE C 1 64 ? -10.61018 3.50950 -14.55858 1.000 10.04184 381 ILE C N 1
ATOM 1381 C CA . ILE C 1 64 ? -11.91228 4.09419 -14.24029 1.000 8.92184 381 ILE C CA 1
ATOM 1382 C C . ILE C 1 64 ? -11.91394 5.56288 -14.64901 1.000 8.91099 381 ILE C C 1
ATOM 1383 O O . ILE C 1 64 ? -11.07136 6.34176 -14.18227 1.000 10.38036 381 ILE C O 1
ATOM 1388 N N . LYS C 1 65 ? -12.86658 5.94772 -15.50336 1.000 10.64049 382 LYS C N 1
ATOM 1389 C CA . LYS C 1 65 ? -12.99822 7.34271 -15.89219 1.000 12.13116 382 LYS C CA 1
ATOM 1390 C C . LYS C 1 65 ? -13.57751 8.16908 -14.74721 1.000 11.05619 382 LYS C C 1
ATOM 1391 O O . LYS C 1 65 ? -14.52872 7.75330 -14.08353 1.000 13.23923 382 LYS C O 1
ATOM 1397 N N . VAL C 1 66 ? -12.97678 9.33164 -14.50489 1.000 12.40893 383 VAL C N 1
ATOM 1398 C CA . VAL C 1 66 ? -13.50445 10.31000 -13.56097 1.000 11.64188 383 VAL C CA 1
ATOM 1399 C C . VAL C 1 66 ? -14.28991 11.33500 -14.36632 1.000 15.08878 383 VAL C C 1
ATOM 1400 O O . VAL C 1 66 ? -13.72438 12.03846 -15.21593 1.000 15.75453 383 VAL C O 1
ATOM 1404 N N . PHE C 1 67 ? -15.59196 11.39605 -14.12280 1.000 14.51282 384 PHE C N 1
ATOM 1405 C CA . PHE C 1 67 ? -16.45828 12.35223 -14.80371 1.000 19.81513 384 PHE C CA 1
ATOM 1406 C C . PHE C 1 67 ? -16.48772 13.66192 -14.03002 1.000 19.38096 384 PHE C C 1
ATOM 1407 O O . PHE C 1 67 ? -16.23031 13.70484 -12.82588 1.000 19.28544 384 PHE C O 1
ATOM 1415 N N . HIS C 1 68 ? -16.81825 14.74027 -14.73696 1.000 19.52373 385 HIS C N 1
ATOM 1416 C CA . HIS C 1 68 ? -16.75692 16.06752 -14.14502 1.000 18.86228 385 HIS C CA 1
ATOM 1417 C C . HIS C 1 68 ? -17.90673 16.91448 -14.66724 1.000 20.46795 385 HIS C C 1
ATOM 1418 O O . HIS C 1 68 ? -18.11538 16.99625 -15.88293 1.000 23.65966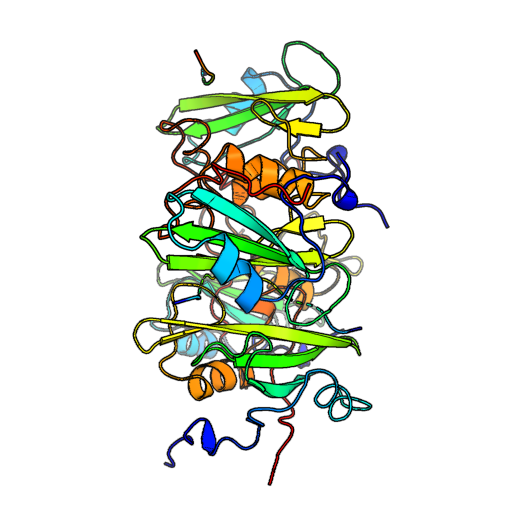 385 HIS C O 1
ATOM 1425 N N . ARG C 1 69 ? -18.65550 17.52555 -13.74338 1.000 22.67683 386 ARG C N 1
ATOM 1426 C CA . ARG C 1 69 ? -19.72860 18.45509 -14.08953 1.000 29.13296 386 ARG C CA 1
ATOM 1427 C C . ARG C 1 69 ? -20.16842 19.26388 -12.87363 1.000 35.96232 386 ARG C C 1
ATOM 1428 O O . ARG C 1 69 ? -20.39601 18.70304 -11.79560 1.000 32.48236 386 ARG C O 1
ATOM 1430 N N . ASP C 1 70 ? -20.28547 20.58237 -13.04329 1.000 37.63662 387 ASP C N 1
ATOM 1431 C CA . ASP C 1 70 ? -20.80557 21.47958 -12.00623 1.000 46.25730 387 ASP C CA 1
ATOM 1432 C C . ASP C 1 70 ? -19.91578 21.50234 -10.76397 1.000 41.52978 387 ASP C C 1
ATOM 1433 O O . ASP C 1 70 ? -20.39937 21.45777 -9.63001 1.000 43.73895 387 ASP C O 1
ATOM 1435 N N . GLY C 1 71 ? -18.60421 21.58239 -10.97935 1.000 38.46731 388 GLY C N 1
ATOM 1436 C CA . GLY C 1 71 ? -17.65883 21.57995 -9.88206 1.000 42.65004 388 GLY C CA 1
ATOM 1437 C C . GLY C 1 71 ? -17.60298 20.30046 -9.07979 1.000 34.32464 388 GLY C C 1
ATOM 1438 O O . GLY C 1 71 ? -16.98593 20.28287 -8.00933 1.000 31.31365 388 GLY C O 1
ATOM 1439 N N . HIS C 1 72 ? -18.22827 19.22810 -9.55461 1.000 29.79497 389 HIS C N 1
ATOM 1440 C CA . HIS C 1 72 ? -18.21846 17.95222 -8.86055 1.000 21.97164 389 HIS C CA 1
ATOM 1441 C C . HIS C 1 72 ? -17.60066 16.87548 -9.74146 1.000 19.82530 389 HIS C C 1
ATOM 1442 O O . HIS C 1 72 ? -17.55074 16.99074 -10.97140 1.000 20.21765 389 HIS C O 1
ATOM 1449 N N . TYR C 1 73 ? -17.11665 15.82580 -9.07924 1.000 17.83433 390 TYR C N 1
ATOM 1450 C CA . TYR C 1 73 ? -16.46111 14.70731 -9.73206 1.000 14.87095 390 TYR C CA 1
ATOM 1451 C C . TYR C 1 73 ? -17.02975 13.41053 -9.18830 1.000 17.39042 390 TYR C C 1
ATOM 1452 O O . TYR C 1 73 ? -17.57190 13.35550 -8.08473 1.000 15.48779 390 TYR C O 1
ATOM 1461 N N . GLY C 1 74 ? -16.87311 12.35773 -9.97409 1.000 16.40282 391 GLY C N 1
ATOM 1462 C CA . GLY C 1 74 ? -17.28288 11.04125 -9.53920 1.000 15.13324 391 GLY C CA 1
ATOM 1463 C C . GLY C 1 74 ? -17.10952 10.05689 -10.66685 1.000 11.94600 391 GLY C C 1
ATOM 1464 O O . GLY C 1 74 ? -16.76571 10.41693 -11.79543 1.000 14.48566 391 GLY C O 1
ATOM 1465 N N . PHE C 1 75 ? -17.32660 8.79264 -10.32650 1.000 13.99384 392 PHE C N 1
ATOM 1466 C CA . PHE C 1 75 ? -17.29797 7.71443 -11.30202 1.000 16.14644 392 PHE C CA 1
ATOM 1467 C C . PHE C 1 75 ? -18.65178 7.48960 -11.95320 1.000 17.88873 392 PHE C C 1
ATOM 1468 O O . PHE C 1 75 ? -18.71688 6.81830 -12.99009 1.000 16.53832 392 PHE C O 1
ATOM 1476 N N . SER C 1 76 ? -19.72716 8.00901 -11.35686 1.000 14.55719 393 SER C N 1
ATOM 1477 C CA . SER C 1 76 ? -21.07249 7.91885 -11.91132 1.000 17.15676 393 SER C CA 1
ATOM 1478 C C . SER C 1 76 ? -21.90767 9.03377 -11.29559 1.000 19.04304 393 SER C C 1
ATOM 1479 O O . SER C 1 76 ? -21.50149 9.66997 -10.31737 1.000 20.85263 393 SER C O 1
ATOM 1482 N N . GLU C 1 77 ? -23.11525 9.26496 -11.88948 1.000 18.15993 394 GLU C N 1
ATOM 1483 C CA . GLU C 1 77 ? -23.96805 10.33883 -11.40214 1.000 16.67267 394 GLU C CA 1
ATOM 1484 C C . GLU C 1 77 ? -24.94988 9.81343 -10.35957 1.000 27.00733 394 GLU C C 1
ATOM 1485 O O . GLU C 1 77 ? -25.41061 8.67152 -10.44910 1.000 26.01757 394 GLU C O 1
ATOM 1491 N N . PRO C 1 78 ? -25.28238 10.62131 -9.34054 1.000 27.71905 395 PRO C N 1
ATOM 1492 C CA . PRO C 1 78 ? -24.83511 12.00931 -9.17676 1.000 25.71243 395 PRO C CA 1
ATOM 1493 C C . PRO C 1 78 ? -23.36835 12.12958 -8.76245 1.000 16.05293 395 PRO C C 1
ATOM 1494 O O . PRO C 1 78 ? -22.87089 11.31003 -7.98216 1.000 22.47743 395 PRO C O 1
ATOM 1498 N N . LEU C 1 79 ? -22.69125 13.13664 -9.30355 1.000 20.80962 396 LEU C N 1
ATOM 1499 C CA . LEU C 1 79 ? -21.30426 13.41328 -8.94228 1.000 19.66386 396 LEU C CA 1
ATOM 1500 C C . LEU C 1 79 ? -21.29224 14.08538 -7.57610 1.000 21.79984 396 LEU C C 1
ATOM 1501 O O . LEU C 1 79 ? -21.74278 15.22690 -7.43718 1.000 28.42314 396 LEU C O 1
ATOM 1506 N N . THR C 1 80 ? -20.78756 13.38206 -6.56401 1.000 20.01583 397 THR C N 1
ATOM 1507 C CA . THR C 1 80 ? -20.92782 13.82777 -5.18345 1.000 22.29537 397 THR C CA 1
ATOM 1508 C C . THR C 1 80 ? -19.63565 14.32849 -4.55970 1.000 20.36098 397 THR C C 1
ATOM 1509 O O . THR C 1 80 ? -19.66375 14.77516 -3.41220 1.000 21.37973 397 THR C O 1
ATOM 1513 N N . PHE C 1 81 ? -18.51349 14.28400 -5.26790 1.000 15.65616 398 PHE C N 1
ATOM 1514 C CA . PHE C 1 81 ? -17.24607 14.69954 -4.68458 1.000 16.39287 398 PHE C CA 1
ATOM 1515 C C . PHE C 1 81 ? -16.82070 16.07043 -5.18178 1.000 15.74927 398 PHE C C 1
ATOM 1516 O O . PHE C 1 81 ? -16.90903 16.37006 -6.37308 1.000 19.62233 398 PHE C O 1
ATOM 1524 N N . CYS C 1 82 ? -16.32169 16.89015 -4.25150 1.000 19.26261 399 CYS C N 1
ATOM 1525 C CA . CYS C 1 82 ? -15.92144 18.25547 -4.56332 1.000 18.93644 399 CYS C CA 1
ATOM 1526 C C . CYS C 1 82 ? -14.57574 18.34047 -5.26448 1.000 24.70121 399 CYS C C 1
ATOM 1527 O O . CYS C 1 82 ? -14.24284 19.40403 -5.80307 1.000 22.33758 399 CYS C O 1
ATOM 1530 N N . SER C 1 83 ? -13.79776 17.25945 -5.27151 1.000 18.36813 400 SER C N 1
ATOM 1531 C CA . SER C 1 83 ? -12.49920 17.26267 -5.92453 1.000 17.39053 400 SER C CA 1
ATOM 1532 C C . SER C 1 83 ? -12.12290 15.82865 -6.26496 1.000 12.06566 400 SER C C 1
ATOM 1533 O O . SER C 1 83 ? -12.66283 14.87059 -5.69894 1.000 14.66271 400 SER C O 1
ATOM 1536 N N . VAL C 1 84 ? -11.17848 15.70582 -7.19761 1.000 13.01165 401 VAL C N 1
ATOM 1537 C CA . VAL C 1 84 ? -10.59380 14.40507 -7.50960 1.000 13.34070 401 VAL C CA 1
ATOM 1538 C C . VAL C 1 84 ? -9.92298 13.81815 -6.27619 1.000 11.83993 401 VAL C C 1
ATOM 1539 O O . VAL C 1 84 ? -10.02118 12.61772 -6.01460 1.000 12.85134 401 VAL C O 1
ATOM 1543 N N . VAL C 1 85 ? -9.23243 14.66188 -5.49842 1.000 13.07583 402 VAL C N 1
ATOM 1544 C CA . VAL C 1 85 ? -8.57572 14.20961 -4.27144 1.000 13.05584 402 VAL C CA 1
ATOM 1545 C C . VAL C 1 85 ? -9.58466 13.61225 -3.29145 1.000 12.22315 402 VAL C C 1
ATOM 1546 O O . VAL C 1 85 ? -9.33335 12.56158 -2.68706 1.000 13.29094 402 VAL C O 1
ATOM 1550 N N . ASP C 1 86 ? -10.73869 14.26821 -3.11475 1.000 13.44610 403 ASP C N 1
ATOM 1551 C CA . ASP C 1 86 ? -11.75001 13.73836 -2.19899 1.000 11.34317 403 ASP C CA 1
ATOM 1552 C C . ASP C 1 86 ? -12.27911 12.39893 -2.69089 1.000 10.33722 403 ASP C C 1
ATOM 1553 O O . ASP C 1 86 ? -12.56812 11.50564 -1.88790 1.000 13.95443 403 ASP C O 1
ATOM 1558 N N . LEU C 1 87 ? -12.43898 12.25962 -4.01113 1.000 12.02086 404 LEU C N 1
ATOM 1559 C CA . LEU C 1 87 ? -12.92299 11.01467 -4.60026 1.000 13.53068 404 LEU C CA 1
ATOM 1560 C C . LEU C 1 87 ? -11.94806 9.87682 -4.33944 1.000 11.44375 404 LEU C C 1
ATOM 1561 O O . LEU C 1 87 ? -12.33585 8.80094 -3.86830 1.000 12.00723 404 LEU C O 1
ATOM 1566 N N . ILE C 1 88 ? -10.67073 10.10434 -4.64873 1.000 10.15001 405 ILE C N 1
ATOM 1567 C CA . ILE C 1 88 ? -9.64020 9.10437 -4.39589 1.000 11.25676 405 ILE C CA 1
ATOM 1568 C C . ILE C 1 88 ? -9.56190 8.77576 -2.91261 1.000 12.72293 405 ILE C C 1
ATOM 1569 O O . ILE C 1 88 ? -9.51732 7.60219 -2.52061 1.000 12.77426 405 ILE C O 1
ATOM 1574 N N . ASN C 1 89 ? -9.58402 9.79946 -2.05930 1.000 12.43628 406 ASN C N 1
ATOM 1575 C CA . ASN C 1 89 ? -9.42201 9.53566 -0.63037 1.000 14.97729 406 ASN C CA 1
ATOM 1576 C C . ASN C 1 89 ? -10.56496 8.69069 -0.08350 1.000 14.49128 406 ASN C C 1
ATOM 1577 O O . ASN C 1 89 ? -10.34703 7.83463 0.78919 1.000 13.05591 406 ASN C O 1
ATOM 1582 N N . HIS C 1 90 ? -11.77795 8.88754 -0.61325 1.000 12.46223 407 HIS C N 1
ATOM 1583 C CA . HIS C 1 90 ? -12.91500 8.07011 -0.21094 1.000 13.08554 407 HIS C CA 1
ATOM 1584 C C . HIS C 1 90 ? -12.60051 6.58299 -0.34581 1.000 11.32135 407 HIS C C 1
ATOM 1585 O O . HIS C 1 90 ? -12.86497 5.78752 0.56771 1.000 14.13693 407 HIS C O 1
ATOM 1592 N N . TYR C 1 91 ? -11.99443 6.19420 -1.46602 1.000 11.22248 408 TYR C N 1
ATOM 1593 C CA . TYR C 1 91 ? -11.72450 4.78722 -1.72297 1.000 10.20054 408 TYR C CA 1
ATOM 1594 C C . TYR C 1 91 ? -10.38787 4.31818 -1.14911 1.000 11.60917 408 TYR C C 1
ATOM 1595 O O . TYR C 1 91 ? -10.03446 3.13940 -1.30763 1.000 14.50486 408 TYR C O 1
ATOM 1604 N N . ARG C 1 92 ? -9.66111 5.20044 -0.45617 1.000 11.11324 409 ARG C N 1
ATOM 1605 C CA . ARG C 1 92 ? -8.58088 4.73754 0.41512 1.000 10.40771 409 ARG C CA 1
ATOM 1606 C C . ARG C 1 92 ? -9.13716 3.98766 1.61169 1.000 12.72638 409 ARG C C 1
ATOM 1607 O O . ARG C 1 92 ? -8.46637 3.09755 2.14508 1.000 13.52658 409 ARG C O 1
ATOM 1615 N N . HIS C 1 93 ? -10.34409 4.34928 2.06069 1.000 12.36911 410 HIS C N 1
ATOM 1616 C CA . HIS C 1 93 ? -10.90345 3.82136 3.29877 1.000 11.37611 410 HIS C CA 1
ATOM 1617 C C . HIS C 1 93 ? -11.98219 2.77496 3.08584 1.000 12.52248 410 HIS C C 1
ATOM 1618 O O . HIS C 1 93 ? -12.33456 2.06923 4.04005 1.000 15.13028 410 HIS C O 1
ATOM 1625 N N . GLU C 1 94 ? -12.52221 2.65633 1.87777 1.000 12.88332 411 GLU C N 1
ATOM 1626 C CA . GLU C 1 94 ? -13.53317 1.63484 1.64688 1.000 14.43686 411 GLU C CA 1
ATOM 1627 C C . GLU C 1 94 ? -13.41976 1.11671 0.22435 1.000 10.76289 411 GLU C C 1
ATOM 1628 O O . GLU C 1 94 ? -12.82882 1.75593 -0.65153 1.000 13.66636 411 GLU C O 1
ATOM 1634 N N . SER C 1 95 ? -13.98814 -0.06347 0.01665 1.000 11.14147 412 SER C N 1
ATOM 1635 C CA . SER C 1 95 ? -13.71115 -0.81637 -1.19973 1.000 11.90769 412 SER C CA 1
ATOM 1636 C C . SER C 1 95 ? -14.39021 -0.20718 -2.42434 1.000 11.15003 412 SER C C 1
ATOM 1637 O O . SER C 1 95 ? -15.51993 0.27979 -2.36184 1.000 11.59228 412 SER C O 1
ATOM 1640 N N . LEU C 1 96 ? -13.69778 -0.27736 -3.56079 1.000 8.77506 413 LEU C N 1
ATOM 1641 C CA . LEU C 1 96 ? -14.32481 -0.01458 -4.84998 1.000 9.25756 413 LEU C CA 1
ATOM 1642 C C . LEU C 1 96 ? -15.40307 -1.03787 -5.21322 1.000 12.54596 413 LEU C C 1
ATOM 1643 O O . LEU C 1 96 ? -16.05225 -0.87093 -6.25511 1.000 10.28837 413 LEU C O 1
ATOM 1648 N N . ALA C 1 97 ? -15.60277 -2.08436 -4.40491 1.000 11.14297 414 ALA C N 1
ATOM 1649 C CA . ALA C 1 97 ? -16.71520 -3.00243 -4.63396 1.000 10.31811 414 ALA C CA 1
ATOM 1650 C C . ALA C 1 97 ? -18.05358 -2.27394 -4.65725 1.000 12.02218 414 ALA C C 1
ATOM 1651 O O . ALA C 1 97 ? -19.01309 -2.75085 -5.28138 1.000 13.06401 414 ALA C O 1
ATOM 1653 N N . GLN C 1 98 ? -18.14562 -1.12013 -3.98599 1.000 13.07157 415 GLN C N 1
ATOM 1654 C CA . GLN C 1 98 ? -19.39070 -0.35634 -4.03972 1.000 14.23729 415 GLN C CA 1
ATOM 1655 C C . GLN C 1 98 ? -19.64368 0.21930 -5.42960 1.000 14.70447 415 GLN C C 1
ATOM 1656 O O . GLN C 1 98 ? -20.80626 0.37602 -5.83309 1.000 14.97456 415 GLN C O 1
ATOM 1662 N N . TYR C 1 99 ? -18.57415 0.51342 -6.17867 1.000 10.90321 416 TYR C N 1
ATOM 1663 C CA . TYR C 1 99 ? -18.68743 0.95464 -7.56318 1.000 13.27989 416 TYR C CA 1
ATOM 1664 C C . TYR C 1 99 ? -18.91995 -0.22016 -8.51300 1.000 13.51748 416 TYR C C 1
ATOM 1665 O O . TYR C 1 99 ? -19.75758 -0.13495 -9.42160 1.000 12.67632 416 TYR C O 1
ATOM 1674 N N . ASN C 1 100 ? -18.19532 -1.32021 -8.32301 1.000 11.60623 417 ASN C N 1
ATOM 1675 C CA . ASN C 1 100 ? -18.33077 -2.49416 -9.18108 1.000 11.48408 417 ASN C CA 1
ATOM 1676 C C . ASN C 1 100 ? -17.84609 -3.69360 -8.38410 1.000 14.22394 417 ASN C C 1
ATOM 1677 O O . ASN C 1 100 ? -16.72468 -3.68041 -7.87186 1.000 12.22132 417 ASN C O 1
ATOM 1682 N N . ALA C 1 101 ? -18.69534 -4.71831 -8.27009 1.000 15.57225 418 ALA C N 1
ATOM 1683 C CA . ALA C 1 101 ? -18.38797 -5.86387 -7.41397 1.000 21.14075 418 ALA C CA 1
ATOM 1684 C C . ALA C 1 101 ? -17.12440 -6.61833 -7.83012 1.000 22.37528 418 ALA C C 1
ATOM 1685 O O . ALA C 1 101 ? -16.55898 -7.34489 -7.00866 1.000 22.50515 418 ALA C O 1
ATOM 1687 N N . LYS C 1 102 ? -16.67446 -6.48332 -9.07758 1.000 15.57831 419 LYS C N 1
ATOM 1688 C CA . LYS C 1 102 ? -15.43944 -7.11481 -9.52805 1.000 17.86758 419 LYS C CA 1
ATOM 1689 C C . LYS C 1 102 ? -14.18725 -6.33742 -9.14139 1.000 24.39774 419 LYS C C 1
ATOM 1690 O O . LYS C 1 102 ? -13.07279 -6.79001 -9.43587 1.000 26.05768 419 LYS C O 1
ATOM 1696 N N . LEU C 1 103 ? -14.33695 -5.18245 -8.50324 1.000 11.71972 420 LEU C N 1
ATOM 1697 C CA . LEU C 1 103 ? -13.18778 -4.41210 -8.04213 1.000 13.31159 420 LEU C CA 1
ATOM 1698 C C . LEU C 1 103 ? -13.17689 -4.34575 -6.52495 1.000 17.43967 420 LEU C C 1
ATOM 1699 O O . LEU C 1 103 ? -13.27117 -3.25685 -5.95076 1.000 17.38875 420 LEU C O 1
ATOM 1704 N N . ASP C 1 104 ? -13.06011 -5.48881 -5.85831 1.000 13.86458 421 ASP C N 1
ATOM 1705 C CA . ASP C 1 104 ? -13.08448 -5.49783 -4.39478 1.000 16.06726 421 ASP C CA 1
ATOM 1706 C C . ASP C 1 104 ? -11.67273 -5.26193 -3.85949 1.000 15.16821 421 ASP C C 1
ATOM 1707 O O . ASP C 1 104 ? -10.95645 -6.17634 -3.44601 1.000 18.05951 421 ASP C O 1
ATOM 1712 N N . THR C 1 105 ? -11.26978 -3.99794 -3.89152 1.000 14.26023 422 THR C N 1
ATOM 1713 C CA . THR C 1 105 ? -10.03238 -3.55601 -3.26608 1.000 12.81055 422 THR C CA 1
ATOM 1714 C C . THR C 1 105 ? -10.19705 -2.09578 -2.88122 1.000 13.01177 422 THR C C 1
ATOM 1715 O O . THR C 1 105 ? -10.91680 -1.34030 -3.54255 1.000 11.78142 422 THR C O 1
ATOM 1719 N N . ARG C 1 106 ? -9.54561 -1.71479 -1.79630 1.000 13.96263 423 ARG C N 1
ATOM 1720 C CA . ARG C 1 106 ? -9.32961 -0.30853 -1.52208 1.000 12.59842 423 ARG C CA 1
ATOM 1721 C C . ARG C 1 106 ? -8.14940 0.19280 -2.34179 1.000 13.30409 423 ARG C C 1
ATOM 1722 O O . ARG C 1 106 ? -7.38024 -0.58379 -2.91272 1.000 14.24008 423 ARG C O 1
ATOM 1730 N N . LEU C 1 107 ? -8.03777 1.51258 -2.41509 1.000 11.54209 424 LEU C N 1
ATOM 1731 C CA . LEU C 1 107 ? -6.85028 2.15210 -2.96074 1.000 11.60057 424 LEU C CA 1
ATOM 1732 C C . LEU C 1 107 ? -5.82522 2.21463 -1.83526 1.000 12.67378 424 LEU C C 1
ATOM 1733 O O . LEU C 1 107 ? -5.99186 2.98337 -0.88859 1.000 15.90479 424 LEU C O 1
ATOM 1738 N N . LEU C 1 108 ? -4.76466 1.41149 -1.93487 1.000 11.21528 425 LEU C N 1
ATOM 1739 C CA . LEU C 1 108 ? -3.85735 1.17239 -0.81132 1.000 12.24627 425 LEU C CA 1
ATOM 1740 C C . LEU C 1 108 ? -2.47679 1.77901 -0.98762 1.000 12.83751 425 LEU C C 1
ATOM 1741 O O . LEU C 1 108 ? -1.91551 2.34059 -0.03054 1.000 13.33197 425 LEU C O 1
ATOM 1746 N N A TYR C 1 109 ? -1.91184 1.67780 -2.18776 0.442 13.28431 426 TYR C N 1
ATOM 1747 N N B TYR C 1 109 ? -1.88578 1.62707 -2.16971 0.558 13.31448 426 TYR C N 1
ATOM 1748 C CA A TYR C 1 109 ? -0.49918 1.95660 -2.43563 0.442 12.73544 426 TYR C CA 1
ATOM 1749 C CA B TYR C 1 109 ? -0.48521 1.97210 -2.43152 0.558 12.77291 426 TYR C CA 1
ATOM 1750 C C A TYR C 1 109 ? -0.39238 3.01436 -3.52852 0.442 11.09448 426 TYR C C 1
ATOM 1751 C C B TYR C 1 109 ? -0.48511 3.02754 -3.52521 0.558 11.23688 426 TYR C C 1
ATOM 1752 O O A TYR C 1 109 ? -0.34498 2.67734 -4.72541 0.442 10.81795 426 TYR C O 1
ATOM 1753 O O B TYR C 1 109 ? -0.61809 2.69569 -4.71975 0.558 10.01848 426 TYR C O 1
ATOM 1770 N N . PRO C 1 110 ? -0.36499 4.30522 -3.17597 1.000 11.14161 427 PRO C N 1
ATOM 1771 C CA . PRO C 1 110 ? -0.24201 5.34504 -4.20492 1.000 13.12196 427 PRO C CA 1
ATOM 1772 C C . PRO C 1 110 ? 1.14917 5.31028 -4.81231 1.000 15.14002 427 PRO C C 1
ATOM 1773 O O . PRO C 1 110 ? 2.14047 5.10735 -4.10684 1.000 15.37178 427 PRO C O 1
ATOM 1777 N N . VAL C 1 111 ? 1.22423 5.49757 -6.12677 1.000 12.07915 428 VAL C N 1
ATOM 1778 C CA . VAL C 1 111 ? 2.50972 5.58694 -6.81416 1.000 11.17776 428 VAL C CA 1
ATOM 1779 C C . VAL C 1 111 ? 2.94455 7.04466 -6.75819 1.000 12.25499 428 VAL C C 1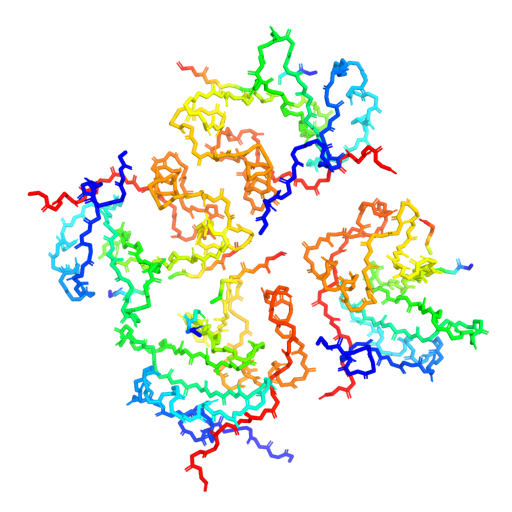
ATOM 1780 O O . VAL C 1 111 ? 2.35350 7.90575 -7.41601 1.000 12.64934 428 VAL C O 1
ATOM 1784 N N . SER C 1 112 ? 3.96998 7.32706 -5.95748 1.000 12.75235 429 SER C N 1
ATOM 1785 C CA . SER C 1 112 ? 4.34132 8.69777 -5.63818 1.000 11.93759 429 SER C CA 1
ATOM 1786 C C . SER C 1 112 ? 5.34560 9.25236 -6.64290 1.000 13.26924 429 SER C C 1
ATOM 1787 O O . SER C 1 112 ? 6.37307 8.62453 -6.92168 1.000 15.62121 429 SER C O 1
ATOM 1790 N N . LYS C 1 113 ? 5.05682 10.44879 -7.15438 1.000 12.55118 430 LYS C N 1
ATOM 1791 C CA . LYS C 1 113 ? 6.00602 11.19256 -7.97365 1.000 13.24434 430 LYS C CA 1
ATOM 1792 C C . LYS C 1 113 ? 7.06305 11.93503 -7.15856 1.000 14.49944 430 LYS C C 1
ATOM 1793 O O . LYS C 1 113 ? 7.96817 12.53125 -7.75251 1.000 17.65636 430 LYS C O 1
ATOM 1799 N N . TYR C 1 114 ? 6.98269 11.91719 -5.82879 1.000 13.70217 431 TYR C N 1
ATOM 1800 C CA . TYR C 1 114 ? 7.98658 12.56143 -4.97533 1.000 14.07067 431 TYR C CA 1
ATOM 1801 C C . TYR C 1 114 ? 8.86686 11.51484 -4.31376 1.000 20.97224 431 TYR C C 1
ATOM 1802 O O . TYR C 1 114 ? 10.03062 11.77362 -4.00798 1.000 22.14192 431 TYR C O 1
ATOM 1812 N N . LYS D 2 1 ? -3.71671 -7.44940 -18.79015 1.000 29.61040 50 LYS D N 1
ATOM 1813 C CA . LYS D 2 1 ? -4.31866 -6.67015 -19.86767 1.000 29.67258 50 LYS D CA 1
ATOM 1814 C C . LYS D 2 1 ? -5.18920 -5.54961 -19.30367 1.000 28.99830 50 LYS D C 1
ATOM 1815 O O . LYS D 2 1 ? -6.04223 -5.80012 -18.45369 1.000 36.12091 50 LYS D O 1
ATOM 1817 N N . ASP D 2 2 ? -4.96793 -4.32093 -19.77396 1.000 16.76069 51 ASP D N 1
ATOM 1818 C CA . ASP D 2 2 ? -5.71137 -3.17496 -19.26139 1.000 13.14266 51 ASP D CA 1
ATOM 1819 C C . ASP D 2 2 ? -7.16624 -3.25164 -19.70430 1.000 12.56969 51 ASP D C 1
ATOM 1820 O O . ASP D 2 2 ? -7.47653 -3.67975 -20.81951 1.000 15.47114 51 ASP D O 1
ATOM 1825 N N . SER D 2 3 ? -8.05738 -2.80046 -18.83110 1.000 12.11494 52 SER D N 1
ATOM 1826 C CA A SER D 2 3 ? -9.48894 -2.77792 -19.11810 0.410 11.25517 52 SER D CA 1
ATOM 1827 C CA B SER D 2 3 ? -9.47960 -2.74190 -19.15281 0.590 11.23154 52 SER D CA 1
ATOM 1828 C C . SER D 2 3 ? -10.19141 -1.66615 -18.33627 1.000 9.96921 52 SER D C 1
ATOM 1829 O O . SER D 2 3 ? -9.89047 -1.45107 -17.15360 1.000 12.12764 52 SER D O 1
ATOM 1850 N N . VAL D 2 5 ? -13.50687 -0.21034 -16.39496 1.000 10.06690 54 VAL D N 1
ATOM 1851 C CA . VAL D 2 5 ? -14.52931 -0.85291 -15.58832 1.000 12.14589 54 VAL D CA 1
ATOM 1852 C C . VAL D 2 5 ? -15.69679 0.10646 -15.42781 1.000 13.14490 54 VAL D C 1
ATOM 1853 O O . VAL D 2 5 ? -15.50153 1.25939 -15.05049 1.000 12.43246 54 VAL D O 1
ATOM 1857 N N . GLY D 2 6 ? -16.90646 -0.36550 -15.73466 1.000 11.87557 55 GLY D N 1
ATOM 1858 C CA . GLY D 2 6 ? -18.08678 0.47557 -15.70267 1.000 13.23735 55 GLY D CA 1
ATOM 1859 C C . GLY D 2 6 ? -18.82585 0.43799 -14.36932 1.000 14.40571 55 GLY D C 1
ATOM 1860 O O . GLY D 2 6 ? -18.50186 -0.32255 -13.45989 1.000 14.96818 55 GLY D O 1
ATOM 1861 N N . ASP D 2 7 ? -19.86665 1.26696 -14.28229 1.000 10.91989 56 ASP D N 1
ATOM 1862 C CA . ASP D 2 7 ? -20.60246 1.46111 -13.03339 1.000 13.40571 56 ASP D CA 1
ATOM 1863 C C . ASP D 2 7 ? -21.61792 0.34797 -12.80232 1.000 17.31519 56 ASP D C 1
ATOM 1864 O O . ASP D 2 7 ? -22.30034 -0.09113 -13.73249 1.000 16.59402 56 ASP D O 1
ATOM 1869 N N . GLU D 2 8 ? -21.74369 -0.08076 -11.54614 1.000 14.73974 57 GLU D N 1
ATOM 1870 C CA . GLU D 2 8 ? -22.74579 -1.06340 -11.13515 1.000 17.60989 57 GLU D CA 1
ATOM 1871 C C . GLU D 2 8 ? -23.55057 -0.52177 -9.95921 1.000 20.13780 57 GLU D C 1
ATOM 1872 O O . GLU D 2 8 ? -22.97632 -0.14832 -8.93193 1.000 25.57093 57 GLU D O 1
ATOM 1878 N N . ALA D 2 9 ? -24.87006 -0.50545 -10.09206 1.000 31.77938 58 ALA D N 1
ATOM 1879 C CA . ALA D 2 9 ? -25.72416 -0.02347 -9.00275 1.000 36.76024 58 ALA D CA 1
ATOM 1880 C C . ALA D 2 9 ? -26.54025 -1.15105 -8.37355 1.000 32.35013 58 ALA D C 1
ATOM 1881 O O . ALA D 2 9 ? -26.01474 -2.22958 -8.09077 1.000 24.79968 58 ALA D O 1
ATOM 1883 N N . PRO E 1 9 ? -25.82886 -7.05394 -38.79346 1.000 36.97686 326 PRO E N 1
ATOM 1884 C CA . PRO E 1 9 ? -24.50828 -7.31844 -39.37228 1.000 45.93683 326 PRO E CA 1
ATOM 1885 C C . PRO E 1 9 ? -23.44625 -7.47788 -38.29422 1.000 35.66660 326 PRO E C 1
ATOM 1886 O O . PRO E 1 9 ? -23.73348 -7.23351 -37.12651 1.000 33.82349 326 PRO E O 1
ATOM 1890 N N . SER E 1 10 ? -22.23747 -7.87771 -38.68574 1.000 30.91986 327 SER E N 1
ATOM 1891 C CA . SER E 1 10 ? -21.09405 -7.80411 -37.79182 1.000 23.26097 327 SER E CA 1
ATOM 1892 C C . SER E 1 10 ? -20.78122 -6.34047 -37.49736 1.000 18.64595 327 SER E C 1
ATOM 1893 O O . SER E 1 10 ? -21.29071 -5.42734 -38.15503 1.000 19.69094 327 SER E O 1
ATOM 1896 N N . LEU E 1 11 ? -19.93567 -6.11044 -36.48751 1.000 14.01382 328 LEU E N 1
ATOM 1897 C CA . LEU E 1 11 ? -19.52388 -4.73843 -36.19819 1.000 13.61101 328 LEU E CA 1
ATOM 1898 C C . LEU E 1 11 ? -18.73752 -4.14471 -37.35955 1.000 15.19737 328 LEU E C 1
ATOM 1899 O O . LEU E 1 11 ? -18.93465 -2.97911 -37.71709 1.000 13.18261 328 LEU E O 1
ATOM 1904 N N . GLN E 1 12 ? -17.84824 -4.94416 -37.96110 1.000 16.48545 329 GLN E N 1
ATOM 1905 C CA . GLN E 1 12 ? -17.01237 -4.48430 -39.06790 1.000 24.18904 329 GLN E CA 1
ATOM 1906 C C . GLN E 1 12 ? -17.85498 -3.90585 -40.19325 1.000 18.18547 329 GLN E C 1
ATOM 1907 O O . GLN E 1 12 ? -17.46361 -2.92526 -40.83922 1.000 20.32375 329 GLN E O 1
ATOM 1913 N N . ASP E 1 13 ? -19.01341 -4.50113 -40.44016 1.000 15.90511 330 ASP E N 1
ATOM 1914 C CA . ASP E 1 13 ? -19.87595 -4.08693 -41.53070 1.000 19.93265 330 ASP E CA 1
ATOM 1915 C C . ASP E 1 13 ? -20.88393 -3.01664 -41.13805 1.000 15.97453 330 ASP E C 1
ATOM 1916 O O . ASP E 1 13 ? -21.44073 -2.36876 -42.02777 1.000 19.43464 330 ASP E O 1
ATOM 1921 N N . ALA E 1 14 ? -21.12928 -2.80348 -39.84413 1.000 14.63349 331 ALA E N 1
ATOM 1922 C CA . ALA E 1 14 ? -22.12726 -1.81508 -39.44614 1.000 11.62785 331 ALA E CA 1
ATOM 1923 C C . ALA E 1 14 ? -21.76148 -0.44580 -40.01227 1.000 11.86857 331 ALA E C 1
ATOM 1924 O O . ALA E 1 14 ? -20.62684 0.02124 -39.86596 1.000 11.77593 331 ALA E O 1
ATOM 1926 N N . GLU E 1 15 ? -22.72306 0.20417 -40.68041 1.000 12.42822 332 GLU E N 1
ATOM 1927 C CA . GLU E 1 15 ? -22.39673 1.44169 -41.38838 1.000 11.86096 332 GLU E CA 1
ATOM 1928 C C . GLU E 1 15 ? -21.95206 2.54617 -40.44095 1.000 10.14582 332 GLU E C 1
ATOM 1929 O O . GLU E 1 15 ? -21.16535 3.42351 -40.82571 1.000 12.57503 332 GLU E O 1
ATOM 1935 N N . TRP E 1 16 ? -22.39691 2.49743 -39.19034 1.000 9.91141 333 TRP E N 1
ATOM 1936 C CA . TRP E 1 16 ? -22.07903 3.54017 -38.22710 1.000 9.41756 333 TRP E CA 1
ATOM 1937 C C . TRP E 1 16 ? -20.78704 3.27996 -37.45648 1.000 11.80286 333 TRP E C 1
ATOM 1938 O O . TRP E 1 16 ? -20.41424 4.10573 -36.61921 1.000 10.62681 333 TRP E O 1
ATOM 1949 N N . TYR E 1 17 ? -20.08133 2.18131 -37.74065 1.000 9.37969 334 TYR E N 1
ATOM 1950 C CA . TYR E 1 17 ? -18.82501 1.86190 -37.06779 1.000 10.91897 334 TYR E CA 1
ATOM 1951 C C . TYR E 1 17 ? -17.64807 2.30153 -37.93977 1.000 12.02719 334 TYR E C 1
ATOM 1952 O O . TYR E 1 17 ? -17.48335 1.82101 -39.07267 1.000 14.38616 334 TYR E O 1
ATOM 1961 N N . TRP E 1 18 ? -16.85111 3.23000 -37.42425 1.000 9.35987 335 TRP E N 1
ATOM 1962 C CA . TRP E 1 18 ? -15.74841 3.82462 -38.16464 1.000 11.44000 335 TRP E CA 1
ATOM 1963 C C . TRP E 1 18 ? -14.37803 3.30642 -37.74108 1.000 12.12064 335 TRP E C 1
ATOM 1964 O O . TRP E 1 18 ? -13.37541 3.67092 -38.36615 1.000 14.16580 335 TRP E O 1
ATOM 1975 N N . GLY E 1 19 ? -14.29740 2.50511 -36.68638 1.000 12.56849 336 GLY E N 1
ATOM 1976 C CA . GLY E 1 19 ? -12.99982 1.94283 -36.31323 1.000 11.46453 336 GLY E CA 1
ATOM 1977 C C . GLY E 1 19 ? -12.00871 2.99713 -35.84148 1.000 13.35754 336 GLY E C 1
ATOM 1978 O O . GLY E 1 19 ? -12.29841 3.81234 -34.96058 1.000 13.26111 336 GLY E O 1
ATOM 1979 N N . ASP E 1 20 ? -10.81366 2.99641 -36.43842 1.000 12.99447 337 ASP E N 1
ATOM 1980 C CA . ASP E 1 20 ? -9.68324 3.76576 -35.91084 1.000 15.45297 337 ASP E CA 1
ATOM 1981 C C . ASP E 1 20 ? -9.67923 5.18167 -36.48441 1.000 21.63381 337 ASP E C 1
ATOM 1982 O O . ASP E 1 20 ? -8.88322 5.53831 -37.35713 1.000 23.46553 337 ASP E O 1
ATOM 1987 N N . ILE E 1 21 ? -10.58430 6.00909 -35.96117 1.000 14.61875 338 ILE E N 1
ATOM 1988 C CA . ILE E 1 21 ? -10.59273 7.44233 -36.20445 1.000 15.82271 338 ILE E CA 1
ATOM 1989 C C . ILE E 1 21 ? -10.57947 8.15610 -34.85675 1.000 18.04681 338 ILE E C 1
ATOM 1990 O O . ILE E 1 21 ? -10.97626 7.60321 -33.83024 1.000 18.18364 338 ILE E O 1
ATOM 1995 N N . SER E 1 22 ? -10.11619 9.39775 -34.86790 1.000 14.09752 339 SER E N 1
ATOM 1996 C CA . SER E 1 22 ? -9.87826 10.11296 -33.62324 1.000 19.77139 339 SER E CA 1
ATOM 1997 C C . SER E 1 22 ? -11.11327 10.89549 -33.20198 1.000 18.98596 339 SER E C 1
ATOM 1998 O O . SER E 1 22 ? -12.04234 11.11239 -33.98469 1.000 17.10120 339 SER E O 1
ATOM 2001 N N . ARG E 1 23 ? -11.10414 11.32104 -31.93679 1.000 19.67754 340 ARG E N 1
ATOM 2002 C CA . ARG E 1 23 ? -12.14899 12.20298 -31.42743 1.000 16.18747 340 ARG E CA 1
ATOM 2003 C C . ARG E 1 23 ? -12.26686 13.45795 -32.28179 1.000 18.26754 340 ARG E C 1
ATOM 2004 O O . ARG E 1 23 ? -13.37462 13.92797 -32.56703 1.000 18.62398 340 ARG E O 1
ATOM 2012 N N . GLU E 1 24 ? -11.12985 13.99630 -32.72738 1.000 22.77322 341 GLU E N 1
ATOM 2013 C CA . GLU E 1 24 ? -11.13745 15.20712 -33.54184 1.000 23.08535 341 GLU E CA 1
ATOM 2014 C C . GLU E 1 24 ? -11.80094 14.96925 -34.89427 1.000 26.22738 341 GLU E C 1
ATOM 2015 O O . GLU E 1 24 ? -12.52773 15.83679 -35.39640 1.000 25.72788 341 GLU E O 1
ATOM 2021 N N . GLU E 1 25 ? -11.57467 13.79600 -35.49540 1.000 20.89984 342 GLU E N 1
ATOM 2022 C CA . GLU E 1 25 ? -12.20142 13.47375 -36.77723 1.000 24.60091 342 GLU E CA 1
ATOM 2023 C C . GLU E 1 25 ? -13.71056 13.28333 -36.63537 1.000 25.39244 342 GLU E C 1
ATOM 2024 O O . GLU E 1 25 ? -14.48149 13.68000 -37.51970 1.000 22.82915 342 GLU E O 1
ATOM 2030 N N . VAL E 1 26 ? -14.14946 12.67311 -35.53544 1.000 18.32242 343 VAL E N 1
ATOM 2031 C CA . VAL E 1 26 ? -15.57964 12.53152 -35.27141 1.000 16.85540 343 VAL E CA 1
ATOM 2032 C C . VAL E 1 26 ? -16.23968 13.89552 -35.18012 1.000 19.74357 343 VAL E C 1
ATOM 2033 O O . VAL E 1 26 ? -17.31191 14.12304 -35.75604 1.000 21.32072 343 VAL E O 1
ATOM 2037 N N . ASN E 1 27 ? -15.60501 14.82193 -34.45924 1.000 21.53136 344 ASN E N 1
ATOM 2038 C CA . ASN E 1 27 ? -16.11384 16.18314 -34.33833 1.000 32.27921 344 ASN E CA 1
ATOM 2039 C C . ASN E 1 27 ? -16.36862 16.80172 -35.70846 1.000 27.24482 344 ASN E C 1
ATOM 2040 O O . ASN E 1 27 ? -17.37860 17.48587 -35.91576 1.000 31.06999 344 ASN E O 1
ATOM 2045 N N . GLU E 1 28 ? -15.47573 16.55169 -36.66733 1.000 30.11616 345 GLU E N 1
ATOM 2046 C CA . GLU E 1 28 ? -15.65697 17.11167 -38.00223 1.000 30.37232 345 GLU E CA 1
ATO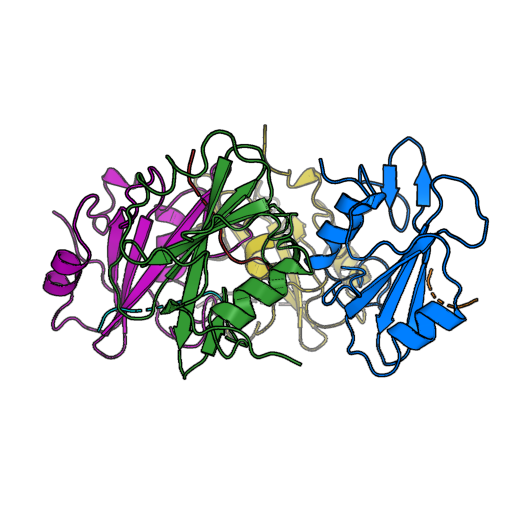M 2047 C C . GLU E 1 28 ? -16.87209 16.51025 -38.69939 1.000 37.09998 345 GLU E C 1
ATOM 2048 O O . GLU E 1 28 ? -17.59108 17.21402 -39.41773 1.000 36.62300 345 GLU E O 1
ATOM 2050 N N . LYS E 1 29 ? -17.12737 15.21561 -38.49417 1.000 24.34731 346 LYS E N 1
ATOM 2051 C CA . LYS E 1 29 ? -18.27573 14.57740 -39.12410 1.000 25.93743 346 LYS E CA 1
ATOM 2052 C C . LYS E 1 29 ? -19.60162 14.95918 -38.48237 1.000 25.57612 346 LYS E C 1
ATOM 2053 O O . LYS E 1 29 ? -20.63591 14.89872 -39.15629 1.000 28.84223 346 LYS E O 1
ATOM 2059 N N . LEU E 1 30 ? -19.60427 15.35616 -37.21174 1.000 22.51504 347 LEU E N 1
ATOM 2060 C CA . LEU E 1 30 ? -20.84397 15.66725 -36.51809 1.000 18.26353 347 LEU E CA 1
ATOM 2061 C C . LEU E 1 30 ? -21.17694 17.15274 -36.50731 1.000 25.12060 347 LEU E C 1
ATOM 2062 O O . LEU E 1 30 ? -22.25148 17.52418 -36.02471 1.000 25.36653 347 LEU E O 1
ATOM 2067 N N . ARG E 1 31 ? -20.28927 18.00575 -37.01567 1.000 25.13185 348 ARG E N 1
ATOM 2068 C CA . ARG E 1 31 ? -20.57886 19.43124 -37.07715 1.000 29.78981 348 ARG E CA 1
ATOM 2069 C C . ARG E 1 31 ? -21.82218 19.65554 -37.92788 1.000 28.45333 348 ARG E C 1
ATOM 2070 O O . ARG E 1 31 ? -21.96141 19.06880 -39.00422 1.000 26.70783 348 ARG E O 1
ATOM 2072 N N . ASP E 1 32 ? -22.74591 20.46956 -37.41373 1.000 36.01940 349 ASP E N 1
ATOM 2073 C CA . ASP E 1 32 ? -23.97326 20.86093 -38.10580 1.000 37.19067 349 ASP E CA 1
ATOM 2074 C C . ASP E 1 32 ? -24.94820 19.70861 -38.32614 1.000 42.12511 349 ASP E C 1
ATOM 2075 O O . ASP E 1 32 ? -25.80030 19.78352 -39.21544 1.000 37.54885 349 ASP E O 1
ATOM 2080 N N . THR E 1 33 ? -24.86239 18.64512 -37.54588 1.000 25.46646 350 THR E N 1
ATOM 2081 C CA . THR E 1 33 ? -25.80370 17.56024 -37.76364 1.000 24.15876 350 THR E CA 1
ATOM 2082 C C . THR E 1 33 ? -26.93340 17.63179 -36.74782 1.000 19.50803 350 THR E C 1
ATOM 2083 O O . THR E 1 33 ? -26.78072 18.20958 -35.66741 1.000 22.86942 350 THR E O 1
ATOM 2087 N N . PRO E 1 34 ? -28.08731 17.04714 -37.05671 1.000 22.39574 351 PRO E N 1
ATOM 2088 C CA . PRO E 1 34 ? -29.21468 17.10729 -36.11813 1.000 22.05662 351 PRO E CA 1
ATOM 2089 C C . PRO E 1 34 ? -28.97498 16.25334 -34.88331 1.000 20.43641 351 PRO E C 1
ATOM 2090 O O . PRO E 1 34 ? -28.16804 15.31833 -34.88053 1.000 23.09641 351 PRO E O 1
ATOM 2094 N N . ASP E 1 35 ? -29.69843 16.59219 -33.81792 1.000 19.21421 352 ASP E N 1
ATOM 2095 C CA . ASP E 1 35 ? -29.65705 15.78508 -32.60842 1.000 16.60333 352 ASP E CA 1
ATOM 2096 C C . ASP E 1 35 ? -30.05059 14.34854 -32.93278 1.000 20.14102 352 ASP E C 1
ATOM 2097 O O . ASP E 1 35 ? -30.96075 14.09315 -33.73327 1.000 20.91366 352 ASP E O 1
ATOM 2102 N N . GLY E 1 36 ? -29.35027 13.40478 -32.31612 1.000 18.24461 353 GLY E N 1
ATOM 2103 C CA . GLY E 1 36 ? -29.56508 12.00690 -32.60209 1.000 16.83209 353 GLY E CA 1
ATOM 2104 C C . GLY E 1 36 ? -28.66660 11.43480 -33.67777 1.000 14.73584 353 GLY E C 1
ATOM 2105 O O . GLY E 1 36 ? -28.72941 10.23007 -33.93028 1.000 13.21401 353 GLY E O 1
ATOM 2106 N N . THR E 1 37 ? -27.85825 12.25958 -34.33087 1.000 13.12827 354 THR E N 1
ATOM 2107 C CA . THR E 1 37 ? -26.85229 11.74894 -35.25541 1.000 11.78289 354 THR E CA 1
ATOM 2108 C C . THR E 1 37 ? -25.77185 11.05121 -34.42828 1.000 9.94560 354 THR E C 1
ATOM 2109 O O . THR E 1 37 ? -25.43978 11.49799 -33.32885 1.000 13.74093 354 THR E O 1
ATOM 2113 N N . PHE E 1 38 ? -25.24608 9.93004 -34.92984 1.000 12.55736 355 PHE E N 1
ATOM 2114 C CA . PHE E 1 38 ? -24.34808 9.13639 -34.08962 1.000 10.98865 355 PHE E CA 1
ATOM 2115 C C . PHE E 1 38 ? -23.39583 8.30078 -34.93888 1.000 9.73942 355 PHE E C 1
ATOM 2116 O O . PHE E 1 38 ? -23.66417 8.00354 -36.10953 1.000 10.20910 355 PHE E O 1
ATOM 2124 N N . LEU E 1 39 ? -22.27187 7.92249 -34.32114 1.000 11.53292 356 LEU E N 1
ATOM 2125 C CA . LEU E 1 39 ? -21.35810 6.92516 -34.86658 1.000 9.64093 356 LEU E CA 1
ATOM 2126 C C . LEU E 1 39 ? -20.57409 6.29289 -33.71814 1.000 9.94907 356 LEU E C 1
ATOM 2127 O O . LEU E 1 39 ? -20.54217 6.81190 -32.59798 1.000 10.95929 356 LEU E O 1
ATOM 2132 N N . VAL E 1 40 ? -19.94806 5.15625 -34.01030 1.000 9.04676 357 VAL E N 1
ATOM 2133 C CA . VAL E 1 40 ? -19.11138 4.45200 -33.04838 1.000 6.65407 357 VAL E CA 1
ATOM 2134 C C . VAL E 1 40 ? -17.70315 4.38379 -33.60938 1.000 9.92420 357 VAL E C 1
ATOM 2135 O O . VAL E 1 40 ? -17.51271 4.10803 -34.79862 1.000 10.66436 357 VAL E O 1
ATOM 2139 N N . ARG E 1 41 ? -16.72399 4.63630 -32.75590 1.000 9.21997 358 ARG E N 1
ATOM 2140 C CA . ARG E 1 41 ? -15.32157 4.51518 -33.11775 1.000 10.10097 358 ARG E CA 1
ATOM 2141 C C . ARG E 1 41 ? -14.62480 3.69476 -32.04380 1.000 12.59364 358 ARG E C 1
ATOM 2142 O O . ARG E 1 41 ? -15.17179 3.45015 -30.97004 1.000 9.94211 358 ARG E O 1
ATOM 2150 N N . ASP E 1 42 ? -13.39868 3.27847 -32.33523 1.000 11.27350 359 ASP E N 1
ATOM 2151 C CA . ASP E 1 42 ? -12.57278 2.65837 -31.30785 1.000 9.83340 359 ASP E CA 1
ATOM 2152 C C . ASP E 1 42 ? -12.25398 3.67873 -30.21829 1.000 9.85075 359 ASP E C 1
ATOM 2153 O O . ASP E 1 42 ? -12.16932 4.88391 -30.46054 1.000 12.94420 359 ASP E O 1
ATOM 2158 N N . ALA E 1 43 ? -12.06594 3.18879 -28.99933 1.000 12.64342 360 ALA E N 1
ATOM 2159 C CA . ALA E 1 43 ? -11.80633 4.08381 -27.87570 1.000 11.83164 360 ALA E CA 1
ATOM 2160 C C . ALA E 1 43 ? -10.42451 4.73605 -27.97859 1.000 12.66506 360 ALA E C 1
ATOM 2161 O O . ALA E 1 43 ? -9.47602 4.15159 -28.51188 1.000 13.91969 360 ALA E O 1
ATOM 2163 N N . SER E 1 44 ? -10.31529 5.96132 -27.43127 1.000 12.27108 361 SER E N 1
ATOM 2164 C CA . SER E 1 44 ? -9.04527 6.69292 -27.42241 1.000 12.43938 361 SER E CA 1
ATOM 2165 C C . SER E 1 44 ? -7.93700 5.90452 -26.73186 1.000 15.46337 361 SER E C 1
ATOM 2166 O O . SER E 1 44 ? -6.75549 6.07745 -27.05280 1.000 16.61295 361 SER E O 1
ATOM 2169 N N . SER E 1 45 ? -8.29579 5.04741 -25.77867 1.000 12.09664 362 SER E N 1
ATOM 2170 C CA . SER E 1 45 ? -7.30487 4.24337 -25.07138 1.000 16.43458 362 SER E CA 1
ATOM 2171 C C . SER E 1 45 ? -6.61719 3.23263 -25.97612 1.000 16.37238 362 SER E C 1
ATOM 2172 O O . SER E 1 45 ? -5.54601 2.73384 -25.61746 1.000 15.13195 362 SER E O 1
ATOM 2175 N N . LYS E 1 46 ? -7.22870 2.89030 -27.11370 1.000 15.32864 363 LYS E N 1
ATOM 2176 C CA . LYS E 1 46 ? -6.72404 1.84538 -28.01159 1.000 14.75672 363 LYS E CA 1
ATOM 2177 C C . LYS E 1 46 ? -6.68432 0.46688 -27.35172 1.000 19.24157 363 LYS E C 1
ATOM 2178 O O . LYS E 1 46 ? -5.90495 -0.40373 -27.74264 1.000 22.08688 363 LYS E O 1
ATOM 2184 N N . ILE E 1 47 ? -7.52588 0.25423 -26.34764 1.000 14.22758 364 ILE E N 1
ATOM 2185 C CA . ILE E 1 47 ? -7.71624 -1.07120 -25.77542 1.000 15.29330 364 ILE E CA 1
ATOM 2186 C C . ILE E 1 47 ? -8.61842 -1.87107 -26.70786 1.000 15.26551 364 ILE E C 1
ATOM 2187 O O . ILE E 1 47 ? -9.73410 -1.44583 -27.03637 1.000 13.06626 364 ILE E O 1
ATOM 2192 N N . GLN E 1 48 ? -8.13840 -3.03677 -27.13381 1.000 15.20626 365 GLN E N 1
ATOM 2193 C CA . GLN E 1 48 ? -8.88339 -3.85590 -28.07920 1.000 17.12501 365 GLN E CA 1
ATOM 2194 C C . GLN E 1 48 ? -10.20741 -4.29387 -27.47625 1.000 14.80102 365 GLN E C 1
ATOM 2195 O O . GLN E 1 48 ? -10.26262 -4.76651 -26.34091 1.000 17.99773 365 GLN E O 1
ATOM 2201 N N . GLY E 1 49 ? -11.28485 -4.11114 -28.23602 1.000 14.45216 366 GLY E N 1
ATOM 2202 C CA . GLY E 1 49 ? -12.59319 -4.51481 -27.78111 1.000 16.29213 366 GLY E CA 1
ATOM 2203 C C . GLY E 1 49 ? -13.35598 -3.46714 -26.99971 1.000 13.22658 366 GLY E C 1
ATOM 2204 O O . GLY E 1 49 ? -14.47435 -3.74286 -26.56167 1.000 15.07442 366 GLY E O 1
ATOM 2205 N N . GLU E 1 50 ? -12.79201 -2.27774 -26.81324 1.000 11.89369 367 GLU E N 1
ATOM 2206 C CA . GLU E 1 50 ? -13.51541 -1.18199 -26.19132 1.000 12.15779 367 GLU E CA 1
ATOM 2207 C C . GLU E 1 50 ? -13.79888 -0.11242 -27.23810 1.000 11.89463 367 GLU E C 1
ATOM 2208 O O . GLU E 1 50 ? -12.97274 0.14788 -28.11972 1.000 13.66926 367 GLU E O 1
ATOM 2214 N N . TYR E 1 51 ? -14.96911 0.49777 -27.13304 1.000 11.38708 368 TYR E N 1
ATOM 2215 C CA . TYR E 1 51 ? -15.45204 1.40681 -28.15899 1.000 10.26735 368 TYR E CA 1
ATOM 2216 C C . TYR E 1 51 ? -16.04723 2.64037 -27.50384 1.000 8.95124 368 TYR E C 1
ATOM 2217 O O . TYR E 1 51 ? -16.31569 2.67267 -26.29558 1.000 10.50956 368 TYR E O 1
ATOM 2226 N N . THR E 1 52 ? -16.29344 3.65527 -28.32815 1.000 12.68930 369 THR E N 1
ATOM 2227 C CA . THR E 1 52 ? -16.89853 4.89585 -27.86978 1.000 10.64562 369 THR E CA 1
ATOM 2228 C C . THR E 1 52 ? -18.01440 5.27187 -28.82628 1.000 9.01290 369 THR E C 1
ATOM 2229 O O . THR E 1 52 ? -17.78291 5.39727 -30.03621 1.000 10.36895 369 THR E O 1
ATOM 2233 N N . LEU E 1 53 ? -19.22069 5.41028 -28.29266 1.000 8.47738 370 LEU E N 1
ATOM 2234 C CA . LEU E 1 53 ? -20.35410 5.94195 -29.03836 1.000 9.95673 370 LEU E CA 1
ATOM 2235 C C . LEU E 1 53 ? -20.33150 7.46070 -28.92281 1.000 8.68972 370 LEU E C 1
ATOM 2236 O O . LEU E 1 53 ? -20.14891 8.00397 -27.82311 1.000 10.49642 370 LEU E O 1
ATOM 2241 N N . THR E 1 54 ? -20.54511 8.15656 -30.03411 1.000 11.31190 371 THR E N 1
ATOM 2242 C CA . THR E 1 54 ? -20.64346 9.61164 -29.99742 1.000 10.09190 371 THR E CA 1
ATOM 2243 C C . THR E 1 54 ? -21.97453 10.00608 -30.60572 1.000 10.25645 371 THR E C 1
ATOM 2244 O O . THR E 1 54 ? -22.31237 9.54798 -31.69780 1.000 11.63649 371 THR E O 1
ATOM 2248 N N . LEU E 1 55 ? -22.73409 10.83553 -29.90045 1.000 12.46119 372 LEU E N 1
ATOM 2249 C CA . LEU E 1 55 ? -24.00195 11.29849 -30.43729 1.000 13.52872 372 LEU E CA 1
ATOM 2250 C C . LEU E 1 55 ? -24.13879 12.80395 -30.28109 1.000 17.35056 372 LEU E C 1
ATOM 2251 O O . LEU E 1 55 ? -23.59511 13.41099 -29.35539 1.000 17.03549 372 LEU E O 1
ATOM 2256 N N . ARG E 1 56 ? -24.86327 13.39828 -31.21624 1.000 14.96973 373 ARG E N 1
ATOM 2257 C CA . ARG E 1 56 ? -25.12162 14.82795 -31.21956 1.000 20.59925 373 ARG E CA 1
ATOM 2258 C C . ARG E 1 56 ? -26.35814 15.10027 -30.37294 1.000 21.35482 373 ARG E C 1
ATOM 2259 O O . ARG E 1 56 ? -27.39083 14.44034 -30.53360 1.000 18.58539 373 ARG E O 1
ATOM 2267 N N . LYS E 1 57 ? -26.24808 16.06247 -29.46546 1.000 18.04663 374 LYS E N 1
ATOM 2268 C CA . LYS E 1 57 ? -27.34886 16.40608 -28.57402 1.000 19.13419 374 LYS E CA 1
ATOM 2269 C C . LYS E 1 57 ? -27.15902 17.85732 -28.17193 1.000 29.45122 374 LYS E C 1
ATOM 2270 O O . LYS E 1 57 ? -26.11970 18.20691 -27.60691 1.000 23.57403 374 LYS E O 1
ATOM 2276 N N . GLY E 1 58 ? -28.14130 18.69888 -28.48764 1.000 30.05224 375 GLY E N 1
ATOM 2277 C CA . GLY E 1 58 ? -28.04875 20.11033 -28.14525 1.000 28.91228 375 GLY E CA 1
ATOM 2278 C C . GLY E 1 58 ? -26.90955 20.84207 -28.81821 1.000 26.72917 375 GLY E C 1
ATOM 2279 O O . GLY E 1 58 ? -26.38048 21.80575 -28.25260 1.000 29.35825 375 GLY E O 1
ATOM 2280 N N . GLY E 1 59 ? -26.51306 20.41010 -30.01345 1.000 28.94544 376 GLY E N 1
ATOM 2281 C CA . GLY E 1 59 ? -25.43205 21.05591 -30.72723 1.000 24.76012 376 GLY E CA 1
ATOM 2282 C C . GLY E 1 59 ? -24.04417 20.68538 -30.25965 1.000 29.56724 376 GLY E C 1
ATOM 2283 O O . GLY E 1 59 ? -23.06732 21.27949 -30.72937 1.000 34.66973 376 GLY E O 1
ATOM 2284 N N . ASN E 1 60 ? -23.92554 19.72799 -29.34554 1.000 27.65775 377 ASN E N 1
ATOM 2285 C CA . ASN E 1 60 ? -22.64592 19.29068 -28.81794 1.000 21.73031 377 ASN E CA 1
ATOM 2286 C C . ASN E 1 60 ? -22.55628 17.77879 -28.94767 1.000 19.85133 377 ASN E C 1
ATOM 2287 O O . ASN E 1 60 ? -23.56576 17.09455 -29.13836 1.000 19.77452 377 ASN E O 1
ATOM 2292 N N . ASN E 1 61 ? -21.33634 17.25998 -28.82912 1.000 20.25428 378 ASN E N 1
ATOM 2293 C CA . ASN E 1 61 ? -21.09076 15.82617 -28.93619 1.000 16.61957 378 ASN E CA 1
ATOM 2294 C C . ASN E 1 61 ? -21.00194 15.20988 -27.54802 1.000 15.96205 378 ASN E C 1
ATOM 2295 O O . ASN E 1 61 ? -20.23974 15.68863 -26.69485 1.000 16.75102 378 ASN E O 1
ATOM 2300 N N . LYS E 1 62 ? -21.80738 14.17581 -27.32266 1.000 14.12140 379 LYS E N 1
ATOM 2301 C CA . LYS E 1 62 ? -21.81978 13.40951 -26.08251 1.000 12.49001 379 LYS E CA 1
ATOM 2302 C C . LYS E 1 62 ? -21.16848 12.06074 -26.34277 1.000 13.73496 379 LYS E C 1
ATOM 2303 O O . LYS E 1 62 ? -21.53681 11.36384 -27.29564 1.000 13.71242 379 LYS E O 1
ATOM 2309 N N . LEU E 1 63 ? -20.19478 11.70386 -25.51005 1.000 13.07152 380 LEU E N 1
ATOM 2310 C CA . LEU E 1 63 ? -19.38704 10.50863 -25.70464 1.000 10.69544 380 LEU E CA 1
ATOM 2311 C C . LEU E 1 63 ? -19.76194 9.50141 -24.62900 1.000 13.54230 380 LEU E C 1
ATOM 2312 O O . LEU E 1 63 ? -19.88087 9.86032 -23.44966 1.000 11.86658 380 LEU E O 1
ATOM 2317 N N . ILE E 1 64 ? -19.95878 8.24824 -25.02899 1.000 10.85031 381 ILE E N 1
ATOM 2318 C CA . ILE E 1 64 ? -20.36349 7.19213 -24.10546 1.000 10.99847 381 ILE E CA 1
ATOM 2319 C C . ILE E 1 64 ? -19.45699 5.98670 -24.30086 1.000 10.54546 381 ILE E C 1
ATOM 2320 O O . ILE E 1 64 ? -19.38256 5.43403 -25.40427 1.000 10.50868 381 ILE E O 1
ATOM 2325 N N . LYS E 1 65 ? -18.77456 5.57360 -23.23576 1.000 11.31471 382 LYS E N 1
ATOM 2326 C CA . LYS E 1 65 ? -17.91406 4.40036 -23.30484 1.000 9.71697 382 LYS E CA 1
ATOM 2327 C C . LYS E 1 65 ? -18.73461 3.12406 -23.42747 1.000 10.37577 382 LYS E C 1
ATOM 2328 O O . LYS E 1 65 ? -19.74458 2.93775 -22.73461 1.000 12.33697 382 LYS E O 1
ATOM 2334 N N . VAL E 1 66 ? -18.27787 2.22722 -24.29548 1.000 10.65821 383 VAL E N 1
ATOM 2335 C CA . VAL E 1 66 ? -18.80851 0.87735 -24.39370 1.000 9.31021 383 VAL E CA 1
ATOM 2336 C C . VAL E 1 66 ? -17.83293 -0.04718 -23.67749 1.000 11.36050 383 VAL E C 1
ATOM 2337 O O . VAL E 1 66 ? -16.69102 -0.21756 -24.11763 1.000 12.81329 383 VAL E O 1
ATOM 2341 N N . PHE E 1 67 ? -18.28060 -0.62771 -22.57384 1.000 11.45077 384 PHE E N 1
ATOM 2342 C CA . PHE E 1 67 ? -17.49357 -1.57684 -21.80028 1.000 10.17737 384 PHE E CA 1
ATOM 2343 C C . PHE E 1 67 ? -17.66776 -2.98442 -22.34873 1.000 13.94321 384 PHE E C 1
ATOM 2344 O O . PHE E 1 67 ? -18.67728 -3.30472 -22.98563 1.000 12.56010 384 PHE E O 1
ATOM 2352 N N . HIS E 1 68 ? -16.66686 -3.83363 -22.08961 1.000 13.21338 385 HIS E N 1
ATOM 2353 C CA . HIS E 1 68 ? -16.64879 -5.19749 -22.59954 1.000 13.14202 385 HIS E CA 1
ATOM 2354 C C . HIS E 1 68 ? -16.08605 -6.12250 -21.53025 1.000 17.10094 385 HIS E C 1
ATOM 2355 O O . HIS E 1 68 ? -15.01495 -5.84788 -20.97541 1.000 19.07779 385 HIS E O 1
ATOM 2362 N N . ARG E 1 69 ? -16.81632 -7.19605 -21.22102 1.000 16.60018 386 ARG E N 1
ATOM 2363 C CA . ARG E 1 69 ? -16.28107 -8.23959 -20.35335 1.000 23.28588 386 ARG E CA 1
ATOM 2364 C C . ARG E 1 69 ? -17.05703 -9.53024 -20.57054 1.000 34.45007 386 ARG E C 1
ATOM 2365 O O . ARG E 1 69 ? -18.27839 -9.50211 -20.73464 1.000 25.27428 386 ARG E O 1
ATOM 2373 N N . ASP E 1 70 ? -16.33395 -10.65102 -20.55091 1.000 43.95753 387 ASP E N 1
ATOM 2374 C CA . ASP E 1 70 ? -16.89036 -12.00298 -20.70186 1.000 41.40203 387 ASP E CA 1
ATOM 2375 C C . ASP E 1 70 ? -17.95505 -12.08652 -21.79588 1.000 32.57986 387 ASP E C 1
ATOM 2376 O O . ASP E 1 70 ? -19.07968 -12.54139 -21.57807 1.000 40.37878 387 ASP E O 1
ATOM 2381 N N . GLY E 1 71 ? -17.57720 -11.64318 -22.99571 1.000 28.46898 388 GLY E N 1
ATOM 2382 C CA . GLY E 1 71 ? -18.44751 -11.71021 -24.15720 1.000 28.07135 388 GLY E CA 1
ATOM 2383 C C . GLY E 1 71 ? -19.64019 -10.77588 -24.15405 1.000 22.74808 388 GLY E C 1
ATOM 2384 O O . GLY E 1 71 ? -20.51101 -10.90610 -25.02389 1.000 22.90567 388 GLY E O 1
ATOM 2385 N N . HIS E 1 72 ? -19.71181 -9.82940 -23.22657 1.000 18.81086 389 HIS E N 1
ATOM 2386 C CA . HIS E 1 72 ? -20.84830 -8.92420 -23.15440 1.000 15.63002 389 HIS E CA 1
ATOM 2387 C C . HIS E 1 72 ? -20.39771 -7.47164 -23.23939 1.000 14.82272 389 HIS E C 1
ATOM 2388 O O . HIS E 1 72 ? -19.25867 -7.12377 -22.90020 1.000 13.37881 389 HIS E O 1
ATOM 2395 N N . TYR E 1 73 ? -21.32619 -6.62134 -23.67531 1.000 12.55152 390 TYR E N 1
ATOM 2396 C CA . TYR E 1 73 ? -21.08346 -5.20043 -23.86453 1.000 11.43882 390 TYR E CA 1
ATOM 2397 C C . TYR E 1 73 ? -22.20128 -4.39520 -23.20920 1.000 10.74794 390 TYR E C 1
ATOM 2398 O O . TYR E 1 73 ? -23.32526 -4.88357 -23.00811 1.000 11.29178 390 TYR E O 1
ATOM 2407 N N . GLY E 1 74 ? -21.88729 -3.14761 -22.87701 1.000 9.48346 391 GLY E N 1
ATOM 2408 C CA . GLY E 1 74 ? -22.89569 -2.25333 -22.32244 1.000 10.86572 391 GLY E CA 1
ATOM 2409 C C . GLY E 1 74 ? -22.29030 -0.90839 -21.98075 1.000 10.81816 391 GLY E C 1
ATOM 2410 O O . GLY E 1 74 ? -21.06760 -0.72544 -21.99775 1.000 11.84145 391 GLY E O 1
ATOM 2411 N N . PHE E 1 75 ? -23.17131 0.02949 -21.62624 1.000 11.87842 392 PHE E N 1
ATOM 2412 C CA . PHE E 1 75 ? -22.73051 1.33018 -21.12733 1.000 12.34186 392 PHE E CA 1
ATOM 2413 C C . PHE E 1 75 ? -22.52724 1.33047 -19.61970 1.000 13.79585 392 PHE E C 1
ATOM 2414 O O . PHE E 1 75 ? -21.94194 2.28022 -19.09063 1.000 14.38225 392 PHE E O 1
ATOM 2422 N N . SER E 1 76 ? -23.03348 0.31316 -18.93054 1.000 11.69752 393 SER E N 1
ATOM 2423 C CA . SER E 1 76 ? -22.90075 0.16458 -17.48549 1.000 12.45891 393 SER E CA 1
ATOM 2424 C C . SER E 1 76 ? -23.18356 -1.29288 -17.16408 1.000 13.73042 393 SER E C 1
ATOM 2425 O O . SER E 1 76 ? -23.68939 -2.04763 -18.00144 1.000 16.01495 393 SER E O 1
ATOM 2428 N N . GLU E 1 77 ? -22.87059 -1.67697 -15.93495 1.000 13.49576 394 GLU E N 1
ATOM 2429 C CA . GLU E 1 77 ? -23.06580 -3.04323 -15.49600 1.000 10.86524 394 GLU E CA 1
ATOM 2430 C C . GLU E 1 77 ? -24.44207 -3.20342 -14.85789 1.000 16.90641 394 GLU E C 1
ATOM 2431 O O . GLU E 1 77 ? -24.97029 -2.26003 -14.25673 1.000 21.58236 394 GLU E O 1
ATOM 2437 N N . PRO E 1 78 ? -25.05948 -4.38782 -14.99309 1.000 15.84280 395 PRO E N 1
ATOM 2438 C CA . PRO E 1 78 ? -24.55696 -5.54198 -15.74785 1.000 17.65010 395 PRO E CA 1
ATOM 2439 C C . PRO E 1 78 ? -24.53593 -5.28938 -17.25305 1.000 13.77586 395 PRO E C 1
ATOM 2440 O O . PRO E 1 78 ? -25.39050 -4.56948 -17.77633 1.000 15.43852 395 PRO E O 1
ATOM 2444 N N . LEU E 1 79 ? -23.53691 -5.85252 -17.92249 1.000 12.61836 396 LEU E N 1
ATOM 2445 C CA . LEU E 1 79 ? -23.42223 -5.74262 -19.37160 1.000 11.73360 396 LEU E CA 1
ATOM 2446 C C . LEU E 1 79 ? -24.39123 -6.74204 -19.99021 1.000 13.37067 396 LEU E C 1
ATOM 2447 O O . LEU E 1 79 ? -24.23564 -7.95504 -19.82352 1.000 17.82445 396 LEU E O 1
ATOM 2452 N N . THR E 1 80 ? -25.38422 -6.24090 -20.71490 1.000 11.80830 397 THR E N 1
ATOM 2453 C CA . THR E 1 80 ? -26.52481 -7.07008 -21.09377 1.000 13.30774 397 THR E CA 1
ATOM 2454 C C . THR E 1 80 ? -26.60167 -7.38821 -22.58251 1.000 12.48835 397 THR E C 1
ATOM 2455 O O . THR E 1 80 ? -27.58513 -7.99644 -23.02223 1.000 14.49307 397 THR E O 1
ATOM 2459 N N . PHE E 1 81 ? -25.59592 -7.01403 -23.37165 1.000 11.09244 398 PHE E N 1
ATOM 2460 C CA . PHE E 1 81 ? -25.63783 -7.23405 -24.80978 1.000 10.50336 398 PHE E CA 1
ATOM 2461 C C . PHE E 1 81 ? -24.46377 -8.09916 -25.24802 1.000 13.90629 398 PHE E C 1
ATOM 2462 O O . PHE E 1 81 ? -23.34332 -7.94463 -24.76112 1.000 12.46865 398 PHE E O 1
ATOM 2470 N N . CYS E 1 82 ? -24.71497 -9.02094 -26.16741 1.000 11.64002 399 CYS E N 1
ATOM 2471 C CA A CYS E 1 82 ? -23.65999 -9.90967 -26.62995 0.590 15.59025 399 CYS E CA 1
ATOM 2472 C CA B CYS E 1 82 ? -23.66400 -9.91578 -26.63182 0.410 15.61716 399 CYS E CA 1
ATOM 2473 C C . CYS E 1 82 ? -22.87105 -9.34572 -27.79749 1.000 16.15856 399 CYS E C 1
ATOM 2474 O O . CYS E 1 82 ? -21.89797 -9.97381 -28.22639 1.000 18.64931 399 CYS E O 1
ATOM 2479 N N . SER E 1 83 ? -23.25968 -8.18174 -28.31048 1.000 12.89168 400 SER E N 1
ATOM 2480 C CA . SER E 1 83 ? -22.54116 -7.55467 -29.40448 1.000 10.90040 400 SER E CA 1
ATOM 2481 C C . SER E 1 83 ? -22.74900 -6.05282 -29.33016 1.000 12.59144 400 SER E C 1
ATOM 2482 O O . SER E 1 83 ? -23.75082 -5.56980 -28.79114 1.000 13.16738 400 SER E O 1
ATOM 2485 N N . VAL E 1 84 ? -21.77378 -5.31828 -29.85831 1.000 11.25590 401 VAL E N 1
ATOM 2486 C CA . VAL E 1 84 ? -21.92281 -3.87475 -29.98893 1.000 10.21857 401 VAL E CA 1
ATOM 2487 C C . VAL E 1 84 ? -23.10964 -3.53660 -30.88623 1.000 12.68684 401 VAL E C 1
ATOM 2488 O O . VAL E 1 84 ? -23.83055 -2.56468 -30.63785 1.000 10.80956 401 VAL E O 1
ATOM 2492 N N . VAL E 1 85 ? -23.31972 -4.31300 -31.95991 1.000 10.13147 402 VAL E N 1
ATOM 2493 C CA . VAL E 1 85 ? -24.45315 -4.03953 -32.85299 1.000 13.73113 402 VAL E CA 1
ATOM 2494 C C . VAL E 1 85 ? -25.77699 -4.11964 -32.10131 1.000 10.33308 402 VAL E C 1
ATOM 2495 O O . VAL E 1 85 ? -26.65616 -3.26456 -32.27350 1.000 11.66097 402 VAL E O 1
ATOM 2499 N N . ASP E 1 86 ? -25.94647 -5.14102 -31.25516 1.000 12.28885 403 ASP E N 1
ATOM 2500 C CA . ASP E 1 86 ? -27.19750 -5.26456 -30.49629 1.000 11.25739 403 ASP E CA 1
ATOM 2501 C C . ASP E 1 86 ? -27.37484 -4.11077 -29.50788 1.000 12.35397 403 ASP E C 1
ATOM 2502 O O . ASP E 1 86 ? -28.49179 -3.61441 -29.32344 1.000 10.81411 403 ASP E O 1
ATOM 2507 N N . LEU E 1 87 ? -26.28228 -3.68718 -28.85391 1.000 12.94348 404 LEU E N 1
ATOM 2508 C CA . LEU E 1 87 ? -26.32795 -2.55238 -27.93077 1.000 11.27833 404 LEU E CA 1
ATOM 2509 C C . LEU E 1 87 ? -26.78251 -1.28086 -28.63210 1.000 8.90448 404 LEU E C 1
ATOM 2510 O O . LEU E 1 87 ? -27.68230 -0.57490 -28.15688 1.000 12.00130 404 LEU E O 1
ATOM 2515 N N . ILE E 1 88 ? -26.18163 -0.98235 -29.78470 1.000 10.60927 405 ILE E N 1
ATOM 2516 C CA . ILE E 1 88 ? -26.55915 0.20604 -30.53985 1.000 12.22945 405 ILE E CA 1
ATOM 2517 C C . ILE E 1 88 ? -27.99763 0.09607 -31.02830 1.000 12.09776 405 ILE E C 1
ATOM 2518 O O . ILE E 1 88 ? -28.78056 1.04870 -30.91913 1.000 13.54615 405 ILE E O 1
ATOM 2523 N N . ASN E 1 89 ? -28.37366 -1.06648 -31.57363 1.000 10.89819 406 ASN E N 1
ATOM 2524 C CA . ASN E 1 89 ? -29.74591 -1.23685 -32.04344 1.000 13.23632 406 ASN E CA 1
ATOM 2525 C C . ASN E 1 89 ? -30.75197 -1.03408 -30.91916 1.000 13.67895 406 ASN E C 1
ATOM 2526 O O . ASN E 1 89 ? -31.84593 -0.50370 -31.15724 1.000 16.10485 406 ASN E O 1
ATOM 2531 N N . HIS E 1 90 ? -30.39765 -1.42885 -29.69433 1.000 12.39346 407 HIS E N 1
ATOM 2532 C CA . HIS E 1 90 ? -31.31653 -1.23533 -28.57754 1.000 12.93834 407 HIS E CA 1
ATOM 2533 C C . HIS E 1 90 ? -31.64371 0.23923 -28.39528 1.000 12.19301 407 HIS E C 1
ATOM 2534 O O . HIS E 1 90 ? -32.81204 0.60695 -28.18629 1.000 14.56416 407 HIS E O 1
ATOM 2541 N N . TYR E 1 91 ? -30.63486 1.10120 -28.48023 1.000 13.42277 408 TYR E N 1
ATOM 2542 C CA . TYR E 1 91 ? -30.82751 2.52042 -28.23394 1.000 12.34332 408 TYR E CA 1
ATOM 2543 C C . TYR E 1 91 ? -31.19945 3.30841 -29.48758 1.000 16.43492 408 TYR E C 1
ATOM 2544 O O . TYR E 1 91 ? -31.35859 4.53227 -29.41311 1.000 14.75895 408 TYR E O 1
ATOM 2553 N N . ARG E 1 92 ? -31.34627 2.63427 -30.62826 1.000 13.34480 409 ARG E N 1
ATOM 2554 C CA . ARG E 1 92 ? -32.08451 3.21382 -31.74383 1.000 15.62821 409 ARG E CA 1
ATOM 2555 C C . ARG E 1 92 ? -33.58562 3.11962 -31.52503 1.000 17.13063 409 ARG E C 1
ATOM 2556 O O . ARG E 1 92 ? -34.34934 3.86089 -32.15521 1.000 17.36081 409 ARG E O 1
ATOM 2564 N N . HIS E 1 93 ? -34.01841 2.22755 -30.64033 1.000 14.34254 410 HIS E N 1
ATOM 2565 C CA . HIS E 1 93 ? -35.42172 2.01970 -30.31683 1.000 18.05012 410 HIS E CA 1
ATOM 2566 C C . HIS E 1 93 ? -35.80855 2.67536 -28.99844 1.000 24.26828 410 HIS E C 1
ATOM 2567 O O . HIS E 1 93 ? -36.85495 3.31937 -28.92054 1.000 29.50961 410 HIS E O 1
ATOM 2574 N N . GLU E 1 94 ? -34.97233 2.55634 -27.96891 1.000 16.31208 411 GLU E N 1
ATOM 2575 C CA . GLU E 1 94 ? -35.24151 3.12298 -26.65412 1.000 19.90176 411 GLU E CA 1
ATOM 2576 C C . GLU E 1 94 ? -34.29972 4.29305 -26.39951 1.000 19.59700 411 GLU E C 1
ATOM 2577 O O . GLU E 1 94 ? -33.12060 4.23829 -26.74717 1.000 17.80334 411 GLU E O 1
ATOM 2583 N N . SER E 1 95 ? -34.81620 5.34494 -25.77190 1.000 18.06141 412 SER E N 1
ATOM 2584 C CA A SER E 1 95 ? -34.02499 6.54035 -25.52368 0.644 16.45767 412 SER E CA 1
ATOM 2585 C CA B SER E 1 95 ? -34.00822 6.53190 -25.54555 0.356 16.45861 412 SER E CA 1
ATOM 2586 C C . SER E 1 95 ? -32.88817 6.25369 -24.54835 1.000 18.52667 412 SER E C 1
ATOM 2587 O O . SER E 1 95 ? -32.99986 5.40750 -23.65944 1.000 17.87808 412 SER E O 1
ATOM 2592 N N . LEU E 1 96 ? -31.79405 6.99130 -24.71190 1.000 16.86503 413 LEU E N 1
ATOM 2593 C CA A LEU E 1 96 ? -30.68380 6.89989 -23.77408 0.261 14.93769 413 LEU E CA 1
ATOM 2594 C CA B LEU E 1 96 ? -30.66099 6.96699 -23.79604 0.739 14.80163 413 LEU E CA 1
ATOM 2595 C C . LEU E 1 96 ? -30.98141 7.57234 -22.44151 1.000 16.76267 413 LEU E C 1
ATOM 2596 O O . LEU E 1 96 ? -30.11030 7.57252 -21.56342 1.000 16.45218 413 LEU E O 1
ATOM 2605 N N . ALA E 1 97 ? -32.18501 8.11398 -22.25881 1.000 15.53963 414 ALA E N 1
ATOM 2606 C CA . ALA E 1 97 ? -32.54605 8.68580 -20.96868 1.000 17.32479 414 ALA E CA 1
ATOM 2607 C C . ALA E 1 97 ? -32.54867 7.63191 -19.87808 1.000 20.38955 414 ALA E C 1
ATOM 2608 O O . ALA E 1 97 ? -32.39897 7.97088 -18.70087 1.000 21.85304 414 ALA E O 1
ATOM 2610 N N . GLN E 1 98 ? -32.72039 6.36064 -20.24667 1.000 29.41131 415 GLN E N 1
ATOM 2611 C CA . GLN E 1 98 ? -32.64633 5.28537 -19.26609 1.000 30.23990 415 GLN E CA 1
ATOM 2612 C C . GLN E 1 98 ? -31.22650 5.10157 -18.75565 1.000 28.01529 415 GLN E C 1
ATOM 2613 O O . GLN E 1 98 ? -31.02987 4.59384 -17.64804 1.000 29.09640 415 GLN E O 1
ATOM 2616 N N . TYR E 1 99 ? -30.23163 5.47922 -19.55872 1.000 20.64661 416 TYR E N 1
ATOM 2617 C CA . TYR E 1 99 ? -28.84622 5.47373 -19.10572 1.000 21.54116 416 TYR E CA 1
ATOM 2618 C C . TYR E 1 99 ? -28.53841 6.72773 -18.29896 1.000 16.32356 416 TYR E C 1
ATOM 2619 O O . TYR E 1 99 ? -27.99890 6.64659 -17.19206 1.000 17.39481 416 TYR E O 1
ATOM 2628 N N . ASN E 1 100 ? -28.87696 7.89272 -18.84249 1.000 18.28910 417 ASN E N 1
ATOM 2629 C CA . ASN E 1 100 ? -28.67101 9.16705 -18.16415 1.000 15.30890 417 ASN E CA 1
ATOM 2630 C C . ASN E 1 100 ? -29.75887 10.11484 -18.64862 1.000 19.63013 417 ASN E C 1
ATOM 2631 O O . ASN E 1 100 ? -29.86270 10.37019 -19.85222 1.000 18.64051 417 ASN E O 1
ATOM 2636 N N . ALA E 1 101 ? -30.55624 10.64186 -17.71001 1.000 20.28783 418 ALA E N 1
ATOM 2637 C CA . ALA E 1 101 ? -31.72764 11.44713 -18.05479 1.000 19.67769 418 ALA E CA 1
ATOM 2638 C C . ALA E 1 101 ? -31.38958 12.67850 -18.88699 1.000 18.44847 418 ALA E C 1
ATOM 2639 O O . ALA E 1 101 ? -32.27505 13.20985 -19.56861 1.000 25.03974 418 ALA E O 1
ATOM 2641 N N . LYS E 1 102 ? -30.14189 13.14548 -18.85924 1.000 20.25706 419 LYS E N 1
ATOM 2642 C CA . LYS E 1 102 ? -29.75206 14.28632 -19.68098 1.000 22.19774 419 LYS E CA 1
ATOM 2643 C C . LYS E 1 102 ? -29.55682 13.93777 -21.15157 1.000 22.61288 419 LYS E C 1
ATOM 2644 O O . LYS E 1 102 ? -29.36177 14.84926 -21.96297 1.000 31.53966 419 LYS E O 1
ATOM 2650 N N . LEU E 1 103 ? -29.60312 12.66042 -21.51559 1.000 18.86609 420 LEU E N 1
ATOM 2651 C CA . LEU E 1 103 ? -29.50146 12.22727 -22.91004 1.000 21.13706 420 LEU E CA 1
ATOM 2652 C C . LEU E 1 103 ? -30.87291 11.74667 -23.37375 1.000 23.70429 420 LEU E C 1
ATOM 2653 O O . LEU E 1 103 ? -31.08734 10.56171 -23.66113 1.000 24.29802 420 LEU E O 1
ATOM 2658 N N . ASP E 1 104 ? -31.81561 12.68623 -23.44486 1.000 23.16334 421 ASP E N 1
ATOM 2659 C CA . ASP E 1 104 ? -33.19876 12.36514 -23.79469 1.000 27.36591 421 ASP E CA 1
ATOM 2660 C C . ASP E 1 104 ? -33.35751 12.33095 -25.31690 1.000 29.40569 421 ASP E C 1
ATOM 2661 O O . ASP E 1 104 ? -34.04729 13.14514 -25.93229 1.000 29.57226 421 ASP E O 1
ATOM 2666 N N . THR E 1 105 ? -32.69220 11.35128 -25.92665 1.000 20.89091 422 THR E N 1
ATOM 2667 C CA . THR E 1 105 ? -32.82163 11.12247 -27.35756 1.000 17.43877 422 THR E CA 1
ATOM 2668 C C . THR E 1 105 ? -32.46924 9.67613 -27.65210 1.000 17.09538 422 THR E C 1
ATOM 2669 O O . THR E 1 105 ? -31.68535 9.05437 -26.93278 1.000 17.26305 422 THR E O 1
ATOM 2673 N N . ARG E 1 106 ? -33.07094 9.14866 -28.70581 1.000 17.41378 423 ARG E N 1
ATOM 2674 C CA . ARG E 1 106 ? -32.62171 7.89217 -29.27634 1.000 13.53348 423 ARG E CA 1
ATOM 2675 C C . ARG E 1 106 ? -31.41958 8.13100 -30.18563 1.000 15.33171 423 ARG E C 1
ATOM 2676 O O . ARG E 1 106 ? -31.07692 9.26261 -30.53261 1.000 16.65704 423 ARG E O 1
ATOM 2684 N N . LEU E 1 107 ? -30.77377 7.03697 -30.57382 1.000 13.50645 424 LEU E N 1
ATOM 2685 C CA . LEU E 1 107 ? -29.80171 7.06585 -31.66142 1.000 13.17239 424 LEU E CA 1
ATOM 2686 C C . LEU E 1 107 ? -30.57495 7.02678 -32.97707 1.000 14.16379 424 LEU E C 1
ATOM 2687 O O . LEU E 1 107 ? -31.10428 5.97979 -33.36118 1.000 17.19586 424 LEU E O 1
ATOM 2692 N N . LEU E 1 108 ? -30.64491 8.16173 -33.66691 1.000 11.91354 425 LEU E N 1
ATOM 2693 C CA . LEU E 1 108 ? -31.56632 8.31950 -34.79239 1.000 15.48743 425 LEU E CA 1
ATOM 2694 C C . LEU E 1 108 ? -30.90488 8.19388 -36.15846 1.000 12.62058 425 LEU E C 1
ATOM 2695 O O . LEU E 1 108 ? -31.44137 7.52945 -37.05388 1.000 14.77090 425 LEU E O 1
ATOM 2700 N N . TYR E 1 109 ? -29.77444 8.86053 -36.36450 1.000 12.50606 426 TYR E N 1
ATOM 2701 C CA . TYR E 1 109 ? -29.26617 9.09880 -37.71293 1.000 13.47893 426 TYR E CA 1
ATOM 2702 C C . TYR E 1 109 ? -27.83160 8.60401 -37.79683 1.000 14.86887 426 TYR E C 1
ATOM 2703 O O . TYR E 1 109 ? -26.91094 9.30428 -37.33573 1.000 12.84657 426 TYR E O 1
ATOM 2712 N N . PRO E 1 110 ? -27.60231 7.41953 -38.36562 1.000 10.59497 427 PRO E N 1
ATOM 2713 C CA . PRO E 1 110 ? -26.23691 6.88308 -38.42845 1.000 11.23134 427 PRO E CA 1
ATOM 2714 C C . PRO E 1 110 ? -25.39720 7.65060 -39.43479 1.000 16.13676 427 PRO E C 1
ATOM 2715 O O . PRO E 1 110 ? -25.88758 8.04166 -40.49638 1.000 14.51019 427 PRO E O 1
ATOM 2719 N N . VAL E 1 111 ? -24.12752 7.87037 -39.09992 1.000 11.00724 428 VAL E N 1
ATOM 2720 C CA . VAL E 1 111 ? -23.15844 8.43227 -40.04349 1.000 12.95462 428 VAL E CA 1
ATOM 2721 C C . VAL E 1 111 ? -22.44908 7.26653 -40.72645 1.000 13.68221 428 VAL E C 1
ATOM 2722 O O . VAL E 1 111 ? -21.65181 6.56291 -40.10242 1.000 13.48390 428 VAL E O 1
ATOM 2726 N N . SER E 1 112 ? -22.69982 7.08332 -42.02288 1.000 11.81750 429 SER E N 1
ATOM 2727 C CA . SER E 1 112 ? -22.20114 5.90505 -42.71891 1.000 12.40725 429 SER E CA 1
ATOM 2728 C C . SER E 1 112 ? -20.72882 6.06638 -43.08375 1.000 11.42331 429 SER E C 1
ATOM 2729 O O . SER E 1 112 ? -20.31663 7.11962 -43.57911 1.000 15.36737 429 SER E O 1
ATOM 2732 N N . LYS E 1 113 ? -19.93552 5.01644 -42.83972 1.000 12.49479 430 LYS E N 1
ATOM 2733 C CA . LYS E 1 113 ? -18.51110 5.02873 -43.16963 1.000 12.04619 430 LYS E CA 1
ATOM 2734 C C . LYS E 1 113 ? -18.23223 4.59439 -44.60327 1.000 16.00145 430 LYS E C 1
ATOM 2735 O O . LYS E 1 113 ? -17.06861 4.59111 -45.02158 1.000 16.01183 430 LYS E O 1
ATOM 2741 N N . TYR E 1 114 ? -19.26672 4.27192 -45.37258 1.000 14.78538 431 TYR E N 1
ATOM 2742 C CA . TYR E 1 114 ? -19.06632 3.81176 -46.74733 1.000 17.07317 431 TYR E CA 1
ATOM 2743 C C . TYR E 1 114 ? -18.84878 4.96916 -47.71625 1.000 21.31464 431 TYR E C 1
ATOM 2744 O O . TYR E 1 114 ? -19.32481 6.09132 -47.51574 1.000 20.11875 431 TYR E O 1
ATOM 2754 N N . LYS F 2 1 ? -18.67074 21.66248 -26.90795 1.000 44.93340 50 LYS F N 1
ATOM 2755 C CA . LYS F 2 1 ? -17.46562 20.85310 -26.80766 1.000 32.19787 50 LYS F CA 1
ATOM 2756 C C . LYS F 2 1 ? -17.80463 19.42114 -26.40919 1.000 28.37368 50 LYS F C 1
ATOM 2757 O O . LYS F 2 1 ? -18.87337 19.15402 -25.85933 1.000 41.84695 50 LYS F O 1
ATOM 2760 N N . ASP F 2 2 ? -16.88034 18.51110 -26.70047 1.000 22.54353 51 ASP F N 1
ATOM 2761 C CA . ASP F 2 2 ? -17.07949 17.10029 -26.40764 1.000 20.62321 51 ASP F CA 1
ATOM 2762 C C . ASP F 2 2 ? -17.06165 16.86550 -24.90745 1.000 20.00465 51 ASP F C 1
ATOM 2763 O O . ASP F 2 2 ? -16.26195 17.45584 -24.17540 1.000 18.74755 51 ASP F O 1
ATOM 2768 N N . SER F 2 3 ? -17.92409 15.97090 -24.45780 1.000 15.88583 52 SER F N 1
ATOM 2769 C CA . SER F 2 3 ? -17.89415 15.53565 -23.06882 1.000 16.06119 52 SER F CA 1
ATOM 2770 C C . SER F 2 3 ? -18.34660 14.08908 -22.96516 1.000 13.52562 52 SER F C 1
ATOM 2771 O O . SER F 2 3 ? -19.25862 13.66374 -23.67914 1.000 14.78992 52 SER F O 1
ATOM 2790 N N . VAL F 2 5 ? -20.29689 11.15972 -20.89616 1.000 12.24131 54 VAL F N 1
ATOM 2791 C CA . VAL F 2 5 ? -21.47976 11.11278 -20.04865 1.000 14.32614 54 VAL F CA 1
ATOM 2792 C C . VAL F 2 5 ? -21.50211 9.81310 -19.27136 1.000 16.26034 54 VAL F C 1
ATOM 2793 O O . VAL F 2 5 ? -21.44028 8.72710 -19.84793 1.000 18.15811 54 VAL F O 1
ATOM 2797 N N . GLY F 2 6 ? -21.59731 9.92694 -17.94484 1.000 14.63385 55 GLY F N 1
ATOM 2798 C CA . GLY F 2 6 ? -21.57074 8.76778 -17.07985 1.000 17.80347 55 GLY F CA 1
ATOM 2799 C C . GLY F 2 6 ? -22.94477 8.17573 -16.82420 1.000 14.95107 55 GLY F C 1
ATOM 2800 O O . GLY F 2 6 ? -23.97817 8.69220 -17.25276 1.000 18.00261 55 GLY F O 1
ATOM 2801 N N . ASP F 2 7 ? -22.92960 7.05530 -16.10988 1.000 17.83857 56 ASP F N 1
ATOM 2802 C CA . ASP F 2 7 ? -24.13389 6.32343 -15.75963 1.000 14.72452 56 ASP F CA 1
ATOM 2803 C C . ASP F 2 7 ? -24.88020 7.05817 -14.65850 1.000 17.50753 56 ASP F C 1
ATOM 2804 O O . ASP F 2 7 ? -24.27869 7.64644 -13.75808 1.000 22.33525 56 ASP F O 1
ATOM 2809 N N . GLU F 2 8 ? -26.20108 7.01031 -14.73523 1.000 21.28095 57 GLU F N 1
ATOM 2810 C CA . GLU F 2 8 ? -27.04648 7.60918 -13.71234 1.000 26.40232 57 GLU F CA 1
ATOM 2811 C C . GLU F 2 8 ? -27.96019 6.54339 -13.12494 1.000 26.19847 57 GLU F C 1
ATOM 2812 O O . GLU F 2 8 ? -28.71114 5.88598 -13.84995 1.000 30.79352 57 GLU F O 1
ATOM 2818 N N . GLY G 1 6 ? -16.07495 -20.17490 -19.01904 1.000 38.19977 323 GLY G N 1
ATOM 2819 C CA . GLY G 1 6 ? -17.30068 -20.93771 -18.85663 1.000 42.03457 323 GLY G CA 1
ATOM 2820 C C . GLY G 1 6 ? -18.53859 -20.21840 -19.35994 1.000 43.44451 323 GLY G C 1
ATOM 2821 O O . GLY G 1 6 ? -18.44801 -19.11479 -19.90022 1.000 51.38052 323 GLY G O 1
ATOM 2822 N N . SER G 1 7 ? -19.69906 -20.84388 -19.17115 1.000 45.32807 324 SER G N 1
ATOM 2823 C CA . SER G 1 7 ? -20.94917 -20.33507 -19.71580 1.000 42.69605 324 SER G CA 1
ATOM 2824 C C . SER G 1 7 ? -21.56099 -19.27545 -18.80219 1.000 42.29060 324 SER G C 1
ATOM 2825 O O . SER G 1 7 ? -21.26462 -19.22202 -17.60504 1.000 44.75367 324 SER G O 1
ATOM 2828 N N . PRO G 1 8 ? -22.40650 -18.40609 -19.35189 1.000 43.96605 325 PRO G N 1
ATOM 2829 C CA . PRO G 1 8 ? -23.15248 -17.45165 -18.51803 1.000 46.03589 325 PRO G CA 1
ATOM 2830 C C . PRO G 1 8 ? -24.24020 -18.16275 -17.73234 1.000 43.01611 325 PRO G C 1
ATOM 2831 O O . PRO G 1 8 ? -24.54693 -19.33296 -18.00783 1.000 40.22991 325 PRO G O 1
ATOM 2835 N N . PRO G 1 9 ? -24.83796 -17.49856 -16.73772 1.000 40.74677 326 PRO G N 1
ATOM 2836 C CA . PRO G 1 9 ? -25.94629 -18.11884 -15.99729 1.000 36.79913 326 PRO G CA 1
ATOM 2837 C C . PRO G 1 9 ? -27.08594 -18.53344 -16.91994 1.000 48.11687 326 PRO G C 1
ATOM 2838 O O . PRO G 1 9 ? -27.31515 -17.93727 -17.97512 1.000 43.08038 326 PRO G O 1
ATOM 2842 N N . SER G 1 10 ? -27.80473 -19.57079 -16.50287 1.000 33.98601 327 SER G N 1
ATOM 2843 C CA . SER G 1 10 ? -28.81265 -20.22458 -17.32552 1.000 27.67097 327 SER G CA 1
ATOM 2844 C C . SER G 1 10 ? -30.21231 -19.75590 -16.94333 1.000 24.40896 327 SER G C 1
ATOM 2845 O O . SER G 1 10 ? -30.48253 -19.44044 -15.78281 1.000 25.15691 327 SER G O 1
ATOM 2848 N N . LEU G 1 11 ? -31.10995 -19.71487 -17.93981 1.000 21.89889 328 LEU G N 1
ATOM 2849 C CA . LEU G 1 11 ? -32.50577 -19.39212 -17.65245 1.000 18.70777 328 LEU G CA 1
ATOM 2850 C C . LEU G 1 11 ? -33.11043 -20.41098 -16.69417 1.000 18.86022 328 LEU G C 1
ATOM 2851 O O . LEU G 1 11 ? -33.91930 -20.05889 -15.82679 1.000 20.62313 328 LEU G O 1
ATOM 2856 N N . GLN G 1 12 ? -32.72523 -21.68280 -16.84094 1.000 25.04552 329 GLN G N 1
ATOM 2857 C CA . GLN G 1 12 ? -33.25217 -22.73322 -15.97374 1.000 30.26898 329 GLN G CA 1
ATOM 2858 C C . GLN G 1 12 ? -32.93028 -22.47435 -14.50916 1.000 26.79429 329 GLN G C 1
ATOM 2859 O O . GLN G 1 12 ? -33.73765 -22.79769 -13.63024 1.000 33.18174 329 GLN G O 1
ATOM 2865 N N . ASP G 1 13 ? -31.77132 -21.88332 -14.22832 1.000 28.04649 330 ASP G N 1
ATOM 2866 C CA . ASP G 1 13 ? -31.35453 -21.58913 -12.86393 1.000 28.65142 330 ASP G CA 1
ATOM 2867 C C . ASP G 1 13 ? -31.84291 -20.23915 -12.35427 1.000 33.44373 330 ASP G C 1
ATOM 2868 O O . ASP G 1 13 ? -31.70361 -19.96257 -11.15887 1.000 31.49230 330 ASP G O 1
ATOM 2873 N N . ALA G 1 14 ? -32.41118 -19.39771 -13.21296 1.000 25.55333 331 ALA G N 1
ATOM 2874 C CA . ALA G 1 14 ? -32.85217 -18.08024 -12.77468 1.000 20.56912 331 ALA G CA 1
ATOM 2875 C C . ALA G 1 14 ? -33.98828 -18.21435 -11.76629 1.000 22.91895 331 ALA G C 1
ATOM 2876 O O . ALA G 1 14 ? -34.96100 -18.93480 -12.00703 1.000 23.81674 331 ALA G O 1
ATOM 2878 N N . GLU G 1 15 ? -33.85864 -17.51606 -10.62891 1.000 22.49222 332 GLU G N 1
ATOM 2879 C CA . GLU G 1 15 ? -34.83770 -17.64908 -9.55026 1.000 23.21948 332 GLU G CA 1
ATOM 2880 C C . GLU G 1 15 ? -36.23201 -17.20855 -9.97639 1.000 26.15752 332 GLU G C 1
ATOM 2881 O O . GLU G 1 15 ? -37.23029 -17.73910 -9.47648 1.000 26.80481 332 GLU G O 1
ATOM 2887 N N . TRP G 1 16 ? -36.32550 -16.24756 -10.88688 1.000 21.45196 333 TRP G N 1
ATOM 2888 C CA . TRP G 1 16 ? -37.60054 -15.68743 -11.29579 1.000 13.85265 333 TRP G CA 1
ATOM 2889 C C . TRP G 1 16 ? -38.21705 -16.40433 -12.49490 1.000 14.78829 333 TRP G C 1
ATOM 2890 O O . TRP G 1 16 ? -39.27317 -15.96883 -12.96069 1.000 16.35266 333 TRP G O 1
ATOM 2901 N N . TYR G 1 17 ? -37.59335 -17.47932 -12.99338 1.000 17.23562 334 TYR G N 1
ATOM 2902 C CA . TYR G 1 17 ? -38.13087 -18.23445 -14.12744 1.000 19.58482 334 TYR G CA 1
ATOM 2903 C C . TYR G 1 17 ? -38.84322 -19.48145 -13.61287 1.000 17.75145 334 TYR G C 1
ATOM 2904 O O . TYR G 1 17 ? -38.20012 -20.42945 -13.14883 1.000 19.18453 334 TYR G O 1
ATOM 2913 N N . TRP G 1 18 ? -40.16295 -19.50176 -13.76888 1.000 21.75311 335 TRP G N 1
ATOM 2914 C CA . TRP G 1 18 ? -40.99816 -20.56577 -13.23257 1.000 22.50176 335 TRP G CA 1
ATOM 2915 C C . TRP G 1 18 ? -41.43044 -21.59124 -14.27597 1.000 26.77144 335 TRP G C 1
ATOM 2916 O O . TRP G 1 18 ? -42.02760 -22.60814 -13.90993 1.000 25.83326 335 TRP G O 1
ATOM 2927 N N . GLY G 1 19 ? -41.15121 -21.35736 -15.55185 1.000 21.73856 336 GLY G N 1
ATOM 2928 C CA . GLY G 1 19 ? -41.43485 -22.37978 -16.54761 1.000 21.71586 336 GLY G CA 1
ATOM 2929 C C . GLY G 1 19 ? -42.91593 -22.48035 -16.85687 1.000 21.94582 336 GLY G C 1
ATOM 2930 O O . GLY G 1 19 ? -43.60197 -21.47510 -17.07084 1.000 22.72768 336 GLY G O 1
ATOM 2931 N N . ASP G 1 20 ? -43.42006 -23.71786 -16.87587 1.000 21.84450 337 ASP G N 1
ATOM 2932 C CA . ASP G 1 20 ? -44.78997 -24.01866 -17.30601 1.000 29.14946 337 ASP G CA 1
ATOM 2933 C C . ASP G 1 20 ? -45.74014 -23.89391 -16.11748 1.000 35.58771 337 ASP G C 1
ATOM 2934 O O . ASP G 1 20 ? -46.14718 -24.87714 -15.49553 1.000 33.60192 337 ASP G O 1
ATOM 2939 N N . ILE G 1 21 ? -46.10923 -22.65357 -15.80240 1.000 27.34476 338 ILE G N 1
ATOM 2940 C CA . ILE G 1 21 ? -47.11714 -22.39605 -14.78577 1.000 24.18251 338 ILE G CA 1
ATOM 2941 C C . ILE G 1 21 ? -48.20461 -21.51936 -15.38593 1.000 28.33529 338 ILE G C 1
ATOM 2942 O O . ILE G 1 21 ? -47.99202 -20.78863 -16.35649 1.000 25.32293 338 ILE G O 1
ATOM 2947 N N . SER G 1 22 ? -49.38926 -21.61289 -14.80251 1.000 32.89479 339 SER G N 1
ATOM 2948 C CA . SER G 1 22 ? -50.50403 -20.84614 -15.32062 1.000 24.59465 339 SER G CA 1
ATOM 2949 C C . SER G 1 22 ? -50.45833 -19.42008 -14.78920 1.000 29.41617 339 SER G C 1
ATOM 2950 O O . SER G 1 22 ? -49.73151 -19.09710 -13.84488 1.000 35.99663 339 SER G O 1
ATOM 2953 N N . ARG G 1 23 ? -51.25938 -18.55733 -15.41410 1.000 24.05634 340 ARG G N 1
ATOM 2954 C CA . ARG G 1 23 ? -51.46437 -17.21925 -14.87380 1.000 31.00568 340 ARG G CA 1
ATOM 2955 C C . ARG G 1 23 ? -52.06625 -17.26369 -13.47721 1.000 34.55709 340 ARG G C 1
ATOM 2956 O O . ARG G 1 23 ? -51.78568 -16.38360 -12.65667 1.000 29.52239 340 ARG G O 1
ATOM 2964 N N . GLU G 1 24 ? -52.91281 -18.26011 -13.19662 1.000 29.03624 341 GLU G N 1
ATOM 2965 C CA . GLU G 1 24 ? -53.51796 -18.36463 -11.87354 1.000 28.41190 341 GLU G CA 1
ATOM 2966 C C . GLU G 1 24 ? -52.45791 -18.61388 -10.81373 1.000 34.64954 341 GLU G C 1
ATOM 2967 O O . GLU G 1 24 ? -52.50981 -18.03562 -9.72039 1.000 28.96137 341 GLU G O 1
ATOM 2973 N N . GLU G 1 25 ? -51.48779 -19.47783 -11.11714 1.000 25.73397 342 GLU G N 1
ATOM 2974 C CA . GLU G 1 25 ? -50.37344 -19.66047 -10.19739 1.000 31.74501 342 GLU G CA 1
ATOM 2975 C C . GLU G 1 25 ? -49.54845 -18.38343 -10.08564 1.000 43.88499 342 GLU G C 1
ATOM 2976 O O . GLU G 1 25 ? -49.09574 -18.02564 -8.99172 1.000 32.32441 342 GLU G O 1
ATOM 2982 N N . VAL G 1 26 ? -49.37209 -17.66914 -11.20296 1.000 41.75590 343 VAL G N 1
ATOM 2983 C CA . VAL G 1 26 ? -48.66120 -16.39025 -11.18167 1.000 41.19180 343 VAL G CA 1
ATOM 2984 C C . VAL G 1 26 ? -49.36302 -15.40418 -10.25611 1.000 46.20104 343 VAL G C 1
ATOM 2985 O O . VAL G 1 26 ? -48.72907 -14.74889 -9.41880 1.000 29.13828 343 VAL G O 1
ATOM 2989 N N . ASN G 1 27 ? -50.68608 -15.28499 -10.39396 1.000 32.94501 344 ASN G N 1
ATOM 2990 C CA . ASN G 1 27 ? -51.42478 -14.30991 -9.59974 1.000 42.91670 344 ASN G CA 1
ATOM 2991 C C . ASN G 1 27 ? -51.38314 -14.63275 -8.11362 1.000 31.19175 344 ASN G C 1
ATOM 2992 O O . ASN G 1 27 ? -51.42161 -13.71778 -7.28482 1.000 29.70297 344 ASN G O 1
ATOM 2997 N N . GLU G 1 28 ? -51.30630 -15.91576 -7.75870 1.000 29.91504 345 GLU G N 1
ATOM 2998 C CA . GLU G 1 28 ? -51.12396 -16.27356 -6.35739 1.000 30.33983 345 GLU G CA 1
ATOM 2999 C C . GLU G 1 28 ? -49.81134 -15.72500 -5.81305 1.000 45.02644 345 GLU G C 1
ATOM 3000 O O . GLU G 1 28 ? -49.71656 -15.41366 -4.62029 1.000 39.21581 345 GLU G O 1
ATOM 3002 N N . LYS G 1 29 ? -48.79480 -15.58850 -6.67040 1.000 36.33705 346 LYS G N 1
ATOM 3003 C CA . LYS G 1 29 ? -47.50406 -15.07095 -6.23006 1.000 33.39922 346 LYS G CA 1
ATOM 3004 C C . LYS G 1 29 ? -47.49342 -13.55118 -6.15745 1.000 43.46788 346 LYS G C 1
ATOM 3005 O O . LYS G 1 29 ? -46.77939 -12.98088 -5.32363 1.000 40.07084 346 LYS G O 1
ATOM 3011 N N . LEU G 1 30 ? -48.25866 -12.88334 -7.01918 1.000 29.82104 347 LEU G N 1
ATOM 3012 C CA . LEU G 1 30 ? -48.24114 -11.43048 -7.11341 1.000 39.77835 347 LEU G CA 1
ATOM 3013 C C . LEU G 1 30 ? -49.36752 -10.76990 -6.33574 1.000 45.97392 347 LEU G C 1
ATOM 3014 O O . LEU G 1 30 ? -49.50058 -9.54242 -6.38863 1.000 43.29529 347 LEU G O 1
ATOM 3019 N N . ARG G 1 31 ? -50.18261 -11.55013 -5.63163 1.000 36.36607 348 ARG G N 1
ATOM 3020 C CA . ARG G 1 31 ? -51.31403 -10.99772 -4.90064 1.000 51.96286 348 ARG G CA 1
ATOM 3021 C C . ARG G 1 31 ? -50.82282 -10.05254 -3.81447 1.000 25.43465 348 ARG G C 1
ATOM 3022 O O . ARG G 1 31 ? -50.04481 -10.44933 -2.94132 1.000 34.89674 348 ARG G O 1
ATOM 3024 N N . ASP G 1 32 ? -51.26562 -8.79659 -3.88861 1.000 30.93219 349 ASP G N 1
ATOM 3025 C CA . ASP G 1 32 ? -50.95375 -7.78408 -2.87782 1.000 53.37450 349 ASP G CA 1
ATOM 3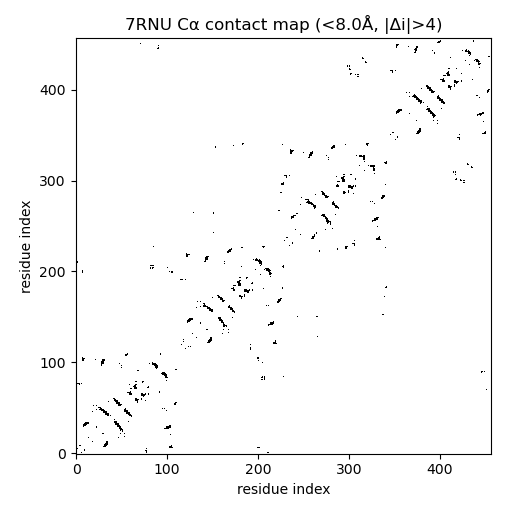026 C C . ASP G 1 32 ? -49.44840 -7.58132 -2.71330 1.000 49.70207 349 ASP G C 1
ATOM 3027 O O . ASP G 1 32 ? -48.94827 -7.38339 -1.60495 1.000 52.06252 349 ASP G O 1
ATOM 3029 N N . THR G 1 33 ? -48.71764 -7.63903 -3.82099 1.000 38.26077 350 THR G N 1
ATOM 3030 C CA . THR G 1 33 ? -47.29691 -7.33526 -3.79245 1.000 38.98605 350 THR G CA 1
ATOM 3031 C C . THR G 1 33 ? -47.06189 -5.91457 -4.28446 1.000 30.51712 350 THR G C 1
ATOM 3032 O O . THR G 1 33 ? -47.91580 -5.33078 -4.95672 1.000 28.89191 350 THR G O 1
ATOM 3036 N N . PRO G 1 34 ? -45.92422 -5.30859 -3.94421 1.000 26.45933 351 PRO G N 1
ATOM 3037 C CA . PRO G 1 34 ? -45.66062 -3.94049 -4.39967 1.000 27.01491 351 PRO G CA 1
ATOM 3038 C C . PRO G 1 34 ? -45.32065 -3.88953 -5.88168 1.000 23.32363 351 PRO G C 1
ATOM 3039 O O . PRO G 1 34 ? -44.91759 -4.88029 -6.49578 1.000 27.39125 351 PRO G O 1
ATOM 3043 N N . ASP G 1 35 ? -45.49550 -2.69587 -6.44872 1.000 27.00179 352 ASP G N 1
ATOM 3044 C CA . ASP G 1 35 ? -45.13184 -2.44976 -7.83570 1.000 24.71043 352 ASP G CA 1
ATOM 3045 C C . ASP G 1 35 ? -43.68407 -2.84574 -8.08590 1.000 24.02833 352 ASP G C 1
ATOM 3046 O O . ASP G 1 35 ? -42.80740 -2.63600 -7.24107 1.000 23.44141 352 ASP G O 1
ATOM 3051 N N . GLY G 1 36 ? -43.43322 -3.41083 -9.26595 1.000 25.79808 353 GLY G N 1
ATOM 3052 C CA . GLY G 1 36 ? -42.12020 -3.89694 -9.62142 1.000 20.37084 353 GLY G CA 1
ATOM 3053 C C . GLY G 1 36 ? -41.86810 -5.34333 -9.27374 1.000 16.94356 353 GLY G C 1
ATOM 3054 O O . GLY G 1 36 ? -40.81570 -5.87670 -9.63546 1.000 20.20355 353 GLY G O 1
ATOM 3055 N N . THR G 1 37 ? -42.78348 -5.99047 -8.55774 1.000 19.48606 354 THR G N 1
ATOM 3056 C CA . THR G 1 37 ? -42.68134 -7.42519 -8.33978 1.000 14.41323 354 THR G CA 1
ATOM 3057 C C . THR G 1 37 ? -42.93512 -8.12610 -9.67123 1.000 13.39902 354 THR G C 1
ATOM 3058 O O . THR G 1 37 ? -43.79517 -7.70183 -10.44595 1.000 20.88857 354 THR G O 1
ATOM 3062 N N . PHE G 1 38 ? -42.19559 -9.20602 -9.93346 1.000 16.98564 355 PHE G N 1
ATOM 3063 C CA . PHE G 1 38 ? -42.27094 -9.79015 -11.27135 1.000 15.51121 355 PHE G CA 1
ATOM 3064 C C . PHE G 1 38 ? -41.80707 -11.23802 -11.27302 1.000 15.38067 355 PHE G C 1
ATOM 3065 O O . PHE G 1 38 ? -41.08035 -11.68617 -10.38575 1.000 19.04615 355 PHE G O 1
ATOM 3073 N N . LEU G 1 39 ? -42.22445 -11.95424 -12.32458 1.000 15.12283 356 LEU G N 1
ATOM 3074 C CA A LEU G 1 39 ? -41.68245 -13.26670 -12.64019 0.201 14.50284 356 LEU G CA 1
ATOM 3075 C CA B LEU G 1 39 ? -41.67748 -13.26643 -12.64021 0.799 14.33631 356 LEU G CA 1
ATOM 3076 C C . LEU G 1 39 ? -41.91974 -13.53769 -14.12020 1.000 11.75230 356 LEU G C 1
ATOM 3077 O O . LEU G 1 39 ? -42.72777 -12.86941 -14.76627 1.000 18.41731 356 LEU G O 1
ATOM 3086 N N . VAL G 1 40 ? -41.21299 -14.53595 -14.63383 1.000 17.19640 357 VAL G N 1
ATOM 3087 C CA . VAL G 1 40 ? -41.32280 -14.94006 -16.02920 1.000 13.71074 357 VAL G CA 1
ATOM 3088 C C . VAL G 1 40 ? -41.80573 -16.38207 -16.08896 1.000 20.26518 357 VAL G C 1
ATOM 3089 O O . VAL G 1 40 ? -41.32598 -17.24499 -15.34273 1.000 19.65066 357 VAL G O 1
ATOM 3093 N N . ARG G 1 41 ? -42.75742 -16.63871 -16.99059 1.000 15.41378 358 ARG G N 1
ATOM 3094 C CA . ARG G 1 41 ? -43.24586 -17.98343 -17.26467 1.000 17.73065 358 ARG G CA 1
ATOM 3095 C C . ARG G 1 41 ? -43.27586 -18.18807 -18.77220 1.000 17.17755 358 ARG G C 1
ATOM 3096 O O . ARG G 1 41 ? -43.12535 -17.24539 -19.55092 1.000 15.60111 358 ARG G O 1
ATOM 3104 N N . ASP G 1 42 ? -43.46335 -19.44195 -19.17296 1.000 18.62300 359 ASP G N 1
ATOM 3105 C CA . ASP G 1 42 ? -43.64042 -19.75729 -20.58418 1.000 16.01689 359 ASP G CA 1
ATOM 3106 C C . ASP G 1 42 ? -44.94240 -19.14129 -21.08625 1.000 20.53506 359 ASP G C 1
ATOM 3107 O O . ASP G 1 42 ? -45.91992 -19.03182 -20.34431 1.000 16.60803 359 ASP G O 1
ATOM 3112 N N . ALA G 1 43 ? -44.94316 -18.71690 -22.35092 1.000 17.00307 360 ALA G N 1
ATOM 3113 C CA . ALA G 1 43 ? -46.11480 -18.06808 -22.92818 1.000 15.98422 360 ALA G CA 1
ATOM 3114 C C . ALA G 1 43 ? -47.24095 -19.07869 -23.15860 1.000 18.31893 360 ALA G C 1
ATOM 3115 O O . ALA G 1 43 ? -46.99799 -20.26185 -23.41535 1.000 18.61799 360 ALA G O 1
ATOM 3117 N N . SER G 1 44 ? -48.48943 -18.59750 -23.07161 1.000 17.35749 361 SER G N 1
ATOM 3118 C CA . SER G 1 44 ? -49.63387 -19.48104 -23.32196 1.000 18.53178 361 SER G CA 1
ATOM 3119 C C . SER G 1 44 ? -49.65499 -20.02085 -24.74331 1.000 26.54688 361 SER G C 1
ATOM 3120 O O . SER G 1 44 ? -50.39289 -20.97584 -25.01348 1.000 22.53854 361 SER G O 1
ATOM 3123 N N . SER G 1 45 ? -48.87807 -19.42809 -25.65358 1.000 17.71362 362 SER G N 1
ATOM 3124 C CA . SER G 1 45 ? -48.82365 -19.90719 -27.03082 1.000 16.54744 362 SER G CA 1
ATOM 3125 C C . SER G 1 45 ? -48.11240 -21.24935 -27.15145 1.000 20.17103 362 SER G C 1
ATOM 3126 O O . SER G 1 45 ? -48.25129 -21.91646 -28.18471 1.000 21.78514 362 SER G O 1
ATOM 3129 N N . LYS G 1 46 ? -47.33968 -21.64334 -26.13699 1.000 21.14671 363 LYS G N 1
ATOM 3130 C CA . LYS G 1 46 ? -46.55967 -22.88154 -26.12364 1.000 24.76505 363 LYS G CA 1
ATOM 3131 C C . LYS G 1 46 ? -45.49581 -22.91298 -27.21866 1.000 21.43199 363 LYS G C 1
ATOM 3132 O O . LYS G 1 46 ? -45.04778 -23.98745 -27.62143 1.000 27.95681 363 LYS G O 1
ATOM 3138 N N . ILE G 1 47 ? -45.09582 -21.74233 -27.71041 1.000 19.99016 364 ILE G N 1
ATOM 3139 C CA . ILE G 1 47 ? -44.00309 -21.63223 -28.66791 1.000 17.53829 364 ILE G CA 1
ATOM 3140 C C . ILE G 1 47 ? -42.68737 -21.65545 -27.90036 1.000 22.81332 364 ILE G C 1
ATOM 3141 O O . ILE G 1 47 ? -42.51810 -20.92345 -26.91359 1.000 17.07379 364 ILE G O 1
ATOM 3146 N N . GLN G 1 48 ? -41.76133 -22.51114 -28.33721 1.000 23.58271 365 GLN G N 1
ATOM 3147 C CA . GLN G 1 48 ? -40.48084 -22.65169 -27.64895 1.000 25.67990 365 GLN G CA 1
ATOM 3148 C C . GLN G 1 48 ? -39.70613 -21.34262 -27.71539 1.000 21.24622 365 GLN G C 1
ATOM 3149 O O . GLN G 1 48 ? -39.58766 -20.72619 -28.77512 1.000 22.86330 365 GLN G O 1
ATOM 3151 N N . GLY G 1 49 ? -39.19243 -20.90436 -26.56922 1.000 19.01778 366 GLY G N 1
ATOM 3152 C CA . GLY G 1 49 ? -38.48357 -19.64582 -26.52208 1.000 17.34891 366 GLY G CA 1
ATOM 3153 C C . GLY G 1 49 ? -39.34290 -18.40602 -26.44498 1.000 14.95401 366 GLY G C 1
ATOM 3154 O O . GLY G 1 49 ? -38.79345 -17.29876 -26.43119 1.000 16.90833 366 GLY G O 1
ATOM 3155 N N . GLU G 1 50 ? -40.66768 -18.53904 -26.38612 1.000 14.28494 367 GLU G N 1
ATOM 3156 C CA . GLU G 1 50 ? -41.54862 -17.40042 -26.19916 1.000 10.93405 367 GLU G CA 1
ATOM 3157 C C . GLU G 1 50 ? -42.04696 -17.40798 -24.76189 1.000 14.60433 367 GLU G C 1
ATOM 3158 O O . GLU G 1 50 ? -42.54165 -18.43120 -24.27712 1.000 17.50431 367 GLU G O 1
ATOM 3164 N N . TYR G 1 51 ? -41.88005 -16.28107 -24.07068 1.000 13.57801 368 TYR G N 1
ATOM 3165 C CA . TYR G 1 51 ? -42.14405 -16.20356 -22.64067 1.000 10.52283 368 TYR G CA 1
ATOM 3166 C C . TYR G 1 51 ? -43.09518 -15.05332 -22.36326 1.000 11.72727 368 TYR G C 1
ATOM 3167 O O . TYR G 1 51 ? -43.39674 -14.23045 -23.23316 1.000 15.38305 368 TYR G O 1
ATOM 3176 N N . THR G 1 52 ? -43.58535 -15.00364 -21.12400 1.000 11.70939 369 THR G N 1
ATOM 3177 C CA . THR G 1 52 ? -44.40422 -13.89373 -20.67709 1.000 12.55208 369 THR G CA 1
ATOM 3178 C C . THR G 1 52 ? -43.82393 -13.33796 -19.38913 1.000 13.50310 369 THR G C 1
ATOM 3179 O O . THR G 1 52 ? -43.62320 -14.07560 -18.41694 1.000 18.29984 369 THR G O 1
ATOM 3183 N N . LEU G 1 53 ? -43.56000 -12.04213 -19.40263 1.000 12.74149 370 LEU G N 1
ATOM 3184 C CA . LEU G 1 53 ? -43.12409 -11.33125 -18.20888 1.000 16.35828 370 LEU G CA 1
ATOM 3185 C C . LEU G 1 53 ? -44.37029 -10.75084 -17.56111 1.000 16.42096 370 LEU G C 1
ATOM 3186 O O . LEU G 1 53 ? -45.16783 -10.09173 -18.23357 1.000 17.86328 370 LEU G O 1
ATOM 3191 N N . THR G 1 54 ? -44.55307 -11.02024 -16.27359 1.000 15.80575 371 THR G N 1
ATOM 3192 C CA . THR G 1 54 ? -45.66959 -10.47629 -15.51335 1.000 20.06567 371 THR G CA 1
ATOM 3193 C C . THR G 1 54 ? -45.12085 -9.51708 -14.46813 1.000 15.04815 371 THR G C 1
ATOM 3194 O O . THR G 1 54 ? -44.24507 -9.89068 -13.68466 1.000 21.43425 371 THR G O 1
ATOM 3198 N N . LEU G 1 55 ? -45.61715 -8.28026 -14.49932 1.000 17.91798 372 LEU G N 1
ATOM 3199 C CA . LEU G 1 55 ? -45.10713 -7.19037 -13.68079 1.000 24.20438 372 LEU G CA 1
ATOM 3200 C C . LEU G 1 55 ? -46.25041 -6.55191 -12.90485 1.000 27.21371 372 LEU G C 1
ATOM 3201 O O . LEU G 1 55 ? -47.32147 -6.29041 -13.46115 1.000 23.63230 372 LEU G O 1
ATOM 3206 N N . ARG G 1 56 ? -46.01334 -6.29177 -11.62097 1.000 22.36613 373 ARG G N 1
ATOM 3207 C CA . ARG G 1 56 ? -46.99409 -5.61376 -10.78566 1.000 26.33329 373 ARG G CA 1
ATOM 3208 C C . ARG G 1 56 ? -46.89411 -4.11061 -11.01893 1.000 28.26718 373 ARG G C 1
ATOM 3209 O O . ARG G 1 56 ? -45.80396 -3.53299 -10.95051 1.000 26.04054 373 ARG G O 1
ATOM 3217 N N . LYS G 1 57 ? -48.02777 -3.47504 -11.29978 1.000 23.89476 374 LYS G N 1
ATOM 3218 C CA . LYS G 1 57 ? -48.04803 -2.03454 -11.52010 1.000 25.28542 374 LYS G CA 1
ATOM 3219 C C . LYS G 1 57 ? -49.42898 -1.49487 -11.18657 1.000 35.23673 374 LYS G C 1
ATOM 3220 O O . LYS G 1 57 ? -50.43591 -2.00339 -11.69082 1.000 36.32401 374 LYS G O 1
ATOM 3226 N N . GLY G 1 58 ? -49.46602 -0.46801 -10.33923 1.000 38.25180 375 GLY G N 1
ATOM 3227 C CA . GLY G 1 58 ? -50.72228 0.15627 -9.95875 1.000 30.03422 375 GLY G CA 1
ATOM 3228 C C . GLY G 1 58 ? -51.73777 -0.79015 -9.36150 1.000 34.10604 375 GLY G C 1
ATOM 3229 O O . GLY G 1 58 ? -52.94318 -0.59792 -9.55661 1.000 40.01899 375 GLY G O 1
ATOM 3230 N N . GLY G 1 59 ? -51.28418 -1.81200 -8.63607 1.000 32.70674 376 GLY G N 1
ATOM 3231 C CA . GLY G 1 59 ? -52.16904 -2.79754 -8.05358 1.000 44.26538 376 GLY G CA 1
ATOM 3232 C C . GLY G 1 59 ? -52.67379 -3.85366 -9.01018 1.000 47.72569 376 GLY G C 1
ATOM 3233 O O . GLY G 1 59 ? -53.48190 -4.69796 -8.60111 1.000 35.71709 376 GLY G O 1
ATOM 3234 N N . ASN G 1 60 ? -52.21993 -3.84137 -10.26043 1.000 39.24728 377 ASN G N 1
ATOM 3235 C CA . ASN G 1 60 ? -52.65394 -4.76956 -11.29350 1.000 43.33573 377 ASN G CA 1
ATOM 3236 C C . ASN G 1 60 ? -51.45111 -5.52160 -11.84950 1.000 42.58916 377 ASN G C 1
ATOM 3237 O O . ASN G 1 60 ? -50.29843 -5.14444 -11.63137 1.000 30.68444 377 ASN G O 1
ATOM 3242 N N . ASN G 1 61 ? -51.73067 -6.59697 -12.58094 1.000 31.49890 378 ASN G N 1
ATOM 3243 C CA . ASN G 1 61 ? -50.69544 -7.41300 -13.20283 1.000 29.67854 378 ASN G CA 1
ATOM 3244 C C . ASN G 1 61 ? -50.64360 -7.10456 -14.69373 1.000 40.19595 378 ASN G C 1
ATOM 3245 O O . ASN G 1 61 ? -51.65162 -7.23766 -15.39623 1.000 29.42972 378 ASN G O 1
ATOM 3250 N N . LYS G 1 62 ? -49.47244 -6.68951 -15.16927 1.000 22.38435 379 LYS G N 1
ATOM 3251 C CA . LYS G 1 62 ? -49.26152 -6.32443 -16.56095 1.000 24.01047 379 LYS G CA 1
ATOM 3252 C C . LYS G 1 62 ? -48.44138 -7.41796 -17.22728 1.000 24.85360 379 LYS G C 1
ATOM 3253 O O . LYS G 1 62 ? -47.44526 -7.88174 -16.66027 1.000 23.46594 379 LYS G O 1
ATOM 3259 N N . LEU G 1 63 ? -48.86599 -7.83021 -18.42125 1.000 22.06392 380 LEU G N 1
ATOM 3260 C CA . LEU G 1 63 ? -48.25519 -8.94017 -19.14356 1.000 23.49742 380 LEU G CA 1
ATOM 3261 C C . LEU G 1 63 ? -47.49475 -8.41004 -20.35475 1.000 15.88933 380 LEU G C 1
ATOM 3262 O O . LEU G 1 63 ? -48.00660 -7.57060 -21.10357 1.000 20.11905 380 LEU G O 1
ATOM 3267 N N . ILE G 1 64 ? -46.26560 -8.88902 -20.54160 1.000 17.73451 381 ILE G N 1
ATOM 3268 C CA . ILE G 1 64 ? -45.42775 -8.45538 -21.65041 1.000 17.77724 381 ILE G CA 1
ATOM 3269 C C . ILE G 1 64 ? -44.86818 -9.69476 -22.33703 1.000 13.26782 381 ILE G C 1
ATOM 3270 O O . ILE G 1 64 ? -44.22244 -10.52930 -21.69236 1.000 15.44554 381 ILE G O 1
ATOM 3275 N N . LYS G 1 65 ? -45.11900 -9.81623 -23.64250 1.000 14.16952 382 LYS G N 1
ATOM 3276 C CA . LYS G 1 65 ? -44.64373 -10.96755 -24.40112 1.000 14.03571 382 LYS G CA 1
ATOM 3277 C C . LYS G 1 65 ? -43.15283 -10.82192 -24.70415 1.000 14.46766 382 LYS G C 1
ATOM 3278 O O . LYS G 1 65 ? -42.70778 -9.76554 -25.16504 1.000 16.02314 382 LYS G O 1
ATOM 3284 N N . VAL G 1 66 ? -42.38762 -11.87536 -24.41915 1.000 13.69681 383 VAL G N 1
ATOM 3285 C CA . VAL G 1 66 ? -40.98287 -11.96932 -24.80669 1.000 15.98642 383 VAL G CA 1
ATOM 3286 C C . VAL G 1 66 ? -40.92261 -12.78793 -26.08796 1.000 13.46925 383 VAL G C 1
ATOM 3287 O O . VAL G 1 66 ? -41.18931 -13.99555 -26.07750 1.000 15.91868 383 VAL G O 1
ATOM 3291 N N . PHE G 1 67 ? -40.56270 -12.12288 -27.17800 1.000 13.57357 384 PHE G N 1
ATOM 3292 C CA . PHE G 1 67 ? -40.44113 -12.72315 -28.49962 1.000 14.66004 384 PHE G CA 1
ATOM 3293 C C . PHE G 1 67 ? -39.04594 -13.30241 -28.68248 1.000 15.19628 384 PHE G C 1
ATOM 3294 O O . PHE G 1 67 ? -38.07993 -12.87471 -28.04336 1.000 13.93360 384 PHE G O 1
ATOM 3302 N N . HIS G 1 68 ? -38.93769 -14.26285 -29.59672 1.000 15.23869 385 HIS G N 1
ATOM 3303 C CA . HIS G 1 68 ? -37.67003 -14.91873 -29.88369 1.000 15.11288 385 HIS G CA 1
ATOM 3304 C C . HIS G 1 68 ? -37.54406 -15.10481 -31.38502 1.000 19.25397 385 HIS G C 1
ATOM 3305 O O . HIS G 1 68 ? -38.46034 -15.62830 -32.02026 1.000 22.19510 385 HIS G O 1
ATOM 3312 N N . ARG G 1 69 ? -36.41921 -14.67321 -31.94634 1.000 14.53529 386 ARG G N 1
ATOM 3313 C CA . ARG G 1 69 ? -36.12949 -14.92692 -33.35018 1.000 16.11937 386 ARG G CA 1
ATOM 3314 C C . ARG G 1 69 ? -34.63567 -14.76530 -33.57533 1.000 23.57885 386 ARG G C 1
ATOM 3315 O O . ARG G 1 69 ? -34.01093 -13.85989 -33.01127 1.000 18.16339 386 ARG G O 1
ATOM 3323 N N . ASP G 1 70 ? -34.07102 -15.65083 -34.39470 1.000 22.21840 387 ASP G N 1
ATOM 3324 C CA . ASP G 1 70 ? -32.66388 -15.56819 -34.79184 1.000 24.77790 387 ASP G CA 1
ATOM 3325 C C . ASP G 1 70 ? -31.73554 -15.44227 -33.58316 1.000 20.69670 387 ASP G C 1
ATOM 3326 O O . ASP G 1 70 ? -30.84000 -14.59376 -33.54076 1.000 24.67097 387 ASP G O 1
ATOM 3331 N N . GLY G 1 71 ? -31.96980 -16.29142 -32.58423 1.000 21.66503 388 GLY G N 1
ATOM 3332 C CA . GLY G 1 71 ? -31.11601 -16.34553 -31.41392 1.000 29.56542 388 GLY G CA 1
ATOM 3333 C C . GLY G 1 71 ? -31.22409 -15.16958 -30.46874 1.000 19.34031 388 GLY G C 1
ATOM 3334 O O . GLY G 1 71 ? -30.41159 -15.06155 -29.54280 1.000 24.11805 388 GLY G O 1
ATOM 3335 N N . HIS G 1 72 ? -32.18758 -14.27744 -30.67533 1.000 15.17186 389 HIS G N 1
ATOM 3336 C CA . HIS G 1 72 ? -32.33558 -13.09076 -29.85337 1.000 15.78186 389 HIS G CA 1
ATOM 3337 C C . HIS G 1 72 ? -33.72160 -13.05418 -29.23150 1.000 13.54326 389 HIS G C 1
ATOM 3338 O O . HIS G 1 72 ? -34.65321 -13.71610 -29.69857 1.000 14.47623 389 HIS G O 1
ATOM 3345 N N . TYR G 1 73 ? -33.84905 -12.24878 -28.17716 1.000 12.25850 390 TYR G N 1
ATOM 3346 C CA . TYR G 1 73 ? -35.09455 -12.07409 -27.45202 1.000 12.48034 390 TYR G CA 1
ATOM 3347 C C . TYR G 1 73 ? -35.35575 -10.58994 -27.24141 1.000 12.43457 390 TYR G C 1
ATOM 3348 O O . TYR G 1 73 ? -34.42928 -9.77161 -27.20549 1.000 12.25684 390 TYR G O 1
ATOM 3357 N N . GLY G 1 74 ? -36.62592 -10.24664 -27.07722 1.000 13.52838 391 GLY G N 1
ATOM 3358 C CA . GLY G 1 74 ? -36.96520 -8.87450 -26.75447 1.000 12.75646 391 GLY G CA 1
ATOM 3359 C C . GLY G 1 74 ? -38.46400 -8.66875 -26.77329 1.000 17.01926 391 GLY G C 1
ATOM 3360 O O . GLY G 1 74 ? -39.24043 -9.55302 -27.14621 1.000 17.31702 391 GLY G O 1
ATOM 3361 N N . PHE G 1 75 ? -38.85881 -7.46210 -26.36575 1.000 16.36418 392 PHE G N 1
ATOM 3362 C CA . PHE G 1 75 ? -40.27104 -7.09626 -26.31489 1.000 16.53922 392 PHE G CA 1
ATOM 3363 C C . PHE G 1 75 ? -40.80226 -6.64693 -27.66733 1.000 16.91772 392 PHE G C 1
ATOM 3364 O O . PHE G 1 75 ? -42.02348 -6.67018 -27.87398 1.000 21.65976 392 PHE G O 1
ATOM 3372 N N . SER G 1 76 ? -39.92719 -6.23689 -28.58627 1.000 21.06146 393 SER G N 1
ATOM 3373 C CA . SER G 1 76 ? -40.32888 -5.79485 -29.91843 1.000 22.57331 393 SER G CA 1
ATOM 3374 C C . SER G 1 76 ? -39.09319 -5.69698 -30.80274 1.000 20.23320 393 SER G C 1
ATOM 3375 O O . SER G 1 76 ? -37.96043 -5.64681 -30.31365 1.000 22.36699 393 SER G O 1
ATOM 3378 N N . GLU G 1 77 ? -39.33446 -5.65480 -32.11019 1.000 25.00814 394 GLU G N 1
ATOM 3379 C CA . GLU G 1 77 ? -38.25682 -5.64041 -33.09004 1.000 21.97828 394 GLU G CA 1
ATOM 3380 C C . GLU G 1 77 ? -37.52695 -4.30047 -33.05828 1.000 26.22752 394 GLU G C 1
ATOM 3381 O O . GLU G 1 77 ? -38.15336 -3.25615 -32.85364 1.000 22.83602 394 GLU G O 1
ATOM 3387 N N . PRO G 1 78 ? -36.19785 -4.29507 -33.25726 1.000 26.01817 395 PRO G N 1
ATOM 3388 C CA . PRO G 1 78 ? -35.40022 -5.51632 -33.41792 1.000 24.83591 395 PRO G CA 1
ATOM 3389 C C . PRO G 1 78 ? -35.11503 -6.14483 -32.05789 1.000 17.65178 395 PRO G C 1
ATOM 3390 O O . PRO G 1 78 ? -35.05047 -5.42972 -31.06240 1.000 20.31568 395 PRO G O 1
ATOM 3394 N N . LEU G 1 79 ? -34.99185 -7.46941 -32.01286 1.000 15.76356 396 LEU G N 1
ATOM 3395 C CA . LEU G 1 79 ? -34.72427 -8.15355 -30.75721 1.000 12.07612 396 LEU G CA 1
ATOM 3396 C C . LEU G 1 79 ? -33.23212 -8.06536 -30.44811 1.000 13.79041 396 LEU G C 1
ATOM 3397 O O . LEU G 1 79 ? -32.39539 -8.44016 -31.27148 1.000 17.43326 396 LEU G O 1
ATOM 3402 N N . THR G 1 80 ? -32.89409 -7.55905 -29.26471 1.000 11.74630 397 THR G N 1
ATOM 3403 C CA . THR G 1 80 ? -31.52265 -7.14631 -29.00403 1.000 12.85643 397 THR G CA 1
ATOM 3404 C C . THR G 1 80 ? -30.79899 -7.92929 -27.91845 1.000 13.05067 397 THR G C 1
ATOM 3405 O O . THR G 1 80 ? -29.62339 -7.65162 -27.66801 1.000 15.32800 397 THR G O 1
ATOM 3409 N N . PHE G 1 81 ? -31.44308 -8.87497 -27.25834 1.000 10.58117 398 PHE G N 1
ATOM 3410 C CA . PHE G 1 81 ? -30.78887 -9.62150 -26.19595 1.000 9.03865 398 PHE G CA 1
ATOM 3411 C C . PHE G 1 81 ? -30.52805 -11.04684 -26.65938 1.000 11.42438 398 PHE G C 1
ATOM 3412 O O . PHE G 1 81 ? -31.38219 -11.66081 -27.29924 1.000 14.47860 398 PHE G O 1
ATOM 3420 N N . CYS G 1 82 ? -29.36014 -11.59341 -26.33968 1.000 12.99110 399 CYS G N 1
ATOM 3421 C CA A CYS G 1 82 ? -29.07660 -12.96665 -26.73686 0.622 15.58497 399 CYS G CA 1
ATOM 3422 C CA B CYS G 1 82 ? -29.06527 -12.96595 -26.73364 0.378 15.60056 399 CYS G CA 1
ATOM 3423 C C . CYS G 1 82 ? -29.58244 -13.99677 -25.73712 1.000 14.26671 399 CYS G C 1
ATOM 3424 O O . CYS G 1 82 ? -29.47166 -15.19937 -25.99602 1.000 19.00245 399 CYS G O 1
ATOM 3429 N N . SER G 1 83 ? -30.13783 -13.56074 -24.60892 1.000 14.48783 400 SER G N 1
ATOM 3430 C CA . SER G 1 83 ? -30.68374 -14.48838 -23.63150 1.000 15.56496 400 SER G CA 1
ATOM 3431 C C . SER G 1 83 ? -31.77374 -13.77612 -22.85149 1.000 16.93394 400 SER G C 1
ATOM 3432 O O . SER G 1 83 ? -31.76911 -12.54808 -22.73039 1.000 14.47330 400 SER G O 1
ATOM 3435 N N . VAL G 1 84 ? -32.71545 -14.56217 -22.32701 1.000 15.54116 401 VAL G N 1
ATOM 3436 C CA . VAL G 1 84 ? -33.74656 -14.00024 -21.46265 1.000 11.69081 401 VAL G CA 1
ATOM 3437 C C . VAL G 1 84 ? -33.15589 -13.47652 -20.15110 1.000 13.20375 401 VAL G C 1
ATOM 3438 O O . VAL G 1 84 ? -33.64248 -12.48361 -19.60685 1.000 13.68977 401 VAL G O 1
ATOM 3442 N N . VAL G 1 85 ? -32.10878 -14.11488 -19.62475 1.000 14.19129 402 VAL G N 1
ATOM 3443 C CA . VAL G 1 85 ? -31.49039 -13.59728 -18.40420 1.000 15.97000 402 VAL G CA 1
ATOM 3444 C C . VAL G 1 85 ? -30.93984 -12.19415 -18.64223 1.000 15.77454 402 VAL G C 1
ATOM 3445 O O . VAL G 1 85 ? -31.11934 -11.29037 -17.81338 1.000 14.22335 402 VAL G O 1
ATOM 3449 N N . ASP G 1 86 ? -30.28927 -11.98119 -19.79088 1.000 13.19893 403 ASP G N 1
ATOM 3450 C CA . ASP G 1 86 ? -29.76395 -10.65375 -20.09112 1.000 13.36730 403 ASP G CA 1
ATOM 3451 C C . ASP G 1 86 ? -30.88763 -9.64139 -20.24017 1.000 13.41510 403 ASP G C 1
ATOM 3452 O O . ASP G 1 86 ? -30.76395 -8.49415 -19.79111 1.000 12.11436 403 ASP G O 1
ATOM 3457 N N A LEU G 1 87 ? -31.99682 -10.04969 -20.87277 0.503 12.48934 404 LEU G N 1
ATOM 3458 N N B LEU G 1 87 ? -31.98202 -10.03736 -20.90021 0.497 12.50216 404 LEU G N 1
ATOM 3459 C CA A LEU G 1 87 ? -33.14805 -9.16686 -21.03874 0.503 9.22910 404 LEU G CA 1
ATOM 3460 C CA B LEU G 1 87 ? -33.13447 -9.15440 -21.02587 0.497 9.22277 404 LEU G CA 1
ATOM 3461 C C A LEU G 1 87 ? -33.71980 -8.75062 -19.68684 0.503 12.00476 404 LEU G C 1
ATOM 3462 C C B LEU G 1 87 ? -33.64447 -8.73911 -19.65174 0.497 11.90891 404 LEU G C 1
ATOM 3463 O O A LEU G 1 87 ? -33.96927 -7.56459 -19.44340 0.503 12.75711 404 LEU G O 1
ATOM 3464 O O B LEU G 1 87 ? -33.78252 -7.54636 -19.36105 0.497 11.89550 404 LEU G O 1
ATOM 3473 N N . ILE G 1 88 ? -33.92548 -9.71669 -18.79014 1.000 12.66156 405 ILE G N 1
ATOM 3474 C CA . ILE G 1 88 ? -34.48505 -9.40503 -17.47770 1.000 13.57147 405 ILE G CA 1
ATOM 3475 C C . ILE G 1 88 ? -33.50549 -8.57649 -16.65321 1.000 14.66651 405 ILE G C 1
ATOM 3476 O O . ILE G 1 88 ? -33.89073 -7.58181 -16.03368 1.000 14.33357 405 ILE G O 1
ATOM 3481 N N . ASN G 1 89 ? -32.22290 -8.93651 -16.67252 1.000 14.90936 406 ASN G N 1
ATOM 3482 C CA . ASN G 1 89 ? -31.25355 -8.14982 -15.91354 1.000 14.32628 406 ASN G CA 1
ATOM 3483 C C . ASN G 1 89 ? -31.20651 -6.71190 -16.41250 1.000 13.95418 406 ASN G C 1
ATOM 3484 O O . ASN G 1 89 ? -31.01820 -5.77753 -15.62686 1.000 15.30568 406 ASN G O 1
ATOM 3489 N N . HIS G 1 90 ? -31.37044 -6.51467 -17.72279 1.000 10.76952 407 HIS G N 1
ATOM 3490 C CA . HIS G 1 90 ? -31.39426 -5.16417 -18.26405 1.000 10.89515 407 HIS G CA 1
ATOM 3491 C C . HIS G 1 90 ? -32.49256 -4.32950 -17.62079 1.000 18.37770 407 HIS G C 1
ATOM 3492 O O . HIS G 1 90 ? -32.24520 -3.21226 -17.14908 1.000 13.52104 407 HIS G O 1
ATOM 3499 N N . TYR G 1 91 ? -33.71810 -4.85395 -17.59497 1.000 13.37143 408 TYR G N 1
ATOM 3500 C CA . TYR G 1 91 ? -34.84737 -4.10055 -17.07549 1.000 12.22703 408 TYR G CA 1
ATOM 3501 C C . TYR G 1 91 ? -34.96276 -4.16128 -15.55737 1.000 14.47295 408 TYR G C 1
ATOM 3502 O O . TYR G 1 91 ? -35.83904 -3.49967 -14.99850 1.000 16.43969 408 TYR G O 1
ATOM 3511 N N . ARG G 1 92 ? -34.10600 -4.92453 -14.88010 1.000 12.72042 409 ARG G N 1
ATOM 3512 C CA . ARG G 1 92 ? -33.93531 -4.72390 -13.44425 1.000 13.49283 409 ARG G CA 1
ATOM 3513 C C . ARG G 1 92 ? -33.21656 -3.42079 -13.14845 1.000 17.27110 409 ARG G C 1
ATOM 3514 O O . ARG G 1 92 ? -33.28735 -2.92707 -12.02159 1.000 19.13431 409 ARG G O 1
ATOM 3522 N N . HIS G 1 93 ? -32.53970 -2.84466 -14.13739 1.000 14.90555 410 HIS G N 1
ATOM 3523 C CA . HIS G 1 93 ? -31.74586 -1.64772 -13.92991 1.000 22.37845 410 HIS G CA 1
ATOM 3524 C C . HIS G 1 93 ? -32.14892 -0.46325 -14.79242 1.000 21.07851 410 HIS G C 1
ATOM 3525 O O . HIS G 1 93 ? -31.64001 0.64019 -14.56905 1.000 27.63663 410 HIS G O 1
ATOM 3532 N N . GLU G 1 94 ? -33.05256 -0.64923 -15.75282 1.000 19.94398 411 GLU G N 1
ATOM 3533 C CA . GLU G 1 94 ? -33.58484 0.44407 -16.54904 1.000 20.19664 411 GLU G CA 1
ATOM 3534 C C . GLU G 1 94 ? -35.08947 0.26624 -16.67198 1.000 24.74162 411 GLU G C 1
ATOM 3535 O O . GLU G 1 94 ? -35.58401 -0.86042 -16.76445 1.000 24.56704 411 GLU G O 1
ATOM 3541 N N . SER G 1 95 ? -35.81080 1.38259 -16.62057 1.000 24.40111 412 SER G N 1
ATOM 3542 C CA . SER G 1 95 ? -37.26424 1.35399 -16.57248 1.000 29.28506 412 SER G CA 1
ATOM 3543 C C . SER G 1 95 ? -37.84987 0.81709 -17.87534 1.000 22.84631 412 SER G C 1
ATOM 3544 O O . SER G 1 95 ? -37.26233 0.95053 -18.95103 1.000 26.50587 412 SER G O 1
ATOM 3547 N N . LEU G 1 96 ? -39.02520 0.20510 -17.76566 1.000 22.71821 413 LEU G N 1
ATOM 3548 C CA . LEU G 1 96 ? -39.79275 -0.22968 -18.92407 1.000 19.15961 413 LEU G CA 1
ATOM 3549 C C . LEU G 1 96 ? -40.57397 0.91087 -19.57582 1.000 28.25978 413 LEU G C 1
ATOM 3550 O O . LEU G 1 96 ? -41.33306 0.66428 -20.51939 1.000 26.79294 413 LEU G O 1
ATOM 3555 N N . ALA G 1 97 ? -40.38443 2.15270 -19.11692 1.000 24.60631 414 ALA G N 1
ATOM 3556 C CA . ALA G 1 97 ? -41.18360 3.26754 -19.61685 1.000 30.70821 414 ALA G CA 1
ATOM 3557 C C . ALA G 1 97 ? -40.92952 3.57001 -21.08981 1.000 28.95375 414 ALA G C 1
ATOM 3558 O O . ALA G 1 97 ? -41.79539 4.15925 -21.74614 1.000 32.78629 414 ALA G O 1
ATOM 3560 N N . GLN G 1 98 ? -39.76877 3.19088 -21.62450 1.000 27.81895 415 GLN G N 1
ATOM 3561 C CA . GLN G 1 98 ? -39.51310 3.39377 -23.04627 1.000 29.67313 415 GLN G CA 1
ATOM 3562 C C . GLN G 1 98 ? -40.19592 2.34201 -23.91136 1.000 26.93206 415 GLN G C 1
ATOM 3563 O O . GLN G 1 98 ? -40.50622 2.61469 -25.07666 1.000 42.00017 415 GLN G O 1
ATOM 3569 N N . TYR G 1 99 ? -40.45054 1.15040 -23.36667 1.000 28.81291 416 TYR G N 1
ATOM 3570 C CA . TYR G 1 99 ? -41.27696 0.17876 -24.07743 1.000 25.92027 416 TYR G CA 1
ATOM 3571 C C . TYR G 1 99 ? -42.73940 0.61347 -24.09183 1.000 26.35867 416 TYR G C 1
ATOM 3572 O O . TYR G 1 99 ? -43.38927 0.61222 -25.14609 1.000 30.06007 416 TYR G O 1
ATOM 3581 N N . ASN G 1 100 ? -43.27690 0.98230 -22.92865 1.000 29.67928 417 ASN G N 1
ATOM 3582 C CA . ASN G 1 100 ? -44.63551 1.49871 -22.82560 1.000 27.91627 417 ASN G CA 1
ATOM 3583 C C . ASN G 1 100 ? -44.66212 2.50194 -21.68174 1.000 39.21731 417 ASN G C 1
ATOM 3584 O O . ASN G 1 100 ? -44.22045 2.18797 -20.57132 1.000 34.59269 417 ASN G O 1
ATOM 3589 N N . ALA G 1 101 ? -45.17563 3.70578 -21.95605 1.000 30.66894 418 ALA G N 1
ATOM 3590 C CA . ALA G 1 101 ? -45.13932 4.78043 -20.96684 1.000 35.81961 418 ALA G CA 1
ATOM 3591 C C . ALA G 1 101 ? -45.96875 4.47346 -19.72805 1.000 37.17517 418 ALA G C 1
ATOM 3592 O O . ALA G 1 101 ? -45.76939 5.11500 -18.69159 1.000 48.29025 418 ALA G O 1
ATOM 3594 N N . LYS G 1 102 ? -46.89094 3.51587 -19.80536 1.000 36.71269 419 LYS G N 1
ATOM 3595 C CA . LYS G 1 102 ? -47.64146 3.09778 -18.62928 1.000 39.28955 419 LYS G CA 1
ATOM 3596 C C . LYS G 1 102 ? -46.86095 2.13819 -17.73990 1.000 56.07186 419 LYS G C 1
ATOM 3597 O O . LYS G 1 102 ? -47.35341 1.77917 -16.66400 1.000 42.35660 419 LYS G O 1
ATOM 3599 N N . LEU G 1 103 ? -45.66609 1.71607 -18.16014 1.000 31.85275 420 LEU G N 1
ATOM 3600 C CA . LEU G 1 103 ? -44.84901 0.79874 -17.37446 1.000 34.26687 420 LEU G CA 1
ATOM 3601 C C . LEU G 1 103 ? -43.64557 1.51969 -16.78282 1.000 42.11753 420 LEU G C 1
ATOM 3602 O O . LEU G 1 103 ? -42.50385 1.07914 -16.96074 1.000 33.40709 420 LEU G O 1
ATOM 3607 N N . ASP G 1 104 ? -43.89077 2.62817 -16.07983 1.000 33.43854 421 ASP G N 1
ATOM 3608 C CA . ASP G 1 104 ? -42.82048 3.45565 -15.51824 1.000 46.59126 421 ASP G CA 1
ATOM 3609 C C . ASP G 1 104 ? -42.31554 2.82995 -14.21557 1.000 37.32242 421 ASP G C 1
ATOM 3610 O O . ASP G 1 104 ? -42.56731 3.30433 -13.10533 1.000 30.33611 421 ASP G O 1
ATOM 3615 N N . THR G 1 105 ? -41.58249 1.73345 -14.37367 1.000 27.50742 422 THR G N 1
ATOM 3616 C CA . THR G 1 105 ? -40.97758 1.03858 -13.24811 1.000 24.71503 422 THR G CA 1
ATOM 3617 C C . THR G 1 105 ? -39.93076 0.08604 -13.79236 1.000 27.95089 422 THR G C 1
ATOM 3618 O O . THR G 1 105 ? -40.02077 -0.36689 -14.93900 1.000 22.47085 422 THR G O 1
ATOM 3622 N N . ARG G 1 106 ? -38.93724 -0.19372 -12.96311 1.000 21.35357 423 ARG G N 1
ATOM 3623 C CA . ARG G 1 106 ? -37.99657 -1.26866 -13.20567 1.000 22.67543 423 ARG G CA 1
ATOM 3624 C C . ARG G 1 106 ? -38.58131 -2.57154 -12.67977 1.000 19.85579 423 ARG G C 1
ATOM 3625 O O . ARG G 1 106 ? -39.57108 -2.58565 -11.93890 1.000 20.56267 423 ARG G O 1
ATOM 3633 N N . LEU G 1 107 ? -37.95453 -3.67851 -13.06646 1.000 14.56405 424 LEU G N 1
ATOM 3634 C CA . LEU G 1 107 ? -38.24194 -4.98639 -12.48285 1.000 15.78629 424 LEU G CA 1
ATOM 3635 C C . LEU G 1 107 ? -37.51450 -5.04991 -11.14149 1.000 21.66845 424 LEU G C 1
ATOM 3636 O O . LEU G 1 107 ? -36.32001 -5.35419 -11.07742 1.000 19.25284 424 LEU G O 1
ATOM 3641 N N . LEU G 1 108 ? -38.23701 -4.77050 -10.05571 1.000 15.42956 425 LEU G N 1
ATOM 3642 C CA . LEU G 1 108 ? -37.60531 -4.52551 -8.76065 1.000 19.74770 425 LEU G CA 1
ATOM 3643 C C . LEU G 1 108 ? -37.53540 -5.75482 -7.87061 1.000 19.09370 425 LEU G C 1
ATOM 3644 O O . LEU G 1 108 ? -36.53122 -5.95477 -7.17483 1.000 19.81549 425 LEU G O 1
ATOM 3649 N N . TYR G 1 109 ? -38.58104 -6.57786 -7.84017 1.000 18.48977 426 TYR G N 1
ATOM 3650 C CA . TYR G 1 109 ? -38.68252 -7.65428 -6.85882 1.000 16.53181 426 TYR G CA 1
ATOM 3651 C C . TYR G 1 109 ? -38.97965 -8.98924 -7.52650 1.000 19.51087 426 TYR G C 1
ATOM 3652 O O . TYR G 1 109 ? -40.14846 -9.33594 -7.76162 1.000 21.36764 426 TYR G O 1
ATOM 3661 N N . PRO G 1 110 ? -37.94874 -9.78109 -7.80779 1.000 20.20904 427 PRO G N 1
ATOM 3662 C CA . PRO G 1 110 ? -38.17727 -11.10996 -8.38802 1.000 20.26830 427 PRO G CA 1
ATOM 3663 C C . PRO G 1 110 ? -38.82067 -12.05950 -7.38903 1.000 37.97912 427 PRO G C 1
ATOM 3664 O O . PRO G 1 110 ? -38.44154 -12.11548 -6.21505 1.000 25.01763 427 PRO G O 1
ATOM 3668 N N . VAL G 1 111 ? -39.80983 -12.80630 -7.87024 1.000 22.67263 428 VAL G N 1
ATOM 3669 C CA . VAL G 1 111 ? -40.43777 -13.86693 -7.09170 1.000 20.68311 428 VAL G CA 1
ATOM 3670 C C . VAL G 1 111 ? -39.60657 -15.12592 -7.28927 1.000 27.53496 428 VAL G C 1
ATOM 3671 O O . VAL G 1 111 ? -39.57519 -15.69485 -8.38462 1.000 25.24461 428 VAL G O 1
ATOM 3675 N N . SER G 1 112 ? -38.93763 -15.56747 -6.23136 1.000 22.01144 429 SER G N 1
ATOM 3676 C CA . SER G 1 112 ? -38.00651 -16.67242 -6.34990 1.000 24.21029 429 SER G CA 1
ATOM 3677 C C . SER G 1 112 ? -38.72864 -18.00542 -6.24394 1.000 28.95611 429 SER G C 1
ATOM 3678 O O . SER G 1 112 ? -39.69860 -18.15703 -5.49636 1.000 37.33991 429 SER G O 1
ATOM 3681 N N . LYS G 1 113 ? -38.22717 -18.97953 -6.99541 1.000 32.40803 430 LYS G N 1
ATOM 3682 C CA . LYS G 1 113 ? -38.69138 -20.35490 -6.91972 1.000 34.31562 430 LYS G CA 1
ATOM 3683 C C . LYS G 1 113 ? -37.89614 -21.17965 -5.92028 1.000 36.53768 430 LYS G C 1
ATOM 3684 O O . LYS G 1 113 ? -38.21218 -22.35591 -5.71762 1.000 38.45175 430 LYS G O 1
ATOM 3690 N N . TYR G 1 114 ? -36.87667 -20.59434 -5.29928 1.000 48.24894 431 TYR G N 1
ATOM 3691 C CA . TYR G 1 114 ? -35.99329 -21.32802 -4.40390 1.000 42.06264 431 TYR G CA 1
ATOM 3692 C C . TYR G 1 114 ? -36.36475 -21.12988 -2.93779 1.000 53.18970 431 TYR G C 1
ATOM 3693 O O . TYR G 1 114 ? -35.76137 -21.74675 -2.05745 1.000 46.89366 431 TYR G O 1
ATOM 3703 N N . ASP H 2 2 ? -55.42476 -8.98527 -14.90448 1.000 43.99905 51 ASP H N 1
ATOM 3704 C CA . ASP H 2 2 ? -54.33917 -9.25564 -15.84405 1.000 43.62855 51 ASP H CA 1
ATOM 3705 C C . ASP H 2 2 ? -54.60203 -8.59336 -17.18397 1.000 39.27331 51 ASP H C 1
ATOM 3706 O O . ASP H 2 2 ? -55.74844 -8.50574 -17.62536 1.000 57.37957 51 ASP H O 1
ATOM 3711 N N . SER H 2 3 ? -53.53922 -8.13815 -17.83979 1.000 37.84551 52 SER H N 1
ATOM 3712 C CA . SER H 2 3 ? -53.69043 -7.41783 -19.09707 1.000 33.85966 52 SER H CA 1
ATOM 3713 C C . SER H 2 3 ? -52.38673 -7.31760 -19.89012 1.000 34.14262 52 SER H C 1
ATOM 3714 O O . SER H 2 3 ? -51.37945 -6.83454 -19.37695 1.000 24.28263 52 SER H O 1
ATOM 3733 N N . VAL H 2 5 ? -49.76200 -5.78479 -22.42956 1.000 24.90157 54 VAL H N 1
ATOM 3734 C CA . VAL H 2 5 ? -49.34718 -4.46145 -22.85932 1.000 27.76581 54 VAL H CA 1
ATOM 3735 C C . VAL H 2 5 ? -48.53607 -4.58755 -24.14608 1.000 37.17149 54 VAL H C 1
ATOM 3736 O O . VAL H 2 5 ? -47.53797 -5.30827 -24.17817 1.000 35.11419 54 VAL H O 1
ATOM 3740 N N . GLY H 2 6 ? -48.95669 -3.88611 -25.19868 1.000 28.99491 55 GLY H N 1
ATOM 3741 C CA . GLY H 2 6 ? -48.36542 -4.07292 -26.51329 1.000 39.55465 55 GLY H CA 1
ATOM 3742 C C . GLY H 2 6 ? -48.15882 -2.82697 -27.35778 1.000 63.92135 55 GLY H C 1
ATOM 3743 O O . GLY H 2 6 ? -47.51283 -1.87361 -26.91182 1.000 82.73439 55 GLY H O 1
ATOM 3744 N N . ASP H 2 7 ? -48.69379 -2.82612 -28.58283 1.000 46.65078 56 ASP H N 1
ATOM 3745 C CA . ASP H 2 7 ? -48.40844 -1.78206 -29.56121 1.000 54.34569 56 ASP H CA 1
ATOM 3746 C C . ASP H 2 7 ? -49.55763 -1.66868 -30.55911 1.000 53.31907 56 ASP H C 1
ATOM 3747 O O . ASP H 2 7 ? -50.49135 -2.47454 -30.56251 1.000 35.25167 56 ASP H O 1
ATOM 3752 N N . GLU H 2 8 ? -49.47124 -0.65494 -31.42108 1.000 40.06219 57 GLU H N 1
ATOM 3753 C CA . GLU H 2 8 ? -50.50094 -0.40402 -32.43307 1.000 35.91854 57 GLU H CA 1
ATOM 3754 C C . GLU H 2 8 ? -49.92443 0.25035 -33.69376 1.000 49.70629 57 GLU H C 1
ATOM 3755 O O . GLU H 2 8 ? -50.34098 -0.05326 -34.81857 1.000 38.90613 57 GLU H O 1
#